Protein AF-A0A8T0GHH6-F1 (afdb_monomer_lite)

InterPro domains:
  IPR000907 Lipoxygenase [PTHR11771] (97-692)
  IPR001024 PLAT/LH2 domain [SM00308] (94-234)
  IPR001246 Lipoxygenase, plant [PR00468] (204-222)
  IPR001246 Lipoxygenase, plant [PR00468] (229-250)
  IPR001246 Lipoxygenase, plant [PR00468] (268-284)
  IPR001246 Lipoxygenase, plant [PR00468] (301-320)
  IPR001246 Lipoxygenase, plant [PR00468] (425-441)
  IPR001246 Lipoxygenase, plant [PR00468] (464-483)
  IPR001246 Lipoxygenase, plant [PR00468] (531-555)
  IPR013819 Lipoxygenase, C-terminal [PF00305] (245-692)
  IPR013819 Lipoxygenase, C-terminal [PR00087] (579-596)
  IPR013819 Lipoxygenase, C-terminal [PR00087] (597-614)
  IPR013819 Lipoxygenase, C-terminal [PR00087] (617-637)
  IPR013819 Lipoxygenase, C-terminal [PS51393] (236-692)
  IPR027433 Lipoxygenase, domain 3 [G3DSA:4.10.372.10] (340-438)
  IPR036226 Lipoxigenase, C-terminal domain superfamily [SSF48484] (238-692)
  IPR036392 PLAT/LH2 domain superfamily [SSF49723] (96-237)

pLDDT: mean 77.07, std 26.42, range [19.34, 98.88]

Organism: Ceratodon purpureus (NCBI:txid3225)

Sequence (692 aa):
MLLSKAGVALTSAASGLQAGEGRNGLVGRDGVRESGVKRVKVVQVRANAGDGAGRSSSSSSSGSAATSIFNRVGSFLNRDRVEQQGAEVGGDKVVYKGTFTIMKKLAMLDLMDRGADLQDDATELMGKRVTVQLVSTEVDRDTGKALVSRETAVEGWVAVNDKLAAQDISFPMDFVVPKGFGVPGAIIVKNQHPNEFLLVSFSLAIPDADEAHYLTNSWVYNTANTEGRIFFQNKAYLPGDTPDGMKELREKELQDHRGDGTGERKASDRIYDYDVYNDLGKPDEDPALERPNLGGNAEYPYPRRCRTGRPPSKFNPAYESRKGIATFYIPRDECFERAKMSDFKADGMRSKGHALTSKVKSLLTKKKDFESIAAIKELYAPKGKDLGGMNNVLPEMSDIPKSEQQPLIFLEELINPDGERNTPLKYPLPMILHVDENAWQTNEQFAREFLAGLNPVMISLVKEFPLKSALDPKEFGDPTSAITAHHIEGALEGFSVEEALSKKKLFVADYHDAYLPFVERINAQKDAKTYATRALFFLSSDETLKVLALELVLPPTSPGGEKISKVFTPPKDYSAAKMYLWQCARAHVANNDIVAHQVFSHFSKCHAVTEALIIATNRQLSKLHPIHHLMAPHFKSTLEINRGARARLIPAGGVIEASFTPRAYSMRMAAANYRDTWTFDSQALPNDLIAR

Structure (mmCIF, N/CA/C/O backbone):
data_AF-A0A8T0GHH6-F1
#
_entry.id   AF-A0A8T0GHH6-F1
#
loop_
_atom_site.group_PDB
_atom_site.id
_atom_site.type_symbol
_atom_site.label_atom_id
_atom_site.label_alt_id
_atom_site.label_comp_id
_atom_site.label_asym_id
_atom_site.label_entity_id
_atom_site.label_seq_id
_atom_site.pdbx_PDB_ins_code
_atom_site.Cartn_x
_atom_site.Cartn_y
_atom_site.Cartn_z
_atom_site.occupancy
_atom_site.B_iso_or_equiv
_atom_site.auth_seq_id
_atom_site.auth_comp_id
_atom_site.auth_asym_id
_atom_site.auth_atom_id
_atom_site.pdbx_PDB_model_num
ATOM 1 N N . MET A 1 1 ? -2.235 -30.712 9.047 1.00 23.36 1 MET A N 1
ATOM 2 C CA . MET A 1 1 ? -1.361 -31.035 7.902 1.00 23.36 1 MET A CA 1
ATOM 3 C C . MET A 1 1 ? -0.428 -29.853 7.694 1.00 23.36 1 MET A C 1
ATOM 5 O O . MET A 1 1 ? -0.905 -28.769 7.411 1.00 23.36 1 MET A O 1
ATOM 9 N N . LEU A 1 2 ? 0.843 -30.096 8.026 1.00 22.98 2 LEU A N 1
ATOM 10 C CA . LEU A 1 2 ? 2.091 -29.356 7.781 1.00 22.98 2 LEU A CA 1
ATOM 11 C C . LEU A 1 2 ? 2.025 -27.884 7.336 1.00 22.98 2 LEU A C 1
ATOM 13 O O . LEU A 1 2 ? 1.787 -27.614 6.170 1.00 22.98 2 LEU A O 1
ATOM 17 N N . LEU A 1 3 ? 2.401 -26.983 8.251 1.00 21.34 3 LEU A N 1
ATOM 18 C CA . LEU A 1 3 ? 3.412 -25.935 8.039 1.00 21.34 3 LEU A CA 1
ATOM 19 C C . LEU A 1 3 ? 3.808 -25.373 9.417 1.00 21.34 3 LEU A C 1
ATOM 21 O O . LEU A 1 3 ? 3.224 -24.428 9.935 1.00 21.34 3 LEU A O 1
ATOM 25 N N . SER A 1 4 ? 4.793 -26.014 10.045 1.00 20.77 4 SER A N 1
ATOM 26 C CA . SER A 1 4 ? 5.604 -25.410 11.100 1.00 20.77 4 SER A CA 1
ATOM 27 C C . SER A 1 4 ? 7.069 -25.732 10.809 1.00 20.77 4 SER A C 1
ATOM 29 O O . SER A 1 4 ? 7.385 -26.841 10.383 1.00 20.77 4 SER A O 1
ATOM 31 N N . LYS A 1 5 ? 7.939 -24.748 11.066 1.00 22.59 5 LYS A N 1
ATOM 32 C CA . LYS A 1 5 ? 9.412 -24.792 11.013 1.00 22.59 5 LYS A CA 1
ATOM 33 C C . LYS A 1 5 ? 10.069 -24.723 9.627 1.00 22.59 5 LYS A C 1
ATOM 35 O O . LYS A 1 5 ? 10.328 -25.733 8.988 1.00 22.59 5 LYS A O 1
ATOM 40 N N . ALA A 1 6 ? 10.517 -23.519 9.284 1.00 21.20 6 ALA A N 1
ATOM 41 C CA . ALA A 1 6 ? 11.758 -23.307 8.544 1.00 21.20 6 ALA A CA 1
ATOM 42 C C . ALA A 1 6 ? 12.414 -22.011 9.047 1.00 21.20 6 ALA A C 1
ATOM 44 O O . ALA A 1 6 ? 12.323 -20.961 8.424 1.00 21.20 6 ALA A O 1
ATOM 45 N N . GLY A 1 7 ? 13.031 -22.087 10.229 1.00 19.34 7 GLY A N 1
ATOM 46 C CA . GLY A 1 7 ? 14.089 -21.162 10.621 1.00 19.34 7 GLY A CA 1
ATOM 47 C C . GLY A 1 7 ? 15.405 -21.728 10.099 1.00 19.34 7 GLY A C 1
ATOM 48 O O . GLY A 1 7 ? 15.810 -22.808 10.526 1.00 19.34 7 GLY A O 1
ATOM 49 N N . VAL A 1 8 ? 16.039 -21.041 9.151 1.00 21.89 8 VAL A N 1
ATOM 50 C CA . VAL A 1 8 ? 17.385 -21.375 8.676 1.00 21.89 8 VAL A CA 1
ATOM 51 C C . VAL A 1 8 ? 18.351 -20.384 9.308 1.00 21.89 8 VAL A C 1
ATOM 53 O O . VAL A 1 8 ? 18.394 -19.213 8.945 1.00 21.89 8 VAL A O 1
ATOM 56 N N . ALA A 1 9 ? 19.111 -20.880 10.282 1.00 21.09 9 ALA A N 1
ATOM 57 C CA . ALA A 1 9 ? 20.307 -20.234 10.787 1.00 21.09 9 ALA A CA 1
ATOM 58 C C . ALA A 1 9 ? 21.424 -20.385 9.741 1.00 21.09 9 ALA A C 1
ATOM 60 O O . ALA A 1 9 ? 21.832 -21.503 9.428 1.00 21.09 9 ALA A O 1
ATOM 61 N N . LEU A 1 10 ? 21.923 -19.271 9.207 1.00 20.83 10 LEU A N 1
ATOM 62 C CA . LEU A 1 10 ? 23.182 -19.229 8.465 1.00 20.83 10 LEU A CA 1
ATOM 63 C C . LEU A 1 10 ? 24.291 -18.837 9.444 1.00 20.83 10 LEU A C 1
ATOM 65 O O . LEU A 1 10 ? 24.479 -17.669 9.771 1.00 20.83 10 LEU A O 1
ATOM 69 N N . THR A 1 11 ? 25.004 -19.843 9.943 1.00 24.48 11 THR A N 1
ATOM 70 C CA . THR A 1 11 ? 26.259 -19.676 10.676 1.00 24.48 11 THR A CA 1
ATOM 71 C C . THR A 1 11 ? 27.348 -19.166 9.738 1.00 24.48 11 THR A C 1
ATOM 73 O O . THR A 1 11 ? 27.640 -19.786 8.715 1.00 24.48 11 THR A O 1
ATOM 76 N N . SER A 1 12 ? 27.970 -18.052 10.115 1.00 22.16 12 SER A N 1
ATOM 77 C CA . SER A 1 12 ? 29.181 -17.514 9.510 1.00 22.16 12 SER A CA 1
ATOM 78 C C . SER A 1 12 ? 30.372 -18.443 9.775 1.00 22.16 12 SER A C 1
ATOM 80 O O . SER A 1 12 ? 30.746 -18.697 10.918 1.00 22.16 12 SER A O 1
ATOM 82 N N . ALA A 1 13 ? 30.999 -18.947 8.713 1.00 22.94 13 ALA A N 1
ATOM 83 C CA . ALA A 1 13 ? 32.316 -19.566 8.788 1.00 22.94 13 ALA A CA 1
ATOM 84 C C . ALA A 1 13 ? 33.359 -18.525 8.363 1.00 22.94 13 ALA A C 1
ATOM 86 O O . ALA A 1 13 ? 33.516 -18.225 7.181 1.00 22.94 13 ALA A O 1
ATOM 87 N N . ALA A 1 14 ? 34.047 -17.947 9.347 1.00 23.50 14 ALA A N 1
ATOM 88 C CA . ALA A 1 14 ? 35.249 -17.158 9.130 1.00 23.50 14 ALA A CA 1
ATOM 89 C C . ALA A 1 14 ? 36.426 -18.109 8.860 1.00 23.50 14 ALA A C 1
ATOM 91 O O . ALA A 1 14 ? 36.786 -18.929 9.703 1.00 23.50 14 ALA A O 1
ATOM 92 N N . SER A 1 15 ? 37.024 -18.000 7.676 1.00 25.03 15 SER A N 1
ATOM 93 C CA . SER A 1 15 ? 38.261 -18.684 7.310 1.00 25.03 15 SER A CA 1
ATOM 94 C C . SER A 1 15 ? 39.457 -18.012 7.991 1.00 25.03 15 SER A C 1
ATOM 96 O O . SER A 1 15 ? 39.878 -16.925 7.591 1.00 25.03 15 SER A O 1
ATOM 98 N N . GLY A 1 16 ? 40.005 -18.668 9.013 1.00 24.66 16 GLY A N 1
ATOM 99 C CA . GLY A 1 16 ? 41.333 -18.388 9.548 1.00 24.66 16 GLY A CA 1
ATOM 100 C C . GLY A 1 16 ? 42.404 -19.048 8.680 1.00 24.66 16 GLY A C 1
ATOM 101 O O . GLY A 1 16 ? 42.424 -20.265 8.520 1.00 24.66 16 GLY A O 1
ATOM 102 N N . LEU A 1 17 ? 43.288 -18.227 8.119 1.00 23.31 17 LEU A N 1
ATOM 103 C CA . LEU A 1 17 ? 44.558 -18.638 7.529 1.00 23.31 17 LEU A CA 1
ATOM 104 C C . LEU A 1 17 ? 45.505 -19.127 8.633 1.00 23.31 17 LEU A C 1
ATOM 106 O O . LEU A 1 17 ? 45.851 -18.357 9.527 1.00 23.31 17 LEU A O 1
ATOM 110 N N . GLN A 1 18 ? 45.998 -20.358 8.518 1.00 24.61 18 GLN A N 1
ATOM 111 C CA . GLN A 1 18 ? 47.295 -20.740 9.072 1.00 24.61 18 GLN A CA 1
ATOM 112 C C . GLN A 1 18 ? 47.965 -21.770 8.160 1.00 24.61 18 GLN A C 1
ATOM 114 O O . GLN A 1 18 ? 47.366 -22.765 7.762 1.00 24.61 18 GLN A O 1
ATOM 119 N N . ALA A 1 19 ? 49.206 -21.463 7.794 1.00 24.91 19 ALA A N 1
ATOM 120 C CA . ALA A 1 19 ? 50.089 -22.297 6.999 1.00 24.91 19 ALA A CA 1
ATOM 121 C C . ALA A 1 19 ? 50.614 -23.490 7.816 1.00 24.91 19 ALA A C 1
ATOM 123 O O . ALA A 1 19 ? 50.886 -23.353 9.008 1.00 24.91 19 ALA A O 1
ATOM 124 N N . GLY A 1 20 ? 50.818 -24.628 7.152 1.00 24.17 20 GLY A N 1
ATOM 125 C CA . GLY A 1 20 ? 51.505 -25.795 7.703 1.00 24.17 20 GLY A CA 1
ATOM 126 C C . GLY A 1 20 ? 51.542 -26.948 6.699 1.00 24.17 20 GLY A C 1
ATOM 127 O O . GLY A 1 20 ? 50.505 -27.450 6.286 1.00 24.17 20 GLY A O 1
ATOM 128 N N . GLU A 1 21 ? 52.748 -27.307 6.274 1.00 25.38 21 GLU A N 1
ATOM 129 C CA . GLU A 1 21 ? 53.105 -28.325 5.281 1.00 25.38 21 GLU A CA 1
ATOM 130 C C . GLU A 1 21 ? 52.674 -29.761 5.655 1.00 25.38 21 GLU A C 1
ATOM 132 O O . GLU A 1 21 ? 52.609 -30.099 6.834 1.00 25.38 21 GLU A O 1
ATOM 137 N N . GLY A 1 22 ? 52.520 -30.653 4.658 1.00 24.98 22 GLY A N 1
ATOM 138 C CA . GLY A 1 22 ? 52.658 -32.103 4.892 1.00 24.98 22 GLY A CA 1
ATOM 139 C C . GLY A 1 22 ? 51.828 -33.067 4.028 1.00 24.98 22 GLY A C 1
ATOM 140 O O . GLY A 1 22 ? 50.743 -33.468 4.412 1.00 24.98 22 GLY A O 1
ATOM 141 N N . ARG A 1 23 ? 52.408 -33.465 2.887 1.00 25.92 23 ARG A N 1
ATOM 142 C CA . ARG A 1 23 ? 52.325 -34.735 2.116 1.00 25.92 23 ARG A CA 1
ATOM 143 C C . ARG A 1 23 ? 51.266 -35.839 2.410 1.00 25.92 23 ARG A C 1
ATOM 145 O O . ARG A 1 23 ? 51.124 -36.311 3.528 1.00 25.92 23 ARG A O 1
ATOM 152 N N . ASN A 1 24 ? 50.839 -36.434 1.278 1.00 27.23 24 ASN A N 1
ATOM 153 C CA . ASN A 1 24 ? 50.434 -37.833 0.986 1.00 27.23 24 ASN A CA 1
ATOM 154 C C . ASN A 1 24 ? 48.950 -38.261 1.108 1.00 27.23 24 ASN A C 1
ATOM 156 O O . ASN A 1 24 ? 48.467 -38.579 2.181 1.00 27.23 24 ASN A O 1
ATOM 160 N N . GLY A 1 25 ? 48.300 -38.437 -0.055 1.00 24.42 25 GLY A N 1
ATOM 161 C CA . GLY A 1 25 ? 48.088 -39.768 -0.657 1.00 24.42 25 GLY A CA 1
ATOM 162 C C . GLY A 1 25 ? 46.891 -40.645 -0.230 1.00 24.42 25 GLY A C 1
ATOM 163 O O . GLY A 1 25 ? 46.926 -41.258 0.825 1.00 24.42 25 GLY A O 1
ATOM 164 N N . LEU A 1 26 ? 45.999 -40.867 -1.212 1.00 26.17 26 LEU A N 1
ATOM 165 C CA . LEU A 1 26 ? 45.248 -42.103 -1.544 1.00 26.17 26 LEU A CA 1
ATOM 166 C C . LEU A 1 26 ? 43.882 -42.425 -0.875 1.00 26.17 26 LEU A C 1
ATOM 168 O O . LEU A 1 26 ? 43.794 -42.730 0.302 1.00 26.17 26 LEU A O 1
ATOM 172 N N . VAL A 1 27 ? 42.863 -42.479 -1.756 1.00 26.25 27 VAL A N 1
ATOM 173 C CA . VAL A 1 27 ? 41.879 -43.566 -2.025 1.00 26.25 27 VAL A CA 1
ATOM 174 C C . VAL A 1 27 ? 41.046 -44.150 -0.869 1.00 26.25 27 VAL A C 1
ATOM 176 O O . VAL A 1 27 ? 41.584 -44.751 0.050 1.00 26.25 27 VAL A O 1
ATOM 179 N N . GLY A 1 28 ? 39.715 -44.201 -1.049 1.00 26.52 28 GLY A N 1
ATOM 180 C CA . GLY A 1 28 ? 38.895 -45.246 -0.415 1.00 26.52 28 GLY A CA 1
ATOM 181 C C . GLY A 1 28 ? 37.387 -44.997 -0.367 1.00 26.52 28 GLY A C 1
ATOM 182 O O . GLY A 1 28 ? 36.935 -44.046 0.250 1.00 26.52 28 GLY A O 1
ATOM 183 N N . ARG A 1 29 ? 36.637 -45.886 -1.019 1.00 26.09 29 ARG A N 1
ATOM 184 C CA . ARG A 1 29 ? 35.174 -45.980 -1.164 1.00 26.09 29 ARG A CA 1
ATOM 185 C C . ARG A 1 29 ? 34.441 -46.534 0.076 1.00 26.09 29 ARG A C 1
ATOM 187 O O . ARG A 1 29 ? 35.025 -47.294 0.836 1.00 26.09 29 ARG A O 1
ATOM 194 N N . ASP A 1 30 ? 33.132 -46.253 0.090 1.00 26.44 30 ASP A N 1
ATOM 195 C CA . ASP A 1 30 ? 31.978 -47.030 0.592 1.00 26.44 30 ASP A CA 1
ATOM 196 C C . ASP A 1 30 ? 31.823 -47.362 2.090 1.00 26.44 30 ASP A C 1
ATOM 198 O O . ASP A 1 30 ? 32.708 -47.907 2.742 1.00 26.44 30 ASP A O 1
ATOM 202 N N . GLY A 1 31 ? 30.599 -47.159 2.607 1.00 25.97 31 GLY A N 1
ATOM 203 C CA . GLY A 1 31 ? 30.154 -47.800 3.850 1.00 25.97 31 GLY A CA 1
ATOM 204 C C . GLY A 1 31 ? 28.943 -47.169 4.541 1.00 25.97 31 GLY A C 1
ATOM 205 O O . GLY A 1 31 ? 29.091 -46.378 5.465 1.00 25.97 31 GLY A O 1
ATOM 206 N N . VAL A 1 32 ? 27.740 -47.583 4.142 1.00 26.42 32 VAL A N 1
ATOM 207 C CA . VAL A 1 32 ? 26.480 -47.401 4.887 1.00 26.42 32 VAL A CA 1
ATOM 208 C C . VAL A 1 32 ? 26.513 -48.206 6.194 1.00 26.42 32 VAL A C 1
ATOM 210 O O . VAL A 1 32 ? 26.842 -49.391 6.149 1.00 26.42 32 VAL A O 1
ATOM 213 N N . ARG A 1 33 ? 26.080 -47.620 7.325 1.00 24.58 33 ARG A N 1
ATOM 214 C CA . ARG A 1 33 ? 25.342 -48.323 8.400 1.00 24.58 33 ARG A CA 1
ATOM 215 C C . ARG A 1 33 ? 24.723 -47.371 9.428 1.00 24.58 33 ARG A C 1
ATOM 217 O O . ARG A 1 33 ? 25.363 -46.448 9.918 1.00 24.58 33 ARG A O 1
ATOM 224 N N . GLU A 1 34 ? 23.467 -47.661 9.751 1.00 26.67 34 GLU A N 1
ATOM 225 C CA . GLU A 1 34 ? 22.656 -47.072 10.815 1.00 26.67 34 GLU A CA 1
ATOM 226 C C . GLU A 1 34 ? 23.205 -47.366 12.222 1.00 26.67 34 GLU A C 1
ATOM 228 O O . GLU A 1 34 ? 23.776 -48.431 12.465 1.00 26.67 34 GLU A O 1
ATOM 233 N N . SER A 1 35 ? 22.929 -46.459 13.168 1.00 25.12 35 SER A N 1
ATOM 234 C CA . SER A 1 35 ? 22.290 -46.717 14.479 1.00 25.12 35 SER A CA 1
ATOM 235 C C . SER A 1 35 ? 22.759 -45.736 15.564 1.00 25.12 35 SER A C 1
ATOM 237 O O . SER A 1 35 ? 23.922 -45.349 15.625 1.00 25.12 35 SER A O 1
ATOM 239 N N . GLY A 1 36 ? 21.851 -45.401 16.489 1.00 26.06 36 GLY A N 1
ATOM 240 C CA . GLY A 1 36 ? 22.232 -45.110 17.874 1.00 26.06 36 GLY A CA 1
ATOM 241 C C . GLY A 1 36 ? 22.013 -43.683 18.371 1.00 26.06 36 GLY A C 1
ATOM 242 O O . GLY A 1 36 ? 22.915 -42.854 18.377 1.00 26.06 36 GLY A O 1
ATOM 243 N N . VAL A 1 37 ? 20.828 -43.453 18.936 1.00 26.02 37 VAL A N 1
ATOM 244 C CA . VAL A 1 37 ? 20.528 -42.365 19.876 1.00 26.02 37 VAL A CA 1
ATOM 245 C C . VAL A 1 37 ? 21.486 -42.423 21.079 1.00 26.02 37 VAL A C 1
ATOM 247 O O . VAL A 1 37 ? 21.567 -43.451 21.753 1.00 26.02 37 VAL A O 1
ATOM 250 N N . LYS A 1 38 ? 22.146 -41.306 21.421 1.00 25.67 38 LYS A N 1
ATOM 251 C CA . LYS A 1 38 ? 22.793 -41.109 22.732 1.00 25.67 38 LYS A CA 1
ATOM 252 C C . LYS A 1 38 ? 22.474 -39.734 23.323 1.00 25.67 38 LYS A C 1
ATOM 254 O O . LYS A 1 38 ? 22.734 -38.697 22.725 1.00 25.67 38 LYS A O 1
ATOM 259 N N . ARG A 1 39 ? 21.925 -39.776 24.542 1.00 24.73 39 ARG A N 1
ATOM 260 C CA . ARG A 1 39 ? 21.742 -38.659 25.481 1.00 24.73 39 ARG A CA 1
ATOM 261 C C . ARG A 1 39 ? 23.093 -38.023 25.825 1.00 24.73 39 ARG A C 1
ATOM 263 O O . ARG A 1 39 ? 24.028 -38.749 26.160 1.00 24.73 39 ARG A O 1
ATOM 270 N N . VAL A 1 40 ? 23.161 -36.693 25.853 1.00 25.16 40 VAL A N 1
ATOM 271 C CA . VAL A 1 40 ? 24.309 -35.947 26.391 1.00 25.16 40 VAL A CA 1
ATOM 272 C C . VAL A 1 40 ? 23.960 -35.405 27.779 1.00 25.16 40 VAL A C 1
ATOM 274 O O . VAL A 1 40 ? 22.939 -34.750 27.972 1.00 25.16 40 VAL A O 1
ATOM 277 N N . LYS A 1 41 ? 24.816 -35.746 28.749 1.00 23.38 41 LYS A N 1
ATOM 278 C CA . LYS A 1 41 ? 24.828 -35.262 30.134 1.00 23.38 41 LYS A CA 1
ATOM 279 C C . LYS A 1 41 ? 25.389 -33.839 30.186 1.00 23.38 41 LYS A C 1
ATOM 281 O O . LYS A 1 41 ? 26.436 -33.573 29.605 1.00 23.38 41 LYS A O 1
ATOM 286 N N . VAL A 1 42 ? 24.734 -32.978 30.959 1.00 23.66 42 VAL A N 1
ATOM 287 C CA . VAL A 1 42 ? 25.240 -31.663 31.375 1.00 23.66 42 VAL A CA 1
ATOM 288 C C . VAL A 1 42 ? 26.306 -31.867 32.456 1.00 23.66 42 VAL A C 1
ATOM 290 O O . VAL A 1 42 ? 26.046 -32.532 33.459 1.00 23.66 42 VAL A O 1
ATOM 293 N N . VAL A 1 43 ? 27.505 -31.318 32.246 1.00 24.28 43 VAL A N 1
ATOM 294 C CA . VAL A 1 43 ? 28.590 -31.278 33.238 1.00 24.28 43 VAL A CA 1
ATOM 295 C C . VAL A 1 43 ? 28.647 -29.875 33.833 1.00 24.28 43 VAL A C 1
ATOM 297 O O . VAL A 1 43 ? 28.818 -28.889 33.124 1.00 24.28 43 VAL A O 1
ATOM 300 N N . GLN A 1 44 ? 28.488 -29.813 35.150 1.00 22.64 44 GLN A N 1
ATOM 301 C CA . GLN A 1 44 ? 28.556 -28.620 35.982 1.00 22.64 44 GLN A CA 1
ATOM 302 C C . GLN A 1 44 ? 29.983 -28.512 36.539 1.00 22.64 44 GLN A C 1
ATOM 304 O O . GLN A 1 44 ? 30.438 -29.424 37.230 1.00 22.64 44 GLN A O 1
ATOM 309 N N . VAL A 1 45 ? 30.702 -27.428 36.239 1.00 25.36 45 VAL A N 1
ATOM 310 C CA . VAL A 1 45 ? 32.047 -27.181 36.786 1.00 25.36 45 VAL A CA 1
ATOM 311 C C . VAL A 1 45 ? 31.953 -26.143 37.905 1.00 25.36 45 VAL A C 1
ATOM 313 O O . VAL A 1 45 ? 31.543 -25.006 37.688 1.00 25.36 45 VAL A O 1
ATOM 316 N N . ARG A 1 46 ? 32.315 -26.578 39.118 1.00 22.62 46 ARG A N 1
ATOM 317 C CA . ARG A 1 46 ? 32.566 -25.757 40.312 1.00 22.62 46 ARG A CA 1
ATOM 318 C C . ARG A 1 46 ? 33.916 -25.048 40.181 1.00 22.62 46 ARG A C 1
ATOM 320 O O . ARG A 1 46 ? 34.891 -25.691 39.803 1.00 22.62 46 ARG A O 1
ATOM 327 N N . ALA A 1 47 ? 33.993 -23.795 40.619 1.00 24.55 47 ALA A N 1
ATOM 328 C CA . ALA A 1 47 ? 35.249 -23.134 40.965 1.00 24.55 47 ALA A CA 1
ATOM 329 C C . ALA A 1 47 ? 35.263 -22.856 42.476 1.00 24.55 47 ALA A C 1
ATOM 331 O O . ALA A 1 47 ? 34.290 -22.333 43.016 1.00 24.55 47 ALA A O 1
ATOM 332 N N . ASN A 1 48 ? 36.350 -23.253 43.140 1.00 24.62 48 ASN A N 1
ATOM 333 C CA . ASN A 1 48 ? 36.631 -22.989 44.549 1.00 24.62 48 ASN A CA 1
ATOM 334 C C . ASN A 1 48 ? 37.872 -22.091 44.668 1.00 24.62 48 ASN A C 1
ATOM 336 O O . ASN A 1 48 ? 38.729 -22.085 43.786 1.00 24.62 48 ASN A O 1
ATOM 340 N N . ALA A 1 49 ? 37.897 -21.349 45.771 1.00 26.50 49 ALA A N 1
ATOM 341 C CA . ALA A 1 49 ? 38.738 -20.206 46.112 1.00 26.50 49 ALA A CA 1
ATOM 342 C C . ALA A 1 49 ? 40.243 -20.478 46.324 1.00 26.50 49 ALA A C 1
ATOM 344 O O . ALA A 1 49 ? 40.657 -21.608 46.580 1.00 26.50 49 ALA A O 1
ATOM 345 N N . GLY A 1 50 ? 41.025 -19.390 46.322 1.00 24.16 50 GLY A N 1
ATOM 346 C CA . GLY A 1 50 ? 42.395 -19.313 46.839 1.00 24.16 50 GLY A CA 1
ATOM 347 C C . GLY A 1 50 ? 42.875 -17.859 46.966 1.00 24.16 50 GLY A C 1
ATOM 348 O O . GLY A 1 50 ? 42.843 -17.118 45.990 1.00 24.16 50 GLY A O 1
ATOM 349 N N . ASP A 1 51 ? 43.264 -17.484 48.186 1.00 24.91 51 ASP A N 1
ATOM 350 C CA . ASP A 1 51 ? 43.563 -16.150 48.731 1.00 24.91 51 ASP A CA 1
ATOM 351 C C . ASP A 1 51 ? 44.797 -15.408 48.174 1.00 24.91 51 ASP A C 1
ATOM 353 O O . ASP A 1 51 ? 45.744 -16.010 47.674 1.00 24.91 51 ASP A O 1
ATOM 357 N N . GLY A 1 52 ? 44.840 -14.085 48.406 1.00 24.95 52 GLY A N 1
ATOM 358 C CA . GLY A 1 52 ? 46.046 -13.258 48.258 1.00 24.95 52 GLY A CA 1
ATOM 359 C C . GLY A 1 52 ? 45.852 -11.788 48.655 1.00 24.95 52 GLY A C 1
ATOM 360 O O . GLY A 1 52 ? 45.334 -10.994 47.882 1.00 24.95 52 GLY A O 1
ATOM 361 N N . ALA A 1 53 ? 46.263 -11.443 49.876 1.00 24.81 53 ALA A N 1
ATOM 362 C CA . ALA A 1 53 ? 46.060 -10.183 50.599 1.00 24.81 53 ALA A CA 1
ATOM 363 C C . ALA A 1 53 ? 46.774 -8.920 50.052 1.00 24.81 53 ALA A C 1
ATOM 365 O O . ALA A 1 53 ? 47.864 -9.011 49.497 1.00 24.81 53 ALA A O 1
ATOM 366 N N . GLY A 1 54 ? 46.252 -7.731 50.416 1.00 23.89 54 GLY A N 1
ATOM 367 C CA . GLY A 1 54 ? 47.104 -6.573 50.754 1.00 23.89 54 GLY A CA 1
ATOM 368 C C . GLY A 1 54 ? 46.604 -5.154 50.424 1.00 23.89 54 GLY A C 1
ATOM 369 O O . GLY A 1 54 ? 46.927 -4.664 49.357 1.00 23.89 54 GLY A O 1
ATOM 370 N N . ARG A 1 55 ? 45.952 -4.498 51.413 1.00 24.80 55 ARG A N 1
ATOM 371 C CA . ARG A 1 55 ? 46.051 -3.070 51.860 1.00 24.80 55 ARG A CA 1
ATOM 372 C C . ARG A 1 55 ? 45.970 -1.925 50.821 1.00 24.80 55 ARG A C 1
ATOM 374 O O . ARG A 1 55 ? 46.629 -1.955 49.804 1.00 24.80 55 ARG A O 1
ATOM 381 N N . SER A 1 56 ? 45.396 -0.743 51.052 1.00 22.47 56 SER A N 1
ATOM 382 C CA . SER A 1 56 ? 44.491 -0.112 52.027 1.00 22.47 56 SER A CA 1
ATOM 383 C C . SER A 1 56 ? 44.444 1.375 51.625 1.00 22.47 56 SER A C 1
ATOM 385 O O . SER A 1 56 ? 45.512 1.961 51.462 1.00 22.47 56 SER A O 1
ATOM 387 N N . SER A 1 57 ? 43.281 2.017 51.515 1.00 24.72 57 SER A N 1
ATOM 388 C CA . SER A 1 57 ? 43.050 3.381 52.036 1.00 24.72 57 SER A CA 1
ATOM 389 C C . SER A 1 57 ? 41.608 3.832 51.787 1.00 24.72 57 SER A C 1
ATOM 391 O O . SER A 1 57 ? 40.941 3.447 50.836 1.00 24.72 57 SER A O 1
ATOM 393 N N . SER A 1 58 ? 41.130 4.575 52.770 1.00 22.36 58 SER A N 1
ATOM 394 C CA . SER A 1 58 ? 39.763 4.888 53.167 1.00 22.36 58 SER A CA 1
ATOM 395 C C . SER A 1 58 ? 39.176 6.138 52.507 1.00 22.36 58 SER A C 1
ATOM 397 O O . SER A 1 58 ? 39.891 7.125 52.366 1.00 22.36 58 SER A O 1
ATOM 399 N N . SER A 1 59 ? 37.852 6.190 52.320 1.00 24.19 59 SER A N 1
ATOM 400 C CA . SER A 1 59 ? 37.012 7.195 53.011 1.00 24.19 59 SER A CA 1
ATOM 401 C C . SER A 1 59 ? 35.496 7.010 52.793 1.00 24.19 59 SER A C 1
ATOM 403 O O . SER A 1 59 ? 34.994 6.924 51.680 1.00 24.19 59 SER A O 1
ATOM 405 N N . SER A 1 60 ? 34.812 6.967 53.942 1.00 25.02 60 SER A N 1
ATOM 406 C CA . SER A 1 60 ? 33.448 7.415 54.276 1.00 25.02 60 SER A CA 1
ATOM 407 C C . SER A 1 60 ? 32.221 6.912 53.502 1.00 25.02 60 SER A C 1
ATOM 409 O O . SER A 1 60 ? 31.772 7.464 52.504 1.00 25.02 60 SER A O 1
ATOM 411 N N . SER A 1 61 ? 31.593 5.946 54.166 1.00 23.69 61 SER A N 1
ATOM 412 C CA . SER A 1 61 ? 30.190 5.545 54.179 1.00 23.69 61 SER A CA 1
ATOM 413 C C . SER A 1 61 ? 29.182 6.659 54.506 1.00 23.69 61 SER A C 1
ATOM 415 O O . SER A 1 61 ? 29.310 7.322 55.534 1.00 23.69 61 SER A O 1
ATOM 417 N N . SER A 1 62 ? 28.080 6.723 53.757 1.00 26.33 62 SER A N 1
ATOM 418 C CA . SER A 1 62 ? 26.722 6.815 54.323 1.00 26.33 62 SER A CA 1
ATOM 419 C C . SER A 1 62 ? 25.696 6.451 53.243 1.00 26.33 62 SER A C 1
ATOM 421 O O . SER A 1 62 ? 25.616 7.107 52.213 1.00 26.33 62 SER A O 1
ATOM 423 N N . GLY A 1 63 ? 24.945 5.363 53.448 1.00 29.41 63 GLY A N 1
ATOM 424 C CA . GLY A 1 63 ? 23.865 4.976 52.531 1.00 29.41 63 GLY A CA 1
ATOM 425 C C . GLY A 1 63 ? 23.694 3.478 52.281 1.00 29.41 63 GLY A C 1
ATOM 426 O O . GLY A 1 63 ? 23.613 3.070 51.131 1.00 29.41 63 GLY A O 1
ATOM 427 N N . SER A 1 64 ? 23.626 2.630 53.315 1.00 30.05 64 SER A N 1
ATOM 428 C CA . SER A 1 64 ? 23.159 1.241 53.117 1.00 30.05 64 SER A CA 1
ATOM 429 C C . SER A 1 64 ? 22.233 0.693 54.211 1.00 30.05 64 SER A C 1
ATOM 431 O O . SER A 1 64 ? 21.941 -0.499 54.227 1.00 30.05 64 SER A O 1
ATOM 433 N N . ALA A 1 65 ? 21.683 1.547 55.081 1.00 27.22 65 ALA A N 1
ATOM 434 C CA . ALA A 1 65 ? 20.735 1.113 56.114 1.00 27.22 65 ALA A CA 1
ATOM 435 C C . ALA A 1 65 ? 19.245 1.292 55.739 1.00 27.22 65 ALA A C 1
ATOM 437 O O . ALA A 1 65 ? 18.382 0.795 56.454 1.00 27.22 65 ALA A O 1
ATOM 438 N N . ALA A 1 66 ? 18.912 1.952 54.620 1.00 29.23 66 ALA A N 1
ATOM 439 C CA . ALA A 1 66 ? 17.514 2.218 54.238 1.00 29.23 66 ALA A CA 1
ATOM 440 C C . ALA A 1 66 ? 16.918 1.210 53.230 1.00 29.23 66 ALA A C 1
ATOM 442 O O . ALA A 1 66 ? 15.706 1.179 53.032 1.00 29.23 66 ALA A O 1
ATOM 443 N N . THR A 1 67 ? 17.737 0.348 52.617 1.00 29.66 67 THR A N 1
ATOM 444 C CA . THR A 1 67 ? 17.303 -0.505 51.490 1.00 29.66 67 THR A CA 1
ATOM 445 C C . THR A 1 67 ? 16.880 -1.921 51.909 1.00 29.66 67 THR A C 1
ATOM 447 O O . THR A 1 67 ? 16.274 -2.636 51.117 1.00 29.66 67 THR A O 1
ATOM 450 N N . SER A 1 68 ? 17.122 -2.345 53.157 1.00 27.78 68 SER A N 1
ATOM 451 C CA . SER A 1 68 ? 16.726 -3.689 53.627 1.00 27.78 68 SER A CA 1
ATOM 452 C C . SER A 1 68 ? 15.420 -3.728 54.434 1.00 27.78 68 SER A C 1
ATOM 454 O O . SER A 1 68 ? 14.883 -4.811 54.661 1.00 27.78 68 SER A O 1
ATOM 456 N N . ILE A 1 69 ? 14.860 -2.571 54.810 1.00 29.06 69 ILE A N 1
ATOM 457 C CA . ILE A 1 69 ? 13.603 -2.494 55.577 1.00 29.06 69 ILE A CA 1
ATOM 458 C C . ILE A 1 69 ? 12.373 -2.334 54.658 1.00 29.06 69 ILE A C 1
ATOM 460 O O . ILE A 1 69 ? 11.305 -2.843 54.984 1.00 29.06 69 ILE A O 1
ATOM 464 N N . PHE A 1 70 ? 12.506 -1.761 53.456 1.00 31.59 70 PHE A N 1
ATOM 465 C CA . PHE A 1 70 ? 11.353 -1.520 52.568 1.00 31.59 70 PHE A CA 1
ATOM 466 C C . PHE A 1 70 ? 10.995 -2.674 51.616 1.00 31.59 70 PHE A C 1
ATOM 468 O O . PHE A 1 70 ? 9.826 -2.827 51.266 1.00 31.59 70 PHE A O 1
ATOM 475 N N . ASN A 1 71 ? 11.927 -3.586 51.317 1.00 29.91 71 ASN A N 1
ATOM 476 C CA . ASN A 1 71 ? 11.603 -4.838 50.611 1.00 29.91 71 ASN A CA 1
ATOM 477 C C . ASN A 1 71 ? 10.877 -5.868 51.498 1.00 29.91 71 ASN A C 1
ATOM 479 O O . ASN A 1 71 ? 10.395 -6.884 50.995 1.00 29.91 71 ASN A O 1
ATOM 483 N N . ARG A 1 72 ? 10.756 -5.605 52.806 1.00 28.33 72 ARG A N 1
ATOM 484 C CA . ARG A 1 72 ? 10.022 -6.443 53.767 1.00 28.33 72 ARG A CA 1
ATOM 485 C C . ARG A 1 72 ? 8.631 -5.925 54.133 1.00 28.33 72 ARG A C 1
ATOM 487 O O . ARG A 1 72 ? 7.909 -6.642 54.808 1.00 28.33 72 ARG A O 1
ATOM 494 N N . VAL A 1 73 ? 8.222 -4.746 53.661 1.00 28.53 73 VAL A N 1
ATOM 495 C CA . VAL A 1 73 ? 6.865 -4.217 53.914 1.00 28.53 73 VAL A CA 1
ATOM 496 C C . VAL A 1 73 ? 5.989 -4.264 52.652 1.00 28.53 73 VAL A C 1
ATOM 498 O O . VAL A 1 73 ? 4.790 -4.488 52.758 1.00 28.53 73 VAL A O 1
ATOM 501 N N . GLY A 1 74 ? 6.577 -4.203 51.449 1.00 28.25 74 GLY A N 1
ATOM 502 C CA . GLY A 1 74 ? 5.850 -4.413 50.182 1.00 28.25 74 GLY A CA 1
ATOM 503 C C . GLY A 1 74 ? 5.652 -5.881 49.770 1.00 28.25 74 GLY A C 1
ATOM 504 O O . GLY A 1 74 ? 4.824 -6.172 48.914 1.00 28.25 74 GLY A O 1
ATOM 505 N N . SER A 1 75 ? 6.382 -6.822 50.380 1.00 27.66 75 SER A N 1
ATOM 506 C CA . SER A 1 75 ? 6.291 -8.262 50.077 1.00 27.66 75 SER A CA 1
ATOM 507 C C . SER A 1 75 ? 5.470 -9.069 51.092 1.00 27.66 75 SER A C 1
ATOM 509 O O . SER A 1 75 ? 5.185 -10.237 50.845 1.00 27.66 75 SER A O 1
ATOM 511 N N . PHE A 1 76 ? 5.038 -8.447 52.196 1.00 25.62 76 PHE A N 1
ATOM 512 C CA . PHE A 1 76 ? 4.215 -9.084 53.237 1.00 25.62 76 PHE A CA 1
ATOM 513 C C . PHE A 1 76 ? 2.708 -8.810 53.111 1.00 25.62 76 PHE A C 1
ATOM 515 O O . PHE A 1 76 ? 1.926 -9.417 53.831 1.00 25.62 76 PHE A O 1
ATOM 522 N N . LEU A 1 77 ? 2.282 -7.961 52.168 1.00 29.94 77 LEU A N 1
ATOM 523 C CA . LEU A 1 77 ? 0.863 -7.791 51.816 1.00 29.94 77 LEU A CA 1
ATOM 524 C C . LEU A 1 77 ? 0.463 -8.538 50.534 1.00 29.94 77 LEU A C 1
ATOM 526 O O . LEU A 1 77 ? -0.689 -8.466 50.125 1.00 29.94 77 LEU A O 1
ATOM 530 N N . ASN A 1 78 ? 1.394 -9.268 49.908 1.00 33.25 78 ASN A N 1
ATOM 531 C CA . ASN A 1 78 ? 1.216 -9.798 48.554 1.00 33.25 78 ASN A CA 1
ATOM 532 C C . ASN A 1 78 ? 1.403 -11.321 48.442 1.00 33.25 78 ASN A C 1
ATOM 534 O O . ASN A 1 78 ? 1.762 -11.825 47.378 1.00 33.25 78 ASN A O 1
ATOM 538 N N . ARG A 1 79 ? 1.207 -12.072 49.538 1.00 29.48 79 ARG A N 1
ATOM 539 C CA . ARG A 1 79 ? 1.386 -13.533 49.495 1.00 29.48 79 ARG A CA 1
ATOM 540 C C . ARG A 1 79 ? 0.436 -14.412 50.304 1.00 29.48 79 ARG A C 1
ATOM 542 O O . ARG A 1 79 ? 0.627 -15.615 50.262 1.00 29.48 79 ARG A O 1
ATOM 549 N N . ASP A 1 80 ? -0.621 -13.858 50.896 1.00 27.92 80 ASP A N 1
ATOM 550 C CA . ASP A 1 80 ? -1.686 -14.646 51.532 1.00 27.92 80 ASP A CA 1
ATOM 551 C C . ASP A 1 80 ? -3.067 -14.063 51.191 1.00 27.92 80 ASP A C 1
ATOM 553 O O . ASP A 1 80 ? -3.701 -13.408 52.014 1.00 27.92 80 ASP A O 1
ATOM 557 N N . ARG A 1 81 ? -3.506 -14.238 49.934 1.00 33.06 81 ARG A N 1
ATOM 558 C CA . ARG A 1 81 ? -4.929 -14.254 49.518 1.00 33.06 81 ARG A CA 1
ATOM 559 C C . ARG A 1 81 ? -5.084 -14.629 48.039 1.00 33.06 81 ARG A C 1
ATOM 561 O O . ARG A 1 81 ? -5.707 -13.929 47.251 1.00 33.06 81 ARG A O 1
ATOM 568 N N . VAL A 1 82 ? -4.539 -15.782 47.666 1.00 32.78 82 VAL A N 1
ATOM 569 C CA . VAL A 1 82 ? -5.072 -16.557 46.536 1.00 32.78 82 VAL A CA 1
ATOM 570 C C . VAL A 1 82 ? -5.674 -17.821 47.137 1.00 32.78 82 VAL A C 1
ATOM 572 O O . VAL A 1 82 ? -5.147 -18.917 46.999 1.00 32.78 82 VAL A O 1
ATOM 575 N N . GLU A 1 83 ? -6.754 -17.638 47.897 1.00 29.77 83 GLU A N 1
ATOM 576 C CA . GLU A 1 83 ? -7.697 -18.726 48.129 1.00 29.77 83 GLU A CA 1
ATOM 577 C C . GLU A 1 83 ? -8.691 -18.724 46.971 1.00 29.77 83 GLU A C 1
ATOM 579 O O . GLU A 1 83 ? -9.324 -17.711 46.652 1.00 29.77 83 GLU A O 1
ATOM 584 N N . GLN A 1 84 ? -8.725 -19.879 46.313 1.00 38.38 84 GLN A N 1
ATOM 585 C CA . GLN A 1 84 ? -9.681 -20.281 45.299 1.00 38.38 84 GLN A CA 1
ATOM 586 C C . GLN A 1 84 ? -11.127 -20.108 45.783 1.00 38.38 84 GLN A C 1
ATOM 588 O O . GLN A 1 84 ? -11.400 -20.123 46.979 1.00 38.38 84 GLN A O 1
ATOM 593 N N . GLN A 1 85 ? -12.027 -20.094 44.796 1.00 34.66 85 GLN A N 1
ATOM 594 C CA . GLN A 1 85 ? -13.492 -20.100 44.858 1.00 34.66 85 GLN A CA 1
ATOM 595 C C . GLN A 1 85 ? -14.135 -18.718 44.705 1.00 34.66 85 GLN A C 1
ATOM 597 O O . GLN A 1 85 ? -13.872 -17.774 45.452 1.00 34.66 85 GLN A O 1
ATOM 602 N N . GLY A 1 86 ? -15.051 -18.627 43.735 1.00 36.59 86 GLY A N 1
ATOM 603 C CA . GLY A 1 86 ? -16.171 -17.703 43.838 1.00 36.59 86 GLY A CA 1
ATOM 604 C C . GLY A 1 86 ? -16.878 -18.015 45.151 1.00 36.59 86 GLY A C 1
ATOM 605 O O . GLY A 1 86 ? -17.526 -19.048 45.280 1.00 36.59 86 GLY A O 1
ATOM 606 N N . ALA A 1 87 ? -16.660 -17.180 46.160 1.00 40.59 87 ALA A N 1
ATOM 607 C CA . ALA A 1 87 ? -17.273 -17.380 47.457 1.00 40.59 87 ALA A CA 1
ATOM 608 C C . ALA A 1 87 ? -18.763 -17.043 47.332 1.00 40.59 87 ALA A C 1
ATOM 610 O O . ALA A 1 87 ? -19.115 -15.916 46.971 1.00 40.59 87 ALA A O 1
ATOM 611 N N . GLU A 1 88 ? -19.639 -18.010 47.624 1.00 44.16 88 GLU A N 1
ATOM 612 C CA . GLU A 1 88 ? -21.049 -17.730 47.888 1.00 44.16 88 GLU A CA 1
ATOM 613 C C . GLU A 1 88 ? -21.119 -16.810 49.113 1.00 44.16 88 GLU A C 1
ATOM 615 O O . GLU A 1 88 ? -20.991 -17.237 50.261 1.00 44.16 88 GLU A O 1
ATOM 620 N N . VAL A 1 89 ? -21.302 -15.514 48.879 1.00 46.66 89 VAL A N 1
ATOM 621 C CA . VAL A 1 89 ? -21.573 -14.556 49.950 1.00 46.66 89 VAL A CA 1
ATOM 622 C C . VAL A 1 89 ? -23.065 -14.648 50.247 1.00 46.66 89 VAL A C 1
ATOM 624 O O . VAL A 1 89 ? -23.835 -13.882 49.687 1.00 46.66 89 VAL A O 1
ATOM 627 N N . GLY A 1 90 ? -23.462 -15.638 51.055 1.00 43.12 90 GLY A N 1
ATOM 628 C CA . GLY A 1 90 ? -24.790 -15.795 51.670 1.00 43.12 90 GLY A CA 1
ATOM 629 C C . GLY A 1 90 ? -26.014 -15.451 50.802 1.00 43.12 90 GLY A C 1
ATOM 630 O O . GLY A 1 90 ? -26.363 -14.285 50.669 1.00 43.12 90 GLY A O 1
ATOM 631 N N . GLY A 1 91 ? -26.722 -16.481 50.320 1.00 55.22 91 GLY A N 1
ATOM 632 C CA . GLY A 1 91 ? -28.090 -16.408 49.780 1.00 55.22 91 GLY A CA 1
ATOM 633 C C . GLY A 1 91 ? -28.282 -15.466 48.581 1.00 55.22 91 GLY A C 1
ATOM 634 O O . GLY A 1 91 ? -28.661 -14.315 48.762 1.00 55.22 91 GLY A O 1
ATOM 635 N N . ASP A 1 92 ? -28.076 -15.986 47.365 1.00 77.62 92 ASP A N 1
ATOM 636 C CA . ASP A 1 92 ? -28.415 -15.399 46.046 1.00 77.62 92 ASP A CA 1
ATOM 637 C C . ASP A 1 92 ? -27.374 -14.523 45.321 1.00 77.62 92 ASP A C 1
ATOM 639 O O . ASP A 1 92 ? -27.686 -13.977 44.258 1.00 77.62 92 ASP A O 1
ATOM 643 N N . LYS A 1 93 ? -26.122 -14.417 45.793 1.00 85.56 93 LYS A N 1
ATOM 644 C CA . LYS A 1 93 ? -25.076 -13.606 45.126 1.00 85.56 93 LYS A CA 1
ATOM 645 C C . LYS A 1 93 ? -23.788 -14.375 44.820 1.00 85.56 93 LYS A C 1
ATOM 647 O O . LYS A 1 93 ? -23.378 -15.253 45.573 1.00 85.56 93 LYS A O 1
ATOM 652 N N . VAL A 1 94 ? -23.138 -13.984 43.726 1.00 87.88 94 VAL A N 1
ATOM 653 C CA . VAL A 1 94 ? -21.846 -14.480 43.231 1.00 87.88 94 VAL A CA 1
ATOM 654 C C . VAL A 1 94 ? -20.889 -13.298 43.092 1.00 87.88 94 VAL A C 1
ATOM 656 O O . VAL A 1 94 ? -21.297 -12.210 42.677 1.00 87.88 94 VAL A O 1
ATOM 659 N N . VAL A 1 95 ? -19.618 -13.503 43.445 1.00 90.19 95 VAL A N 1
ATOM 660 C CA . VAL A 1 95 ? -18.559 -12.496 43.298 1.00 90.19 95 VAL A CA 1
ATOM 661 C C . VAL A 1 95 ? -17.575 -12.933 42.219 1.00 90.19 95 VAL A C 1
ATOM 663 O O . VAL A 1 95 ? -16.930 -13.970 42.357 1.00 90.19 95 VAL A O 1
ATOM 666 N N . TYR A 1 96 ? -17.437 -12.122 41.173 1.00 92.06 96 TYR A N 1
ATOM 667 C CA . TYR A 1 96 ? -16.389 -12.264 40.167 1.00 92.06 96 TYR A CA 1
ATOM 668 C C . TYR A 1 96 ? -15.218 -11.345 40.510 1.00 92.06 96 TYR A C 1
ATOM 670 O O . TYR A 1 96 ? -15.415 -10.147 40.711 1.00 92.06 96 TYR A O 1
ATOM 678 N N . LYS A 1 97 ? -14.004 -11.897 40.554 1.00 93.06 97 LYS A N 1
ATOM 679 C CA . LYS A 1 97 ? -12.771 -11.132 40.779 1.00 93.06 97 LYS A CA 1
ATOM 680 C C . LYS A 1 97 ? -12.103 -10.854 39.443 1.00 93.06 97 LYS A C 1
ATOM 682 O O . LYS A 1 97 ? -11.890 -11.788 38.673 1.00 93.06 97 LYS A O 1
ATOM 687 N N . GLY A 1 98 ? -11.788 -9.599 39.162 1.00 94.25 98 GLY A N 1
ATOM 688 C CA . GLY A 1 98 ? -11.153 -9.182 37.918 1.00 94.25 98 GLY A CA 1
ATOM 689 C C . GLY A 1 98 ? -9.894 -8.360 38.131 1.00 94.25 98 GLY A C 1
ATOM 690 O O . GLY A 1 98 ? -9.694 -7.768 39.191 1.00 94.25 98 GLY A O 1
ATOM 691 N N . THR A 1 99 ? -9.068 -8.308 37.091 1.00 94.69 99 THR A N 1
ATOM 692 C CA . THR A 1 99 ? -7.889 -7.442 37.016 1.00 94.69 99 THR A CA 1
ATOM 693 C C . THR A 1 99 ? -8.051 -6.504 35.830 1.00 94.69 99 THR A C 1
ATOM 695 O O . THR A 1 99 ? -8.210 -6.948 34.694 1.00 94.69 99 THR A O 1
ATOM 698 N N . PHE A 1 100 ? -8.036 -5.199 36.094 1.00 94.44 100 PHE A N 1
ATOM 699 C CA . PHE A 1 100 ? -8.157 -4.140 35.096 1.00 94.44 100 PHE A CA 1
ATOM 700 C C . PHE A 1 100 ? -6.804 -3.456 34.915 1.00 94.44 100 PHE A C 1
ATOM 702 O O . PHE A 1 100 ? -6.338 -2.764 35.818 1.00 94.44 100 PHE A O 1
ATOM 709 N N . THR A 1 101 ? -6.160 -3.657 33.765 1.00 90.38 101 THR A N 1
ATOM 710 C CA . THR A 1 101 ? -4.797 -3.179 33.511 1.00 90.38 101 THR A CA 1
ATOM 711 C C . THR A 1 101 ? -4.776 -2.105 32.437 1.00 90.38 101 THR A C 1
ATOM 713 O O . THR A 1 101 ? -5.200 -2.332 31.302 1.00 90.38 101 THR A O 1
ATOM 716 N N . ILE A 1 102 ? -4.221 -0.942 32.765 1.00 87.38 102 ILE A N 1
ATOM 717 C CA . ILE A 1 102 ? -4.166 0.217 31.874 1.00 87.38 102 ILE A CA 1
ATOM 718 C C . ILE A 1 102 ? -2.752 0.739 31.679 1.00 87.38 102 ILE A C 1
ATOM 720 O O . ILE A 1 102 ? -1.840 0.465 32.457 1.00 87.38 102 ILE A O 1
ATOM 724 N N . MET A 1 103 ? -2.628 1.618 30.692 1.00 78.94 103 MET A N 1
ATOM 725 C CA . MET A 1 103 ? -1.516 2.539 30.565 1.00 78.94 103 MET A CA 1
ATOM 726 C C . MET A 1 103 ? -2.043 3.971 30.413 1.00 78.94 103 MET A C 1
ATOM 728 O O . MET A 1 103 ? -2.817 4.269 29.499 1.00 78.94 103 MET A O 1
ATOM 732 N N . LYS A 1 104 ? -1.621 4.872 31.309 1.00 74.88 104 LYS A N 1
ATOM 733 C CA . LYS A 1 104 ? -1.972 6.300 31.251 1.00 74.88 104 LYS A CA 1
ATOM 734 C C . LYS A 1 104 ? -1.289 6.986 30.058 1.00 74.88 104 LYS A C 1
ATOM 736 O O . LYS A 1 104 ? -0.170 6.636 29.676 1.00 74.88 104 LYS A O 1
ATOM 741 N N . LYS A 1 105 ? -1.929 8.011 29.485 1.00 63.03 105 LYS A N 1
ATOM 742 C CA . LYS A 1 105 ? -1.436 8.742 28.299 1.00 63.03 105 LYS A CA 1
ATOM 743 C C . LYS A 1 105 ? -0.034 9.346 28.468 1.00 63.03 105 LYS A C 1
ATOM 745 O O . LYS A 1 105 ? 0.736 9.324 27.503 1.00 63.03 105 LYS A O 1
ATOM 750 N N . LEU A 1 106 ? 0.328 9.797 29.676 1.00 53.56 106 LEU A N 1
ATOM 751 C CA . LEU A 1 106 ? 1.675 10.300 29.997 1.00 53.56 106 LEU A CA 1
ATOM 752 C C . LEU A 1 106 ? 2.783 9.306 29.634 1.00 53.56 106 LEU A C 1
ATOM 754 O O . LEU A 1 106 ? 3.869 9.698 29.215 1.00 53.56 106 LEU A O 1
ATOM 758 N N . ALA A 1 107 ? 2.511 8.007 29.751 1.00 48.59 107 ALA A N 1
ATOM 759 C CA . ALA A 1 107 ? 3.476 6.964 29.439 1.00 48.59 107 ALA A CA 1
ATOM 760 C C . ALA A 1 107 ? 3.653 6.718 27.928 1.00 48.59 107 ALA A C 1
ATOM 762 O O . ALA A 1 107 ? 4.582 6.013 27.534 1.00 48.59 107 ALA A O 1
ATOM 763 N N . MET A 1 108 ? 2.790 7.264 27.069 1.00 42.97 108 MET A N 1
ATOM 764 C CA . MET A 1 108 ? 2.729 6.907 25.647 1.00 42.97 108 MET A CA 1
ATOM 765 C C . MET A 1 108 ? 3.234 8.001 24.699 1.00 42.97 108 MET A C 1
ATOM 767 O O . MET A 1 108 ? 3.793 7.654 23.658 1.00 42.97 108 MET A O 1
ATOM 771 N N . LEU A 1 109 ? 3.051 9.293 25.013 1.00 43.03 109 LEU A N 1
ATOM 772 C CA . LEU A 1 109 ? 3.130 10.342 23.981 1.00 43.03 109 LEU A CA 1
ATOM 773 C C . LEU A 1 109 ? 3.966 11.596 24.293 1.00 43.03 109 LEU A C 1
ATOM 775 O O . LEU A 1 109 ? 4.368 12.234 23.320 1.00 43.03 109 LEU A O 1
ATOM 779 N N . ASP A 1 110 ? 4.287 11.941 25.549 1.00 40.03 110 ASP A N 1
ATOM 780 C CA . ASP A 1 110 ? 5.095 13.143 25.822 1.00 40.03 110 ASP A CA 1
ATOM 781 C C . ASP A 1 110 ? 5.720 13.174 27.233 1.00 40.03 110 ASP A C 1
ATOM 783 O O . ASP A 1 110 ? 5.037 12.937 28.226 1.00 40.03 110 ASP A O 1
ATOM 787 N N . LEU A 1 111 ? 7.006 13.535 27.344 1.00 38.50 111 LEU A N 1
ATOM 788 C CA . LEU A 1 111 ? 7.674 13.817 28.633 1.00 38.50 111 LEU A CA 1
ATOM 789 C C . LEU A 1 111 ? 7.172 15.132 29.268 1.00 38.50 111 LEU A C 1
ATOM 791 O O . LEU A 1 111 ? 7.479 15.415 30.426 1.00 38.50 111 LEU A O 1
ATOM 795 N N . MET A 1 112 ? 6.401 15.932 28.521 1.00 35.66 112 MET A N 1
ATOM 796 C CA . MET A 1 112 ? 5.886 17.236 28.948 1.00 35.66 112 MET A CA 1
ATOM 797 C C . MET A 1 112 ? 4.492 17.204 29.605 1.00 35.66 112 MET A C 1
ATOM 799 O O . MET A 1 112 ? 4.067 18.227 30.134 1.00 35.66 112 MET A O 1
ATOM 803 N N . ASP A 1 113 ? 3.786 16.068 29.648 1.00 47.75 113 ASP A N 1
ATOM 804 C CA . ASP A 1 113 ? 2.355 16.036 30.017 1.00 47.75 113 ASP A CA 1
ATOM 805 C C . ASP A 1 113 ? 2.066 15.737 31.507 1.00 47.75 113 ASP A C 1
ATOM 807 O O . ASP A 1 113 ? 1.041 15.156 31.853 1.00 47.75 113 ASP A O 1
ATOM 811 N N . ARG A 1 114 ? 2.945 16.157 32.437 1.00 52.44 114 ARG A N 1
ATOM 812 C CA . ARG A 1 114 ? 2.720 15.999 33.900 1.00 52.44 114 ARG A CA 1
ATOM 813 C C . ARG A 1 114 ? 1.434 16.676 34.404 1.00 52.44 114 ARG A C 1
ATOM 815 O O . ARG A 1 114 ? 0.963 16.347 35.487 1.00 52.44 114 ARG A O 1
ATOM 822 N N . GLY A 1 115 ? 0.878 17.618 33.638 1.00 53.44 115 GLY A N 1
ATOM 823 C CA . GLY A 1 115 ? -0.366 18.316 33.970 1.00 53.44 115 GLY A CA 1
ATOM 824 C C . GLY A 1 115 ? -1.630 17.471 33.786 1.00 53.44 115 GLY A C 1
ATOM 825 O O . GLY A 1 115 ? -2.569 17.647 34.557 1.00 53.44 115 GLY A O 1
ATOM 826 N N . ALA A 1 116 ? -1.654 16.545 32.819 1.00 58.03 116 ALA A N 1
ATOM 827 C CA . ALA A 1 116 ? -2.820 15.702 32.549 1.00 58.03 116 ALA A CA 1
ATOM 828 C C . ALA A 1 116 ? -3.107 14.703 33.686 1.00 58.03 116 ALA A C 1
ATOM 830 O O . ALA A 1 116 ? -4.262 14.525 34.058 1.00 58.03 116 ALA A O 1
ATOM 831 N N . ASP A 1 117 ? -2.066 14.125 34.293 1.00 61.09 117 ASP A N 1
ATOM 832 C CA . ASP A 1 117 ? -2.201 13.157 35.395 1.00 61.09 117 ASP A CA 1
ATOM 833 C C . ASP A 1 117 ? -2.748 13.818 36.662 1.00 61.09 117 ASP A C 1
ATOM 835 O O . ASP A 1 117 ? -3.717 13.367 37.261 1.00 61.09 117 ASP A O 1
ATOM 839 N N . LEU A 1 118 ? -2.178 14.980 37.004 1.00 60.78 118 LEU A N 1
ATOM 840 C CA . LEU A 1 118 ? -2.637 15.801 38.123 1.00 60.78 118 LEU A CA 1
ATOM 841 C C . LEU A 1 118 ? -4.091 16.249 37.934 1.00 60.78 118 LEU A C 1
ATOM 843 O O . LEU A 1 118 ? -4.818 16.420 38.912 1.00 60.78 118 LEU A O 1
ATOM 847 N N . GLN A 1 119 ? -4.516 16.457 36.685 1.00 61.78 119 GLN A N 1
ATOM 848 C CA . GLN A 1 119 ? -5.896 16.792 36.363 1.00 61.78 119 GLN A CA 1
ATOM 849 C C . GLN A 1 119 ? -6.831 15.588 36.540 1.00 61.78 119 GLN A C 1
ATOM 851 O O . GLN A 1 119 ? -7.914 15.762 37.100 1.00 61.78 119 GLN A O 1
ATOM 856 N N . ASP A 1 120 ? -6.425 14.392 36.106 1.00 65.50 120 ASP A N 1
ATOM 857 C CA . ASP A 1 120 ? -7.198 13.161 36.301 1.00 65.50 120 ASP A CA 1
ATOM 858 C C . ASP A 1 120 ? -7.339 12.834 37.795 1.00 65.50 120 ASP A C 1
ATOM 860 O O . ASP A 1 120 ? -8.464 12.670 38.275 1.00 65.50 120 ASP A O 1
ATOM 864 N N . ASP A 1 121 ? -6.240 12.869 38.556 1.00 68.81 121 ASP A N 1
ATOM 865 C CA . ASP A 1 121 ? -6.227 12.651 40.010 1.00 68.81 121 ASP A CA 1
ATOM 866 C C . ASP A 1 121 ? -7.117 13.660 40.747 1.00 68.81 121 ASP A C 1
ATOM 868 O O . ASP A 1 121 ? -7.897 13.298 41.632 1.00 68.81 121 ASP A O 1
ATOM 872 N N . ALA A 1 122 ? -7.065 14.936 40.349 1.00 58.94 122 ALA A N 1
ATOM 873 C CA . ALA A 1 122 ? -7.957 15.955 40.890 1.00 58.94 122 ALA A CA 1
ATOM 874 C C . ALA A 1 122 ? -9.429 15.654 40.566 1.00 58.94 122 ALA A C 1
ATOM 876 O O . ALA A 1 122 ? -10.298 15.869 41.412 1.00 58.94 122 ALA A O 1
ATOM 877 N N . THR A 1 123 ? -9.742 15.148 39.367 1.00 65.44 123 THR A N 1
ATOM 878 C CA . THR A 1 123 ? -11.122 14.782 39.005 1.00 65.44 123 THR A CA 1
ATOM 879 C C . THR A 1 123 ? -11.635 13.528 39.705 1.00 65.44 123 THR A C 1
ATOM 881 O O . THR A 1 123 ? -12.814 13.501 40.065 1.00 65.44 123 THR A O 1
ATOM 884 N N . GLU A 1 124 ? -10.767 12.554 39.978 1.00 72.62 124 GLU A N 1
ATOM 885 C CA . GLU A 1 124 ? -11.077 11.373 40.794 1.00 72.62 124 GLU A CA 1
ATOM 886 C C . GLU A 1 124 ? -11.471 11.788 42.221 1.00 72.62 124 GLU A C 1
ATOM 888 O O . GLU A 1 124 ? -12.502 11.356 42.744 1.00 72.62 124 GLU A O 1
ATOM 893 N N . LEU A 1 125 ? -10.726 12.728 42.820 1.00 59.59 125 LEU A N 1
ATOM 894 C CA . LEU A 1 125 ? -11.048 13.321 44.127 1.00 59.59 125 LEU A CA 1
ATOM 895 C C . LEU A 1 125 ? -12.357 14.132 44.122 1.00 59.59 125 LEU A C 1
ATOM 897 O O . LEU A 1 125 ? -12.987 14.290 45.167 1.00 59.59 125 LEU A O 1
ATOM 901 N N . MET A 1 126 ? -12.798 14.610 42.954 1.00 55.59 126 MET A N 1
ATOM 902 C CA . MET A 1 126 ? -14.096 15.271 42.748 1.00 55.59 126 MET A CA 1
ATOM 903 C C . MET A 1 126 ? -15.238 14.288 42.421 1.00 55.59 126 MET A C 1
ATOM 905 O O . MET A 1 126 ? -16.346 14.720 42.101 1.00 55.59 126 MET A O 1
ATOM 909 N N . GLY A 1 127 ? -14.995 12.976 42.504 1.00 68.00 127 GLY A N 1
ATOM 910 C CA . GLY A 1 127 ? -16.015 11.934 42.360 1.00 68.00 127 GLY A CA 1
ATOM 911 C C . GLY A 1 127 ? -16.257 11.438 40.931 1.00 68.00 127 GLY A C 1
ATOM 912 O O . GLY A 1 127 ? -17.143 10.606 40.742 1.00 68.00 127 GLY A O 1
ATOM 913 N N . LYS A 1 128 ? -15.487 11.900 39.936 1.00 75.44 128 LYS A N 1
ATOM 914 C CA . LYS A 1 128 ? -15.529 11.361 38.565 1.00 75.44 128 LYS A CA 1
ATOM 915 C C . LYS A 1 128 ? -14.633 10.137 38.476 1.00 75.44 128 LYS A C 1
ATOM 917 O O . LYS A 1 128 ? -13.438 10.274 38.691 1.00 75.44 128 LYS A O 1
ATOM 922 N N . ARG A 1 129 ? -15.190 8.974 38.136 1.00 86.81 129 ARG A N 1
ATOM 923 C CA . ARG A 1 129 ? -14.456 7.698 38.187 1.00 86.81 129 ARG A CA 1
ATOM 924 C C . ARG A 1 129 ? -14.429 6.961 36.859 1.00 86.81 129 ARG A C 1
ATOM 926 O O . ARG A 1 129 ? -15.284 7.173 35.996 1.00 86.81 129 ARG A O 1
ATOM 933 N N . VAL A 1 130 ? -13.480 6.038 36.736 1.00 92.19 130 VAL A N 1
ATOM 934 C CA . VAL A 1 130 ? -13.574 4.947 35.763 1.00 92.19 130 VAL A CA 1
ATOM 935 C C . VAL A 1 130 ? -14.455 3.852 36.354 1.00 92.19 130 VAL A C 1
ATOM 937 O O . VAL A 1 130 ? -14.209 3.394 37.470 1.00 92.19 130 VAL A O 1
ATOM 940 N N . THR A 1 131 ? -15.493 3.439 35.627 1.00 95.19 131 THR A N 1
ATOM 941 C CA . THR A 1 131 ? -16.401 2.367 36.054 1.00 95.19 131 THR A CA 1
ATOM 942 C C . THR A 1 131 ? -16.453 1.242 35.033 1.00 95.19 131 THR A C 1
ATOM 944 O O . THR A 1 131 ? -16.287 1.456 33.830 1.00 95.19 131 THR A O 1
ATOM 947 N N . VAL A 1 132 ? -16.667 0.024 35.526 1.00 97.25 132 VAL A N 1
ATOM 948 C CA . VAL A 1 132 ? -16.799 -1.191 34.723 1.00 97.25 132 VAL A CA 1
ATOM 949 C C . VAL A 1 132 ? -18.110 -1.884 35.085 1.00 97.25 132 VAL A C 1
ATOM 951 O O . VAL A 1 132 ? -18.445 -2.018 36.264 1.00 97.25 132 VAL A O 1
ATOM 954 N N . GLN A 1 133 ? -18.850 -2.335 34.076 1.00 97.12 133 GLN A N 1
ATOM 955 C CA . GLN A 1 133 ? -20.007 -3.220 34.223 1.00 97.12 133 GLN A CA 1
ATOM 956 C C . GLN A 1 133 ? -19.737 -4.531 33.499 1.00 97.12 133 GLN A C 1
ATOM 958 O O . GLN A 1 133 ? -19.220 -4.517 32.383 1.00 97.12 133 GLN A O 1
ATOM 963 N N . LEU A 1 134 ? -20.123 -5.648 34.106 1.00 97.31 134 LEU A N 1
ATOM 964 C CA . LEU A 1 134 ? -20.178 -6.941 33.436 1.00 97.31 134 LEU A CA 1
ATOM 965 C C . LEU A 1 134 ? -21.493 -7.052 32.666 1.00 97.31 134 LEU A C 1
ATOM 967 O O . LEU A 1 134 ? -22.539 -6.628 33.162 1.00 97.31 134 LEU A O 1
ATOM 971 N N . VAL A 1 135 ? -21.446 -7.670 31.490 1.00 96.88 135 VAL A N 1
ATOM 972 C CA . VAL A 1 135 ? -22.627 -8.028 30.701 1.00 96.88 135 VAL A CA 1
ATOM 973 C C . VAL A 1 135 ? -22.641 -9.532 30.495 1.00 96.88 135 VAL A C 1
ATOM 975 O O . VAL A 1 135 ? -21.647 -10.116 30.053 1.00 96.88 135 VAL A O 1
ATOM 978 N N . SER A 1 136 ? -23.755 -10.160 30.851 1.00 95.75 136 SER A N 1
ATOM 979 C CA . SER A 1 136 ? -23.932 -11.599 30.722 1.00 95.75 136 SER A CA 1
ATOM 980 C C . SER A 1 136 ? -24.154 -12.034 29.277 1.00 95.75 136 SER A C 1
ATOM 982 O O . SER A 1 136 ? -24.685 -11.302 28.445 1.00 95.75 136 SER A O 1
ATOM 984 N N . THR A 1 137 ? -23.788 -13.281 29.004 1.00 94.75 137 THR A N 1
ATOM 985 C CA . THR A 1 137 ? -24.213 -14.016 27.808 1.00 94.75 137 THR A CA 1
ATOM 986 C C . THR A 1 137 ? -25.708 -14.360 27.812 1.00 94.75 137 THR A C 1
ATOM 988 O O . THR A 1 137 ? -26.270 -14.638 26.751 1.00 94.75 137 THR A O 1
ATOM 991 N N . GLU A 1 138 ? -26.356 -14.299 28.976 1.00 93.69 138 GLU A N 1
ATOM 992 C CA . GLU A 1 138 ? -27.774 -14.586 29.180 1.00 93.69 138 GLU A CA 1
ATOM 993 C C . GLU A 1 138 ? -28.637 -13.313 29.168 1.00 93.69 138 GLU A C 1
ATOM 995 O O . GLU A 1 138 ? -28.166 -12.194 29.404 1.00 93.69 138 GLU A O 1
ATOM 1000 N N . VAL A 1 139 ? -29.932 -13.504 28.914 1.00 93.94 139 VAL A N 1
ATOM 1001 C CA . VAL A 1 139 ? -30.958 -12.460 29.004 1.00 93.94 139 VAL A CA 1
ATOM 1002 C C . VAL A 1 139 ? -31.894 -12.728 30.172 1.00 93.94 139 VAL A C 1
ATOM 1004 O O . VAL A 1 139 ? -32.130 -13.870 30.568 1.00 93.94 139 VAL A O 1
ATOM 1007 N N . ASP A 1 140 ? -32.463 -11.656 30.702 1.00 90.50 140 ASP A N 1
ATOM 1008 C CA . ASP A 1 140 ? -33.583 -11.718 31.623 1.00 90.50 140 ASP A CA 1
ATOM 1009 C C . ASP A 1 140 ? -34.792 -12.369 30.929 1.00 90.50 140 ASP A C 1
ATOM 1011 O O . ASP A 1 140 ? -35.183 -11.968 29.831 1.00 90.50 140 ASP A O 1
ATOM 1015 N N . ARG A 1 141 ? -35.375 -13.400 31.552 1.00 85.50 141 ARG A N 1
ATOM 1016 C CA . ARG A 1 141 ? -36.431 -14.220 30.930 1.00 85.50 141 ARG A CA 1
ATOM 1017 C C . ARG A 1 141 ? -37.741 -13.466 30.717 1.00 85.50 141 ARG A C 1
ATOM 1019 O O . ARG A 1 141 ? -38.487 -13.827 29.811 1.00 85.50 141 ARG A O 1
ATOM 1026 N N . ASP A 1 142 ? -38.008 -12.450 31.531 1.00 87.06 142 ASP A N 1
ATOM 1027 C CA . ASP A 1 142 ? -39.273 -11.717 31.507 1.00 87.06 142 ASP A CA 1
ATOM 1028 C C . ASP A 1 142 ? -39.211 -10.543 30.526 1.00 87.06 142 ASP A C 1
ATOM 1030 O O . ASP A 1 142 ? -40.174 -10.252 29.816 1.00 87.06 142 ASP A O 1
ATOM 1034 N N . THR A 1 143 ? -38.065 -9.864 30.466 1.00 88.12 143 THR A N 1
ATOM 1035 C CA . THR A 1 143 ? -37.870 -8.660 29.648 1.00 88.12 143 THR A CA 1
ATOM 1036 C C . THR A 1 143 ? -37.141 -8.918 28.332 1.00 88.12 143 THR A C 1
ATOM 1038 O O . THR A 1 143 ? -37.189 -8.068 27.443 1.00 88.12 143 THR A O 1
ATOM 1041 N N . GLY A 1 144 ? -36.439 -10.048 28.204 1.00 86.62 144 GLY A N 1
ATOM 1042 C CA . GLY A 1 144 ? -35.576 -10.370 27.064 1.00 86.62 144 GLY A CA 1
ATOM 1043 C C . GLY A 1 144 ? -34.307 -9.515 26.968 1.00 86.62 144 GLY A C 1
ATOM 1044 O O . GLY A 1 144 ? -33.590 -9.611 25.975 1.00 86.62 144 GLY A O 1
ATOM 1045 N N . LYS A 1 145 ? -34.022 -8.666 27.966 1.00 89.00 145 LYS A N 1
ATOM 1046 C CA . LYS A 1 145 ? -32.867 -7.756 27.962 1.00 89.00 145 LYS A CA 1
ATOM 1047 C C . LYS A 1 145 ? -31.620 -8.422 28.529 1.00 89.00 145 LYS A C 1
ATOM 1049 O O . LYS A 1 145 ? -31.709 -9.276 29.407 1.00 89.00 145 LYS A O 1
ATOM 1054 N N . ALA A 1 146 ? -30.448 -7.986 28.072 1.00 90.62 146 ALA A N 1
ATOM 1055 C CA . ALA A 1 146 ? -29.171 -8.446 28.610 1.00 90.62 146 ALA A CA 1
ATOM 1056 C C . ALA A 1 146 ? -29.064 -8.183 30.123 1.00 90.62 146 ALA A C 1
ATOM 1058 O O . ALA A 1 146 ? -29.403 -7.097 30.603 1.00 90.62 146 ALA A O 1
ATOM 1059 N N . LEU A 1 147 ? -28.554 -9.164 30.872 1.00 94.88 147 LEU A N 1
ATOM 1060 C CA . LEU A 1 147 ? -28.260 -8.991 32.295 1.00 94.88 147 LEU A CA 1
ATOM 1061 C C . LEU A 1 147 ? -26.962 -8.187 32.451 1.00 94.88 147 LEU A C 1
ATOM 1063 O O . LEU A 1 147 ? -25.896 -8.613 32.003 1.00 94.88 147 LEU A O 1
ATOM 1067 N N . VAL A 1 148 ? -27.042 -7.026 33.105 1.00 95.44 148 VAL A N 1
ATOM 1068 C CA . VAL A 1 148 ? -25.911 -6.103 33.302 1.00 95.44 148 VAL A CA 1
ATOM 1069 C C . VAL A 1 148 ? -25.677 -5.881 34.795 1.00 95.44 148 VAL A C 1
ATOM 1071 O O . VAL A 1 148 ? -26.623 -5.665 35.555 1.00 95.44 148 VAL A O 1
ATOM 1074 N N . SER A 1 149 ? -24.421 -5.942 35.243 1.00 95.75 149 SER A N 1
ATOM 1075 C CA . SER A 1 149 ? -24.082 -5.673 36.643 1.00 95.75 149 SER A CA 1
ATOM 1076 C C . SER A 1 149 ? -24.251 -4.192 36.989 1.00 95.75 149 SER A C 1
ATOM 1078 O O . SER A 1 149 ? -24.264 -3.315 36.122 1.00 95.75 149 SER A O 1
ATOM 1080 N N . ARG A 1 150 ? -24.276 -3.879 38.289 1.00 94.56 150 ARG A N 1
ATOM 1081 C CA . ARG A 1 150 ? -24.049 -2.499 38.744 1.00 94.56 150 ARG A CA 1
ATOM 1082 C C . ARG A 1 150 ? -22.691 -1.982 38.251 1.00 94.56 150 ARG A C 1
ATOM 1084 O O . ARG A 1 150 ? -21.781 -2.780 38.016 1.00 94.56 150 ARG A O 1
ATOM 1091 N N . GLU A 1 151 ? -22.564 -0.664 38.132 1.00 94.44 151 GLU A N 1
ATOM 1092 C CA . GLU A 1 151 ? -21.272 -0.020 37.898 1.00 94.44 151 GLU A CA 1
ATOM 1093 C C . GLU A 1 151 ? -20.345 -0.254 39.096 1.00 94.44 151 GLU A C 1
ATOM 1095 O O . GLU A 1 151 ? -20.686 0.080 40.234 1.00 94.44 151 GLU A O 1
ATOM 1100 N N . THR A 1 152 ? -19.173 -0.828 38.833 1.00 94.94 152 THR A N 1
ATOM 1101 C CA . THR A 1 152 ? -18.097 -0.992 39.812 1.00 94.94 152 THR A CA 1
ATOM 1102 C C . THR A 1 152 ? -17.000 0.009 39.480 1.00 94.94 152 THR A C 1
ATOM 1104 O O . THR A 1 152 ? -16.469 -0.001 38.371 1.00 94.94 152 THR A O 1
ATOM 1107 N N . ALA A 1 153 ? -16.671 0.895 40.419 1.00 93.38 153 ALA A N 1
ATOM 1108 C CA . ALA A 1 153 ? -15.594 1.861 40.239 1.00 93.38 153 ALA A CA 1
ATOM 1109 C C . ALA A 1 153 ? -14.219 1.193 40.363 1.00 93.38 153 ALA A C 1
ATOM 1111 O O . ALA A 1 153 ? -14.035 0.303 41.191 1.00 93.38 153 ALA A O 1
ATOM 1112 N N . VAL A 1 154 ? -13.256 1.651 39.567 1.00 90.75 154 VAL A N 1
ATOM 1113 C CA . VAL A 1 154 ? -11.844 1.297 39.735 1.00 90.75 154 VAL A CA 1
ATOM 1114 C C . VAL A 1 154 ? -11.321 2.010 40.982 1.00 90.75 154 VAL A C 1
ATOM 1116 O O . VAL A 1 154 ? -11.338 3.236 41.051 1.00 90.75 154 VAL A O 1
ATOM 1119 N N . GLU A 1 155 ? -10.888 1.255 41.989 1.00 87.06 155 GLU A N 1
ATOM 1120 C CA . GLU A 1 155 ? -10.346 1.815 43.230 1.00 87.06 155 GLU A CA 1
ATOM 1121 C C . GLU A 1 155 ? -8.822 1.976 43.155 1.00 87.06 155 GLU A C 1
ATOM 1123 O O . GLU A 1 155 ? -8.133 1.217 42.481 1.00 87.06 155 GLU A O 1
ATOM 1128 N N . GLY A 1 156 ? -8.276 2.962 43.875 1.00 79.12 156 GLY A N 1
ATOM 1129 C CA . GLY A 1 156 ? -6.824 3.142 43.998 1.00 79.12 156 GLY A CA 1
ATOM 1130 C C . GLY A 1 156 ? -6.146 3.898 42.850 1.00 79.12 156 GLY A C 1
ATOM 1131 O O . GLY A 1 156 ? -4.920 3.900 42.794 1.00 79.12 156 GLY A O 1
ATOM 1132 N N . TRP A 1 157 ? -6.903 4.580 41.981 1.00 78.00 157 TRP A N 1
ATOM 1133 C CA . TRP A 1 157 ? -6.366 5.334 40.834 1.00 78.00 157 TRP A CA 1
ATOM 1134 C C . TRP A 1 157 ? -5.258 6.341 41.206 1.00 78.00 157 TRP A C 1
ATOM 1136 O O . TRP A 1 157 ? -4.232 6.395 40.534 1.00 78.00 157 TRP A O 1
ATOM 1146 N N . VAL A 1 158 ? -5.435 7.072 42.317 1.00 68.50 158 VAL A N 1
ATOM 1147 C CA . VAL A 1 158 ? -4.521 8.133 42.809 1.00 68.50 158 VAL A CA 1
ATOM 1148 C C . VAL A 1 158 ? -3.322 7.577 43.604 1.00 68.50 158 VAL A C 1
ATOM 1150 O O . VAL A 1 158 ? -2.348 8.278 43.861 1.00 68.50 158 VAL A O 1
ATOM 1153 N N . ALA A 1 159 ? -3.364 6.313 44.043 1.00 56.66 159 ALA A N 1
ATOM 1154 C CA . ALA A 1 159 ? -2.359 5.745 44.953 1.00 56.66 159 ALA A CA 1
ATOM 1155 C C . ALA A 1 159 ? -1.105 5.191 44.241 1.00 56.66 159 ALA A C 1
ATOM 1157 O O . ALA A 1 159 ? -0.203 4.656 44.895 1.00 56.66 159 ALA A O 1
ATOM 1158 N N . VAL A 1 160 ? -1.033 5.297 42.912 1.00 59.25 160 VAL A N 1
ATOM 1159 C CA . VAL A 1 160 ? 0.049 4.735 42.095 1.00 59.25 160 VAL A CA 1
ATOM 1160 C C . VAL A 1 160 ? 1.163 5.777 41.939 1.00 59.25 160 VAL A C 1
ATOM 1162 O O . VAL A 1 160 ? 0.956 6.852 41.401 1.00 59.25 160 VAL A O 1
ATOM 1165 N N . ASN A 1 161 ? 2.356 5.490 42.471 1.00 50.75 161 ASN A N 1
ATOM 1166 C CA . ASN A 1 161 ? 3.478 6.437 42.507 1.00 50.75 161 ASN A CA 1
ATOM 1167 C C . ASN A 1 161 ? 4.217 6.477 41.150 1.00 50.75 161 ASN A C 1
ATOM 1169 O O . ASN A 1 161 ? 5.035 5.599 40.865 1.00 50.75 161 ASN A O 1
ATOM 1173 N N . ASP A 1 162 ? 3.969 7.515 40.344 1.00 51.50 162 ASP A N 1
ATOM 1174 C CA . ASP A 1 162 ? 4.428 7.709 38.949 1.00 51.50 162 ASP A CA 1
ATOM 1175 C C . ASP A 1 162 ? 5.931 8.016 38.763 1.00 51.50 162 ASP A C 1
ATOM 1177 O O . ASP A 1 162 ? 6.336 8.834 37.931 1.00 51.50 162 ASP A O 1
ATOM 1181 N N . LYS A 1 163 ? 6.822 7.397 39.545 1.00 44.06 163 LYS A N 1
ATOM 1182 C CA . LYS A 1 163 ? 8.266 7.698 39.468 1.00 44.06 163 LYS A CA 1
ATOM 1183 C C . LYS A 1 163 ? 9.015 7.029 38.313 1.00 44.06 163 LYS A C 1
ATOM 1185 O O . LYS A 1 163 ? 10.183 7.356 38.115 1.00 44.06 163 LYS A O 1
ATOM 1190 N N . LEU A 1 164 ? 8.392 6.146 37.533 1.00 39.38 164 LEU A N 1
ATOM 1191 C CA . LEU A 1 164 ? 9.044 5.456 36.414 1.00 39.38 164 LEU A CA 1
ATOM 1192 C C . LEU A 1 164 ? 8.122 5.415 35.193 1.00 39.38 164 LEU A C 1
ATOM 1194 O O . LEU A 1 164 ? 7.049 4.824 35.221 1.00 39.38 164 LEU A O 1
ATOM 1198 N N . ALA A 1 165 ? 8.567 6.052 34.111 1.00 43.16 165 ALA A N 1
ATOM 1199 C CA . ALA A 1 165 ? 7.887 6.059 32.825 1.00 43.16 165 ALA A CA 1
ATOM 1200 C C . ALA A 1 165 ? 7.591 4.628 32.321 1.00 43.16 165 ALA A C 1
ATOM 1202 O O . ALA A 1 165 ? 8.478 3.776 32.335 1.00 43.16 165 ALA A O 1
ATOM 1203 N N . ALA A 1 166 ? 6.379 4.417 31.790 1.00 51.12 166 ALA A N 1
ATOM 1204 C CA . ALA A 1 166 ? 5.958 3.236 31.020 1.00 51.12 166 ALA A CA 1
ATOM 1205 C C . ALA A 1 166 ? 5.828 1.903 31.776 1.00 51.12 166 ALA A C 1
ATOM 1207 O O . ALA A 1 166 ? 6.471 0.920 31.409 1.00 51.12 166 ALA A O 1
ATOM 1208 N N . GLN A 1 167 ? 4.957 1.841 32.784 1.00 64.38 167 GLN A N 1
ATOM 1209 C CA . GLN A 1 167 ? 4.530 0.566 33.366 1.00 64.38 167 GLN A CA 1
ATOM 1210 C C . GLN A 1 167 ? 3.014 0.397 33.270 1.00 64.38 167 GLN A C 1
ATOM 1212 O O . GLN A 1 167 ? 2.265 1.362 33.420 1.00 64.38 167 GLN A O 1
ATOM 1217 N N . ASP A 1 168 ? 2.594 -0.838 33.003 1.00 77.44 168 ASP A N 1
ATOM 1218 C CA . ASP A 1 168 ? 1.200 -1.260 33.059 1.00 77.44 168 ASP A CA 1
ATOM 1219 C C . ASP A 1 168 ? 0.714 -1.191 34.512 1.00 77.44 168 ASP A C 1
ATOM 1221 O O . ASP A 1 168 ? 1.333 -1.754 35.418 1.00 77.44 168 ASP A O 1
ATOM 1225 N N . ILE A 1 169 ? -0.398 -0.496 34.742 1.00 84.19 169 ILE A N 1
ATOM 1226 C CA . ILE A 1 169 ? -0.989 -0.306 36.069 1.00 84.19 169 ILE A CA 1
ATOM 1227 C C . ILE A 1 169 ? -2.191 -1.231 36.181 1.00 84.19 169 ILE A C 1
ATOM 1229 O O . ILE A 1 169 ? -3.109 -1.130 35.372 1.00 84.19 169 ILE A O 1
ATOM 1233 N N . SER A 1 170 ? -2.193 -2.120 37.173 1.00 88.94 170 SER A N 1
ATOM 1234 C CA . SER A 1 170 ? -3.257 -3.110 37.367 1.00 88.94 170 SER A CA 1
ATOM 1235 C C . SER A 1 170 ? -4.079 -2.816 38.615 1.00 88.94 170 SER A C 1
ATOM 1237 O O . SER A 1 170 ? -3.523 -2.606 39.692 1.00 88.94 170 SER A O 1
ATOM 1239 N N . PHE A 1 171 ? -5.398 -2.858 38.466 1.00 90.88 171 PHE A N 1
ATOM 1240 C CA . PHE A 1 171 ? -6.368 -2.618 39.526 1.00 90.88 171 PHE A CA 1
ATOM 1241 C C . PHE A 1 171 ? -7.209 -3.880 39.761 1.00 90.88 171 PHE A C 1
ATOM 1243 O O . PHE A 1 171 ? -7.864 -4.346 38.822 1.00 90.88 171 PHE A O 1
ATOM 1250 N N . PRO A 1 172 ? -7.212 -4.454 40.977 1.00 92.31 172 PRO A N 1
ATOM 1251 C CA . PRO A 1 172 ? -8.136 -5.528 41.319 1.00 92.31 172 PRO A CA 1
ATOM 1252 C C . PRO A 1 172 ? -9.563 -4.979 41.442 1.00 92.31 172 PRO A C 1
ATOM 1254 O O . PRO A 1 172 ? -9.771 -3.872 41.938 1.00 92.31 172 PRO A O 1
ATOM 1257 N N . MET A 1 173 ? -10.551 -5.752 40.999 1.00 94.00 173 MET A N 1
ATOM 1258 C CA . MET A 1 173 ? -11.964 -5.371 41.037 1.00 94.00 173 MET A CA 1
ATOM 1259 C C . MET A 1 173 ? -12.845 -6.545 41.464 1.00 94.00 173 MET A C 1
ATOM 1261 O O . MET A 1 173 ? -12.713 -7.642 40.927 1.00 94.00 173 MET A O 1
ATOM 1265 N N . ASP A 1 174 ? -13.801 -6.284 42.356 1.00 93.94 174 ASP A N 1
ATOM 1266 C CA . ASP A 1 174 ? -14.792 -7.268 42.800 1.00 93.94 174 ASP A CA 1
ATOM 1267 C C . ASP A 1 174 ? -16.188 -6.905 42.270 1.00 93.94 174 ASP A C 1
ATOM 1269 O O . ASP A 1 174 ? -16.758 -5.854 42.582 1.00 93.94 174 ASP A O 1
ATOM 1273 N N . PHE A 1 175 ? -16.780 -7.799 41.481 1.00 94.69 175 PHE A N 1
ATOM 1274 C CA . PHE A 1 175 ? -18.109 -7.632 40.897 1.00 94.69 175 PHE A CA 1
ATOM 1275 C C . PHE A 1 175 ? -19.107 -8.551 41.589 1.00 94.69 175 PHE A C 1
ATOM 1277 O O . PHE A 1 175 ? -19.024 -9.770 41.478 1.00 94.69 175 PHE A O 1
ATOM 1284 N N . VAL A 1 176 ? -20.084 -7.964 42.277 1.00 92.06 176 VAL A N 1
ATOM 1285 C CA . VAL A 1 176 ? -21.146 -8.711 42.963 1.00 92.06 176 VAL A CA 1
ATOM 1286 C C . VAL A 1 176 ? -22.387 -8.753 42.077 1.00 92.06 176 VAL A C 1
ATOM 1288 O O . VAL A 1 176 ? -22.966 -7.703 41.787 1.00 92.06 176 VAL A O 1
ATOM 1291 N N . VAL A 1 177 ? -22.806 -9.951 41.677 1.00 92.25 177 VAL A N 1
ATOM 1292 C CA . VAL A 1 177 ? -23.962 -10.188 40.796 1.00 92.25 177 VAL A CA 1
ATOM 1293 C C . VAL A 1 177 ? -24.896 -11.264 41.371 1.00 92.25 177 VAL A C 1
ATOM 1295 O O . VAL A 1 177 ? -24.478 -12.023 42.245 1.00 92.25 177 VAL A O 1
ATOM 1298 N N . PRO A 1 178 ? -26.167 -11.350 40.936 1.00 90.94 178 PRO A N 1
ATOM 1299 C CA . PRO A 1 178 ? -27.074 -12.418 41.364 1.00 90.94 178 PRO A CA 1
ATOM 1300 C C . PRO A 1 178 ? -26.609 -13.814 40.914 1.00 90.94 178 PRO A C 1
ATOM 1302 O O . PRO A 1 178 ? -25.937 -13.948 39.895 1.00 90.94 178 PRO A O 1
ATOM 1305 N N . LYS A 1 179 ? -27.024 -14.879 41.611 1.00 86.06 179 LYS A N 1
ATOM 1306 C CA . LYS A 1 179 ? -26.680 -16.275 41.255 1.00 86.06 179 LYS A CA 1
ATOM 1307 C C . LYS A 1 179 ? -27.147 -16.691 39.851 1.00 86.06 179 LYS A C 1
ATOM 1309 O O . LYS A 1 179 ? -26.488 -17.497 39.208 1.00 86.06 179 LYS A O 1
ATOM 1314 N N . GLY A 1 180 ? -28.237 -16.101 39.359 1.00 86.88 180 GLY A N 1
ATOM 1315 C CA . GLY A 1 180 ? -28.739 -16.285 37.992 1.00 86.88 180 GLY A CA 1
ATOM 1316 C C . GLY A 1 180 ? -28.107 -15.367 36.940 1.00 86.88 180 GLY A C 1
ATOM 1317 O O . GLY A 1 180 ? -28.658 -15.251 35.857 1.00 86.88 180 GLY A O 1
ATOM 1318 N N . PHE A 1 181 ? -27.006 -14.667 37.246 1.00 90.31 181 PHE A N 1
ATOM 1319 C CA . PHE A 1 181 ? -26.379 -13.741 36.296 1.00 90.31 181 PHE A CA 1
ATOM 1320 C C . PHE A 1 181 ? -25.753 -14.450 35.091 1.00 90.31 181 PHE A C 1
ATOM 1322 O O . PHE A 1 181 ? -25.600 -13.820 34.055 1.00 90.31 181 PHE A O 1
ATOM 1329 N N . GLY A 1 182 ? -25.382 -15.727 35.206 1.00 88.81 182 GLY A N 1
ATOM 1330 C CA . GLY A 1 182 ? -24.715 -16.466 34.133 1.00 88.81 182 GLY A CA 1
ATOM 1331 C C . GLY A 1 182 ? -23.251 -16.057 33.933 1.00 88.81 182 GLY A C 1
ATOM 1332 O O . GLY A 1 182 ? -22.610 -15.502 34.834 1.00 88.81 182 GLY A O 1
ATOM 1333 N N . VAL A 1 183 ? -22.712 -16.357 32.746 1.00 90.69 183 VAL A N 1
ATOM 1334 C CA . VAL A 1 183 ? -21.306 -16.103 32.384 1.00 90.69 183 VAL A CA 1
ATOM 1335 C C . VAL A 1 183 ? -21.143 -14.696 31.794 1.00 90.69 183 VAL A C 1
ATOM 1337 O O . VAL A 1 183 ? -21.788 -14.399 30.782 1.00 90.69 183 VAL A O 1
ATOM 1340 N N . PRO A 1 184 ? -20.253 -13.848 32.348 1.00 94.81 184 PRO A N 1
ATOM 1341 C CA . PRO A 1 184 ? -19.906 -12.551 31.769 1.00 94.81 184 PRO A CA 1
ATOM 1342 C C . PRO A 1 184 ? -19.243 -12.708 30.391 1.00 94.81 184 PRO A C 1
ATOM 1344 O O . PRO A 1 184 ? -18.165 -13.291 30.274 1.00 94.81 184 PRO A O 1
ATOM 1347 N N . GLY A 1 185 ? -19.903 -12.208 29.345 1.00 95.25 185 GLY A N 1
ATOM 1348 C CA . GLY A 1 185 ? -19.442 -12.277 27.954 1.00 95.25 185 GLY A CA 1
ATOM 1349 C C . GLY A 1 185 ? -18.856 -10.968 27.425 1.00 95.25 185 GLY A C 1
ATOM 1350 O O . GLY A 1 185 ? -18.105 -10.989 26.450 1.00 95.25 185 GLY A O 1
ATOM 1351 N N . ALA A 1 186 ? -19.173 -9.831 28.048 1.00 97.31 186 ALA A N 1
ATOM 1352 C CA . ALA A 1 186 ? -18.603 -8.518 27.743 1.00 97.31 186 ALA A CA 1
ATOM 1353 C C . ALA A 1 186 ? -18.439 -7.675 29.007 1.00 97.31 186 ALA A C 1
ATOM 1355 O O . ALA A 1 186 ? -19.007 -7.967 30.061 1.00 97.31 186 ALA A O 1
ATOM 1356 N N . ILE A 1 187 ? -17.688 -6.588 28.859 1.00 97.62 187 ILE A N 1
ATOM 1357 C CA . ILE A 1 187 ? -17.665 -5.479 29.799 1.00 97.62 187 ILE A CA 1
ATOM 1358 C C . ILE A 1 187 ? -18.008 -4.163 29.104 1.00 97.62 187 ILE A C 1
ATOM 1360 O O . ILE A 1 187 ? -17.721 -3.971 27.919 1.00 97.62 187 ILE A O 1
ATOM 1364 N N . ILE A 1 188 ? -18.589 -3.244 29.869 1.00 97.31 188 ILE A N 1
ATOM 1365 C CA . ILE A 1 188 ? -18.776 -1.844 29.489 1.00 97.31 188 ILE A CA 1
ATOM 1366 C C . ILE A 1 188 ? -17.895 -1.002 30.404 1.00 97.31 188 ILE A C 1
ATOM 1368 O O . ILE A 1 188 ? -18.028 -1.071 31.623 1.00 97.31 188 ILE A O 1
ATOM 1372 N N . VAL A 1 189 ? -16.998 -0.212 29.818 1.00 96.94 189 VAL A N 1
ATOM 1373 C CA . VAL A 1 189 ? -16.071 0.665 30.542 1.00 96.94 189 VAL A CA 1
ATOM 1374 C C . VAL A 1 189 ? -16.468 2.115 30.313 1.00 96.94 189 VAL A C 1
ATOM 1376 O O . VAL A 1 189 ? -16.521 2.571 29.168 1.00 96.94 189 VAL A O 1
ATOM 1379 N N . LYS A 1 190 ? -16.712 2.864 31.388 1.00 95.62 190 LYS A N 1
ATOM 1380 C CA . LYS A 1 190 ? -16.930 4.311 31.330 1.00 95.62 190 LYS A CA 1
ATOM 1381 C C . LYS A 1 190 ? -15.740 5.038 31.927 1.00 95.62 190 LYS A C 1
ATOM 1383 O O . LYS A 1 190 ? -15.341 4.755 33.048 1.00 95.62 190 LYS A O 1
ATOM 1388 N N . ASN A 1 191 ? -15.208 6.001 31.190 1.00 93.31 191 ASN A N 1
ATOM 1389 C CA . ASN A 1 191 ? -14.179 6.915 31.657 1.00 93.31 191 ASN A CA 1
ATOM 1390 C C . ASN A 1 191 ? -14.791 8.308 31.862 1.00 93.31 191 ASN A C 1
ATOM 1392 O O . ASN A 1 191 ? -15.241 8.939 30.904 1.00 93.31 191 ASN A O 1
ATOM 1396 N N . GLN A 1 192 ? -14.815 8.792 33.103 1.00 90.69 192 GLN A N 1
ATOM 1397 C CA . GLN A 1 192 ? -15.270 10.148 33.424 1.00 90.69 192 GLN A CA 1
ATOM 1398 C C . GLN A 1 192 ? -14.114 11.149 33.596 1.00 90.69 192 GLN A C 1
ATOM 1400 O O . GLN A 1 192 ? -14.372 12.342 33.785 1.00 90.69 192 GLN A O 1
ATOM 1405 N N . HIS A 1 193 ? -12.861 10.701 33.495 1.00 86.00 193 HIS A N 1
ATOM 1406 C CA . HIS A 1 193 ? -11.668 11.550 33.516 1.00 86.00 193 HIS A CA 1
ATOM 1407 C C . HIS A 1 193 ? -11.524 12.340 32.217 1.00 86.00 193 HIS A C 1
ATOM 1409 O O . HIS A 1 193 ? -11.977 11.888 31.162 1.00 86.00 193 HIS A O 1
ATOM 1415 N N . PRO A 1 194 ? -10.937 13.546 32.254 1.00 81.62 194 PRO A N 1
ATOM 1416 C CA . PRO A 1 194 ? -10.749 14.360 31.059 1.00 81.62 194 PRO A CA 1
ATOM 1417 C C . PRO A 1 194 ? -9.821 13.702 30.030 1.00 81.62 194 PRO A C 1
ATOM 1419 O O . PRO A 1 194 ? -10.017 13.919 28.832 1.00 81.62 194 PRO A O 1
ATOM 1422 N N . ASN A 1 195 ? -8.851 12.892 30.464 1.00 82.38 195 ASN A N 1
ATOM 1423 C CA . ASN A 1 195 ? -7.893 12.258 29.565 1.00 82.38 195 ASN A CA 1
ATOM 1424 C C . ASN A 1 195 ? -8.259 10.813 29.210 1.00 82.38 195 ASN A C 1
ATOM 1426 O O . ASN A 1 195 ? -8.928 10.092 29.947 1.00 82.38 195 ASN A O 1
ATOM 1430 N N . GLU A 1 196 ? -7.805 10.389 28.029 1.00 86.44 196 GLU A N 1
ATOM 1431 C CA . GLU A 1 196 ? -7.891 8.997 27.592 1.00 86.44 196 GLU A CA 1
ATOM 1432 C C . GLU A 1 196 ? -6.781 8.141 28.220 1.00 86.44 196 GLU A C 1
ATOM 1434 O O . GLU A 1 196 ? -5.672 8.620 28.457 1.00 86.44 196 GLU A O 1
ATOM 1439 N N . PHE A 1 197 ? -7.043 6.850 28.402 1.00 86.94 197 PHE A N 1
ATOM 1440 C CA . PHE A 1 197 ? -6.033 5.849 28.760 1.00 86.94 197 PHE A CA 1
ATOM 1441 C C . PHE A 1 197 ? -6.124 4.648 27.818 1.00 86.94 197 PHE A C 1
ATOM 1443 O O . PHE A 1 197 ? -7.160 4.412 27.199 1.00 86.94 197 PHE A O 1
ATOM 1450 N N . LEU A 1 198 ? -5.050 3.874 27.697 1.00 87.38 198 LEU A N 1
ATOM 1451 C CA . LEU A 1 198 ? -5.071 2.606 26.971 1.00 87.38 198 LEU A CA 1
ATOM 1452 C C . LEU A 1 198 ? -5.509 1.497 27.929 1.00 87.38 198 LEU A C 1
ATOM 1454 O O . LEU A 1 198 ? -4.828 1.252 28.922 1.00 87.38 198 LEU A O 1
ATOM 1458 N N . LEU A 1 199 ? -6.616 0.812 27.640 1.00 92.12 199 LEU A N 1
ATOM 1459 C CA . LEU A 1 199 ? -6.969 -0.423 28.340 1.00 92.12 199 LEU A CA 1
ATOM 1460 C C . LEU A 1 199 ? -6.127 -1.556 27.753 1.00 92.12 199 LEU A C 1
ATOM 1462 O O . LEU A 1 199 ? -6.430 -2.040 26.662 1.00 92.12 199 LEU A O 1
ATOM 1466 N N . VAL A 1 200 ? -5.060 -1.950 28.451 1.00 88.69 200 VAL A N 1
ATOM 1467 C CA . VAL A 1 200 ? -4.109 -2.969 27.984 1.00 88.69 200 VAL A CA 1
ATOM 1468 C C . VAL A 1 200 ? -4.752 -4.344 28.064 1.00 88.69 200 VAL A C 1
ATOM 1470 O O . VAL A 1 200 ? -4.894 -5.021 27.046 1.00 88.69 200 VAL A O 1
ATOM 1473 N N . SER A 1 201 ? -5.209 -4.732 29.253 1.00 92.44 201 SER A N 1
ATOM 1474 C CA . SER A 1 201 ? -5.857 -6.021 29.479 1.00 92.44 201 SER A CA 1
ATOM 1475 C C . SER A 1 201 ? -6.968 -5.932 30.516 1.00 92.44 201 SER A C 1
ATOM 1477 O O . SER A 1 201 ? -6.973 -5.063 31.388 1.00 92.44 201 SER A O 1
ATOM 1479 N N . PHE A 1 202 ? -7.937 -6.831 30.383 1.00 96.31 202 PHE A N 1
ATOM 1480 C CA . PHE A 1 202 ? -8.909 -7.116 31.423 1.00 96.31 202 PHE A CA 1
ATOM 1481 C C . PHE A 1 202 ? -9.089 -8.626 31.518 1.00 96.31 202 PHE A C 1
ATOM 1483 O O . PHE A 1 202 ? -9.281 -9.302 30.496 1.00 96.31 202 PHE A O 1
ATOM 1490 N N . SER A 1 203 ? -9.020 -9.141 32.739 1.00 95.38 203 SER A N 1
ATOM 1491 C CA . SER A 1 203 ? -9.257 -10.545 33.037 1.00 95.38 203 SER A CA 1
ATOM 1492 C C . SER A 1 203 ? -10.246 -10.717 34.180 1.00 95.38 203 SER A C 1
ATOM 1494 O O . SER A 1 203 ? -10.407 -9.834 35.023 1.00 95.38 203 SER A O 1
ATOM 1496 N N . LEU A 1 204 ? -10.941 -11.852 34.185 1.00 94.88 204 LEU A N 1
ATOM 1497 C CA . LEU A 1 204 ? -11.951 -12.196 35.177 1.00 94.88 204 LEU A CA 1
ATOM 1498 C C . LEU A 1 204 ? -11.802 -13.667 35.574 1.00 94.88 204 LEU A C 1
ATOM 1500 O O . LEU A 1 204 ? -11.801 -14.537 34.705 1.00 94.88 204 LEU A O 1
ATOM 1504 N N . ALA A 1 205 ? -11.725 -13.958 36.868 1.00 90.75 205 ALA A N 1
ATOM 1505 C CA . ALA A 1 205 ? -11.815 -15.320 37.380 1.00 90.75 205 ALA A CA 1
ATOM 1506 C C . ALA A 1 205 ? -13.272 -15.797 37.280 1.00 90.75 205 ALA A C 1
ATOM 1508 O O . ALA A 1 205 ? -14.156 -15.205 37.904 1.00 90.75 205 ALA A O 1
ATOM 1509 N N . ILE A 1 206 ? -13.532 -16.841 36.489 1.00 80.94 206 ILE A N 1
ATOM 1510 C CA . ILE A 1 206 ? -14.874 -17.402 36.263 1.00 80.94 206 ILE A CA 1
ATOM 1511 C C . ILE A 1 206 ? -14.931 -18.803 36.900 1.00 80.94 206 ILE A C 1
ATOM 1513 O O . ILE A 1 206 ? -13.935 -19.520 36.871 1.00 80.94 206 ILE A O 1
ATOM 1517 N N . PRO A 1 207 ? -16.066 -19.235 37.480 1.00 67.38 207 PRO A N 1
ATOM 1518 C CA . PRO A 1 207 ? -16.239 -20.634 37.872 1.00 67.38 207 PRO A CA 1
ATOM 1519 C C . PRO A 1 207 ? -15.950 -21.584 36.692 1.00 67.38 207 PRO A C 1
ATOM 1521 O O . PRO A 1 207 ? -16.365 -21.313 35.569 1.00 67.38 207 PRO A O 1
ATOM 1524 N N . ASP A 1 208 ? -15.217 -22.673 36.935 1.00 63.81 208 ASP A N 1
ATOM 1525 C CA . ASP A 1 208 ? -14.853 -23.715 35.952 1.00 63.81 208 ASP A CA 1
ATOM 1526 C C . ASP A 1 208 ? -13.884 -23.312 34.814 1.00 63.81 208 ASP A C 1
ATOM 1528 O O . ASP A 1 208 ? -13.525 -24.153 33.986 1.00 63.81 208 ASP A O 1
ATOM 1532 N N . ALA A 1 209 ? -13.400 -22.065 34.780 1.00 58.53 209 ALA A N 1
ATOM 1533 C CA . ALA A 1 209 ? -12.342 -21.609 33.876 1.00 58.53 209 ALA A CA 1
ATOM 1534 C C . ALA A 1 209 ? -11.303 -20.792 34.660 1.00 58.53 209 ALA A C 1
ATOM 1536 O O . ALA A 1 209 ? -11.659 -19.767 35.231 1.00 58.53 209 ALA A O 1
ATOM 1537 N N . ASP A 1 210 ? -10.033 -21.224 34.665 1.00 71.25 210 ASP A N 1
ATOM 1538 C CA . ASP A 1 210 ? -8.967 -20.617 35.486 1.00 71.25 210 ASP A CA 1
ATOM 1539 C C . ASP A 1 210 ? -8.943 -19.076 35.397 1.00 71.25 210 ASP A C 1
ATOM 1541 O O . ASP A 1 210 ? -8.889 -18.397 36.421 1.00 71.25 210 ASP A O 1
ATOM 1545 N N . GLU A 1 211 ? -9.056 -18.517 34.184 1.00 87.88 211 GLU A N 1
ATOM 1546 C CA . GLU A 1 211 ? -9.157 -17.074 33.948 1.00 87.88 211 GLU A CA 1
ATOM 1547 C C . GLU A 1 211 ? -9.755 -16.773 32.557 1.00 87.88 211 GLU A C 1
ATOM 1549 O O . GLU A 1 211 ? -9.420 -17.416 31.560 1.00 87.88 211 GLU A O 1
ATOM 1554 N N . ALA A 1 212 ? -10.649 -15.786 32.460 1.00 91.38 212 ALA A N 1
ATOM 1555 C CA . ALA A 1 212 ? -11.221 -15.313 31.201 1.00 91.38 212 ALA A CA 1
ATOM 1556 C C . ALA A 1 212 ? -10.635 -13.962 30.789 1.00 91.38 212 ALA A C 1
ATOM 1558 O O . ALA A 1 212 ? -10.719 -12.995 31.541 1.00 91.38 212 ALA A O 1
ATOM 1559 N N . HIS A 1 213 ? -10.134 -13.871 29.556 1.00 94.38 213 HIS A N 1
ATOM 1560 C CA . HIS A 1 213 ? -9.579 -12.639 28.987 1.00 94.38 213 HIS A CA 1
ATOM 1561 C C . HIS A 1 213 ? -10.537 -11.969 28.002 1.00 94.38 213 HIS A C 1
ATOM 1563 O O . HIS A 1 213 ? -11.344 -12.634 27.347 1.00 94.38 213 HIS A O 1
ATOM 1569 N N . TYR A 1 214 ? -10.407 -10.652 27.864 1.00 95.94 214 TYR A N 1
ATOM 1570 C CA . TYR A 1 214 ? -11.245 -9.818 27.005 1.00 95.94 214 TYR A CA 1
ATOM 1571 C C . TYR A 1 214 ? -10.418 -9.145 25.900 1.00 95.94 214 TYR A C 1
ATOM 1573 O O . TYR A 1 214 ? -9.222 -8.906 26.054 1.00 95.94 214 TYR A O 1
ATOM 1581 N N . LEU A 1 215 ? -11.058 -8.855 24.766 1.00 92.81 215 LEU A N 1
ATOM 1582 C CA . LEU A 1 215 ? -10.477 -8.229 23.576 1.00 92.81 215 LEU A CA 1
ATOM 1583 C C . LEU A 1 215 ? -10.267 -6.723 23.797 1.00 92.81 215 LEU A C 1
ATOM 1585 O O . LEU A 1 215 ? -11.049 -5.895 23.326 1.00 92.81 215 LEU A O 1
ATOM 1589 N N . THR A 1 216 ? -9.217 -6.386 24.540 1.00 91.50 216 THR A N 1
ATOM 1590 C CA . THR A 1 216 ? -8.819 -5.027 24.934 1.00 91.50 216 THR A CA 1
ATOM 1591 C C . THR A 1 216 ? -7.759 -4.448 23.984 1.00 91.50 216 THR A C 1
ATOM 1593 O O . THR A 1 216 ? -7.938 -4.503 22.768 1.00 91.50 216 THR A O 1
ATOM 1596 N N . ASN A 1 217 ? -6.691 -3.843 24.514 1.00 88.69 217 ASN A N 1
ATOM 1597 C CA . ASN A 1 217 ? -5.666 -3.089 23.797 1.00 88.69 217 ASN A CA 1
ATOM 1598 C C . ASN A 1 217 ? -6.256 -1.954 22.945 1.00 88.69 217 ASN A C 1
ATOM 1600 O O . ASN A 1 217 ? -6.022 -1.856 21.742 1.00 88.69 217 ASN A O 1
ATOM 1604 N N . SER A 1 218 ? -7.082 -1.119 23.576 1.00 90.50 218 SER A N 1
ATOM 1605 C CA . SER A 1 218 ? -7.765 -0.005 22.913 1.00 90.50 218 SER A CA 1
ATOM 1606 C C . SER A 1 218 ? -7.907 1.198 23.838 1.00 90.50 218 SER A C 1
ATOM 1608 O O . SER A 1 218 ? -8.022 1.065 25.060 1.00 90.50 218 SER A O 1
ATOM 1610 N N . TRP A 1 219 ? -7.870 2.386 23.242 1.00 90.38 219 TRP A N 1
ATOM 1611 C CA . TRP A 1 219 ? -7.938 3.658 23.956 1.00 90.38 219 TRP A CA 1
ATOM 1612 C C . TRP A 1 219 ? -9.346 3.934 24.461 1.00 90.38 219 TRP A C 1
ATOM 1614 O O . TRP A 1 219 ? -10.287 3.885 23.679 1.00 90.38 219 TRP A O 1
ATOM 1624 N N . VAL A 1 220 ? -9.503 4.285 25.734 1.00 91.50 220 VAL A N 1
ATOM 1625 C CA . VAL A 1 220 ? -10.772 4.674 26.358 1.00 91.50 220 VAL A CA 1
ATOM 1626 C C . VAL A 1 220 ? -10.754 6.181 26.617 1.00 91.50 220 VAL A C 1
ATOM 1628 O O . VAL A 1 220 ? -10.181 6.659 27.594 1.00 91.50 220 VAL A O 1
ATOM 1631 N N . TYR A 1 221 ? -11.378 6.938 25.717 1.00 90.25 221 TYR A N 1
ATOM 1632 C CA . TYR A 1 221 ? -11.597 8.382 25.851 1.00 90.25 221 TYR A CA 1
ATOM 1633 C C . TYR A 1 221 ? -12.688 8.704 26.876 1.00 90.25 221 TYR A C 1
ATOM 1635 O O . TYR A 1 221 ? -13.403 7.809 27.316 1.00 90.25 221 TYR A O 1
ATOM 1643 N N . ASN A 1 222 ? -12.841 9.982 27.238 1.00 90.44 222 ASN A N 1
ATOM 1644 C CA . ASN A 1 222 ? -13.927 10.416 28.113 1.00 90.44 222 ASN A CA 1
ATOM 1645 C C . ASN A 1 222 ? -15.291 10.031 27.512 1.00 90.44 222 ASN A C 1
ATOM 1647 O O . ASN A 1 222 ? -15.665 10.487 26.431 1.00 90.44 222 ASN A O 1
ATOM 1651 N N . THR A 1 223 ? -16.035 9.204 28.235 1.00 88.00 223 THR A N 1
ATOM 1652 C CA . THR A 1 223 ? -17.344 8.676 27.846 1.00 88.00 223 THR A CA 1
ATOM 1653 C C . THR A 1 223 ? -18.462 9.180 28.753 1.00 88.00 223 THR A C 1
ATOM 1655 O O . THR A 1 223 ? -19.525 8.565 28.770 1.00 88.00 223 THR A O 1
ATOM 1658 N N . ALA A 1 224 ? -18.255 10.260 29.518 1.00 82.50 224 ALA A N 1
ATOM 1659 C CA . ALA A 1 224 ? -19.208 10.726 30.533 1.00 82.50 224 ALA A CA 1
ATOM 1660 C C . ALA A 1 224 ? -20.621 10.991 29.974 1.00 82.50 224 ALA A C 1
ATOM 1662 O O . ALA A 1 224 ? -21.601 10.840 30.693 1.00 82.50 224 ALA A O 1
ATOM 1663 N N . ASN A 1 225 ? -20.719 11.324 28.682 1.00 81.06 225 ASN A N 1
ATOM 1664 C CA . ASN A 1 225 ? -21.978 11.596 27.979 1.00 81.06 225 ASN A CA 1
ATOM 1665 C C . ASN A 1 225 ? -22.364 10.494 26.973 1.00 81.06 225 ASN A C 1
ATOM 1667 O O . ASN A 1 225 ? -23.084 10.758 26.014 1.00 81.06 225 ASN A O 1
ATOM 1671 N N . THR A 1 226 ? -21.842 9.278 27.132 1.00 86.31 226 THR A N 1
ATOM 1672 C CA . THR A 1 226 ? -22.111 8.139 26.238 1.00 86.31 226 THR A CA 1
ATOM 1673 C C . THR A 1 226 ? -22.383 6.879 27.061 1.00 86.31 226 THR A C 1
ATOM 1675 O O . THR A 1 226 ? -22.179 6.857 28.273 1.00 86.31 226 THR A O 1
ATOM 1678 N N . GLU A 1 227 ? -22.789 5.795 26.408 1.00 85.56 227 GLU A N 1
ATOM 1679 C CA . GLU A 1 227 ? -23.059 4.519 27.083 1.00 85.56 227 GLU A CA 1
ATOM 1680 C C . GLU A 1 227 ? -21.793 3.746 27.505 1.00 85.56 227 GLU A C 1
ATOM 1682 O O . GLU A 1 227 ? -21.901 2.688 28.117 1.00 85.56 227 GLU A O 1
ATOM 1687 N N . GLY A 1 228 ? -20.597 4.284 27.246 1.00 91.69 228 GLY A N 1
ATOM 1688 C CA . GLY A 1 228 ? -19.323 3.635 27.559 1.00 91.69 228 GLY A CA 1
ATOM 1689 C C . GLY A 1 228 ? -18.790 2.777 26.413 1.00 91.69 228 GLY A C 1
ATOM 1690 O O . GLY A 1 228 ? -19.377 2.681 25.336 1.00 91.69 228 GLY A O 1
ATOM 1691 N N . ARG A 1 229 ? -17.621 2.179 26.635 1.00 94.94 229 ARG A N 1
ATOM 1692 C CA . ARG A 1 229 ? -16.889 1.368 25.661 1.00 94.94 229 ARG A CA 1
ATOM 1693 C C . ARG A 1 229 ? -17.112 -0.113 25.908 1.00 94.94 229 ARG A C 1
ATOM 1695 O O . ARG A 1 229 ? -16.867 -0.596 27.007 1.00 94.94 229 ARG A O 1
ATOM 1702 N N . ILE A 1 230 ? -17.540 -0.814 24.864 1.00 96.19 230 ILE A N 1
ATOM 1703 C CA . ILE A 1 230 ? -17.809 -2.251 24.893 1.00 96.19 230 ILE A CA 1
ATOM 1704 C C . ILE A 1 230 ? -16.511 -3.015 24.616 1.00 96.19 230 ILE A C 1
ATOM 1706 O O . ILE A 1 230 ? -15.768 -2.672 23.693 1.00 96.19 230 ILE A O 1
ATOM 1710 N N . PHE A 1 231 ? -16.259 -4.059 25.402 1.00 97.31 231 PHE A N 1
ATOM 1711 C CA . PHE A 1 231 ? -15.185 -5.021 25.177 1.00 97.31 231 PHE A CA 1
ATOM 1712 C C . PHE A 1 231 ? -15.720 -6.433 25.374 1.00 97.31 231 PHE A C 1
ATOM 1714 O O . PHE A 1 231 ? -16.333 -6.740 26.392 1.00 97.31 231 PHE A O 1
ATOM 1721 N N . PHE A 1 232 ? -15.475 -7.303 24.404 1.00 97.31 232 PHE A N 1
ATOM 1722 C CA . PHE A 1 232 ? -15.968 -8.675 24.416 1.00 97.31 232 PHE A CA 1
ATOM 1723 C C . PHE A 1 232 ? -14.961 -9.628 25.052 1.00 97.31 232 PHE A C 1
ATOM 1725 O O . PHE A 1 232 ? -13.756 -9.412 24.945 1.00 97.31 232 PHE A O 1
ATOM 1732 N N . GLN A 1 233 ? -15.433 -10.709 25.667 1.00 95.38 233 GLN A N 1
ATOM 1733 C CA . GLN A 1 233 ? -14.589 -11.845 26.026 1.00 95.38 233 GLN A CA 1
ATOM 1734 C C . GLN A 1 233 ? -13.907 -12.384 24.758 1.00 95.38 233 GLN A C 1
ATOM 1736 O O . GLN A 1 233 ? -14.503 -12.387 23.680 1.00 95.38 233 GLN A O 1
ATOM 1741 N N . ASN A 1 234 ? -12.667 -12.860 24.872 1.00 94.12 234 ASN A N 1
ATOM 1742 C CA . ASN A 1 234 ? -11.902 -13.440 23.768 1.00 94.12 234 ASN A CA 1
ATOM 1743 C C . ASN A 1 234 ? -12.424 -14.840 23.388 1.00 94.12 234 ASN A C 1
ATOM 1745 O O . ASN A 1 234 ? -11.769 -15.861 23.596 1.00 94.12 234 ASN A O 1
ATOM 1749 N N . LYS A 1 235 ? -13.646 -14.878 22.856 1.00 93.38 235 LYS A N 1
ATOM 1750 C CA . LYS A 1 235 ? -14.310 -16.043 22.272 1.00 93.38 235 LYS A CA 1
ATOM 1751 C C . LYS A 1 235 ? -14.925 -15.627 20.944 1.00 93.38 235 LYS A C 1
ATOM 1753 O O . LYS A 1 235 ? -15.579 -14.592 20.863 1.00 93.38 235 LYS A O 1
ATOM 1758 N N . ALA A 1 236 ? -14.706 -16.429 19.908 1.00 96.06 236 ALA A N 1
ATOM 1759 C CA . ALA A 1 236 ? -15.220 -16.133 18.579 1.00 96.06 236 ALA A CA 1
ATOM 1760 C C . ALA A 1 236 ? -16.625 -16.720 18.379 1.00 96.06 236 ALA A C 1
ATOM 1762 O O . ALA A 1 236 ? -16.867 -17.874 18.724 1.00 96.06 236 ALA A O 1
ATOM 1763 N N . TYR A 1 237 ? -17.516 -15.943 17.762 1.00 97.19 237 TYR A N 1
ATOM 1764 C CA . TYR A 1 237 ? -18.876 -16.339 17.404 1.00 97.19 237 TYR A CA 1
ATOM 1765 C C . TYR A 1 237 ? -19.232 -15.851 15.997 1.00 97.19 237 TYR A C 1
ATOM 1767 O O . TYR A 1 237 ? -19.010 -14.683 15.636 1.00 97.19 237 TYR A O 1
ATOM 1775 N N . LEU A 1 238 ? -19.878 -16.710 15.208 1.00 98.12 238 LEU A N 1
ATOM 1776 C CA . LEU A 1 238 ? -20.626 -16.248 14.039 1.00 98.12 238 LEU A CA 1
ATOM 1777 C C . LEU A 1 238 ? -21.842 -15.418 14.493 1.00 98.12 238 LEU A C 1
ATOM 1779 O O . LEU A 1 238 ? -22.257 -15.517 15.650 1.00 98.12 238 LEU A O 1
ATOM 1783 N N . PRO A 1 239 ? -22.433 -14.578 13.620 1.00 97.31 239 PRO A N 1
ATOM 1784 C CA . PRO A 1 239 ? -23.617 -13.798 13.984 1.00 97.31 239 PRO A CA 1
ATOM 1785 C C . PRO A 1 239 ? -24.756 -14.655 14.559 1.00 97.31 239 PRO A C 1
ATOM 1787 O O . PRO A 1 239 ? -25.328 -14.285 15.579 1.00 97.31 239 PRO A O 1
ATOM 1790 N N . GLY A 1 240 ? -25.025 -15.823 13.960 1.00 96.81 240 GLY A N 1
ATOM 1791 C CA . GLY A 1 240 ? -26.063 -16.752 14.424 1.00 96.81 240 GLY A CA 1
ATOM 1792 C C . GLY A 1 240 ? -25.763 -17.421 15.769 1.00 96.81 240 GLY A C 1
ATOM 1793 O O . GLY A 1 240 ? -26.693 -17.703 16.516 1.00 96.81 240 GLY A O 1
ATOM 1794 N N . ASP A 1 241 ? -24.481 -17.589 16.106 1.00 97.44 241 ASP A N 1
ATOM 1795 C CA . ASP A 1 241 ? -24.026 -18.253 17.338 1.00 97.44 241 ASP A CA 1
ATOM 1796 C C . ASP A 1 241 ? -23.759 -17.267 18.483 1.00 97.44 241 ASP A C 1
ATOM 1798 O O . ASP A 1 241 ? -23.275 -17.650 19.547 1.00 97.44 241 ASP A O 1
ATOM 1802 N N . THR A 1 242 ? -24.006 -15.972 18.265 1.00 97.50 242 THR A N 1
ATOM 1803 C CA . THR A 1 242 ? -23.776 -14.956 19.297 1.00 97.50 242 THR A CA 1
ATOM 1804 C C . THR A 1 242 ? -24.788 -15.161 20.429 1.00 97.50 242 THR A C 1
ATOM 1806 O O . THR A 1 242 ? -25.986 -15.161 20.135 1.00 97.50 242 THR A O 1
ATOM 1809 N N . PRO A 1 243 ? -24.356 -15.302 21.698 1.00 96.94 243 PRO A N 1
ATOM 1810 C CA . PRO A 1 243 ? -25.271 -15.460 22.828 1.00 96.94 243 PRO A CA 1
ATOM 1811 C C . PRO A 1 243 ? -26.291 -14.323 22.911 1.00 96.94 243 PRO A C 1
ATOM 1813 O O . PRO A 1 243 ? -25.959 -13.177 22.599 1.00 96.94 243 PRO A O 1
ATOM 1816 N N . ASP A 1 244 ? -27.517 -14.623 23.342 1.00 95.62 244 ASP A N 1
ATOM 1817 C CA . ASP A 1 244 ? -28.635 -13.673 23.299 1.00 95.62 244 ASP A CA 1
ATOM 1818 C C . ASP A 1 244 ? -28.334 -12.364 24.041 1.00 95.62 244 ASP A C 1
ATOM 1820 O O . ASP A 1 244 ? -28.582 -11.291 23.491 1.00 95.62 244 ASP A O 1
ATOM 1824 N N . GLY A 1 245 ? -27.682 -12.431 25.210 1.00 95.44 245 GLY A N 1
ATOM 1825 C CA . GLY A 1 245 ? -27.299 -11.247 25.996 1.00 95.44 245 GLY A CA 1
ATOM 1826 C C . GLY A 1 245 ? -26.264 -10.339 25.318 1.00 95.44 245 GLY A C 1
ATOM 1827 O O . GLY A 1 245 ? -26.045 -9.208 25.740 1.00 95.44 245 GLY A O 1
ATOM 1828 N N . MET A 1 246 ? -25.645 -10.804 24.230 1.00 96.31 246 MET A N 1
ATOM 1829 C CA . MET A 1 246 ? -24.549 -10.127 23.533 1.00 96.31 246 MET A CA 1
ATOM 1830 C C . MET A 1 246 ? -24.942 -9.590 22.153 1.00 96.31 246 MET A C 1
ATOM 1832 O O . MET A 1 246 ? -24.172 -8.835 21.553 1.00 96.31 246 MET A O 1
ATOM 1836 N N . LYS A 1 247 ? -26.109 -9.976 21.620 1.00 95.75 247 LYS A N 1
ATOM 1837 C CA . LYS A 1 247 ? -26.526 -9.644 20.245 1.00 95.75 247 LYS A CA 1
ATOM 1838 C C . LYS A 1 247 ? -26.655 -8.138 20.023 1.00 95.75 247 LYS A C 1
ATOM 1840 O O . LYS A 1 247 ? -26.129 -7.625 19.037 1.00 95.75 247 LYS A O 1
ATOM 1845 N N . GLU A 1 248 ? -27.289 -7.431 20.955 1.00 94.94 248 GLU A N 1
ATOM 1846 C CA . GLU A 1 248 ? -27.448 -5.973 20.872 1.00 94.94 248 GLU A CA 1
ATOM 1847 C C . GLU A 1 248 ? -26.096 -5.254 20.947 1.00 94.94 248 GLU A C 1
ATOM 1849 O O . GLU A 1 248 ? -25.825 -4.366 20.143 1.00 94.94 248 GLU A O 1
ATOM 1854 N N . LEU A 1 249 ? -25.203 -5.686 21.846 1.00 95.94 249 LEU A N 1
ATOM 1855 C CA . LEU A 1 249 ? -23.857 -5.116 21.960 1.00 95.94 249 LEU A CA 1
ATOM 1856 C C . LEU A 1 249 ? -23.023 -5.338 20.696 1.00 95.94 249 LEU A C 1
ATOM 1858 O O . LEU A 1 249 ? -22.295 -4.439 20.278 1.00 95.94 249 LEU A O 1
ATOM 1862 N N . ARG A 1 250 ? -23.123 -6.527 20.087 1.00 97.12 250 ARG A N 1
ATOM 1863 C CA . ARG A 1 250 ? -22.432 -6.865 18.836 1.00 97.12 250 ARG A CA 1
ATOM 1864 C C . ARG A 1 250 ? -22.834 -5.919 17.709 1.00 97.12 250 ARG A C 1
ATOM 1866 O O . ARG A 1 250 ? -21.962 -5.416 17.003 1.00 97.12 250 ARG A O 1
ATOM 1873 N N . GLU A 1 251 ? -24.134 -5.697 17.526 1.00 96.50 251 GLU A N 1
ATOM 1874 C CA . GLU A 1 251 ? -24.626 -4.795 16.481 1.00 96.50 251 GLU A CA 1
ATOM 1875 C C . GLU A 1 251 ? -24.295 -3.338 16.806 1.00 96.50 251 GLU A C 1
ATOM 1877 O O . GLU A 1 251 ? -23.865 -2.593 15.928 1.00 96.50 251 GLU A O 1
ATOM 1882 N N . LYS A 1 252 ? -24.404 -2.942 18.074 1.00 94.81 252 LYS A N 1
ATOM 1883 C CA . LYS A 1 252 ? -24.061 -1.591 18.503 1.00 94.81 252 LYS A CA 1
ATOM 1884 C C . LYS A 1 252 ? -22.588 -1.249 18.262 1.00 94.81 252 LYS A C 1
ATOM 1886 O O . LYS A 1 252 ? -22.307 -0.188 17.717 1.00 94.81 252 LYS A O 1
ATOM 1891 N N . GLU A 1 253 ? -21.648 -2.142 18.589 1.00 94.94 253 GLU A N 1
ATOM 1892 C CA . GLU A 1 253 ? -20.220 -1.918 18.293 1.00 94.94 253 GLU A CA 1
ATOM 1893 C C . GLU A 1 253 ? -19.992 -1.704 16.786 1.00 94.94 253 GLU A C 1
ATOM 1895 O O . GLU A 1 253 ? -19.241 -0.813 16.385 1.00 94.94 253 GLU A O 1
ATOM 1900 N N . LEU A 1 254 ? -20.670 -2.486 15.939 1.00 96.75 254 LEU A N 1
ATOM 1901 C CA . LEU A 1 254 ? -20.596 -2.325 14.487 1.00 96.75 254 LEU A CA 1
ATOM 1902 C C . LEU A 1 254 ? -21.180 -0.988 14.020 1.00 96.75 254 LEU A C 1
ATOM 1904 O O . LEU A 1 254 ? -20.613 -0.358 13.129 1.00 96.75 254 LEU A O 1
ATOM 1908 N N . GLN A 1 255 ? -22.287 -0.534 14.606 1.00 96.06 255 GLN A N 1
ATOM 1909 C CA . GLN A 1 255 ? -22.865 0.781 14.315 1.00 96.06 255 GLN A CA 1
ATOM 1910 C C . GLN A 1 255 ? -21.912 1.914 14.713 1.00 96.06 255 GLN A C 1
ATOM 1912 O O . GLN A 1 255 ? -21.653 2.797 13.893 1.00 96.06 255 GLN A O 1
ATOM 1917 N N . ASP A 1 256 ? -21.308 1.835 15.900 1.00 93.19 256 ASP A N 1
ATOM 1918 C CA . ASP A 1 256 ? -20.310 2.801 16.375 1.00 93.19 256 ASP A CA 1
ATOM 1919 C C . ASP A 1 256 ? -19.088 2.857 15.441 1.00 93.19 256 ASP A C 1
ATOM 1921 O O . ASP A 1 256 ? -18.571 3.936 15.144 1.00 93.19 256 ASP A O 1
ATOM 1925 N N . HIS A 1 257 ? -18.640 1.705 14.927 1.00 95.38 257 HIS A N 1
ATOM 1926 C CA . HIS A 1 257 ? -17.556 1.640 13.943 1.00 95.38 257 HIS A CA 1
ATOM 1927 C C . HIS A 1 257 ? -17.961 2.171 12.565 1.00 95.38 257 HIS A C 1
ATOM 1929 O O . HIS A 1 257 ? -17.116 2.717 11.858 1.00 95.38 257 HIS A O 1
ATOM 1935 N N . ARG A 1 258 ? -19.219 2.020 12.142 1.00 97.81 258 ARG A N 1
ATOM 1936 C CA . ARG A 1 258 ? -19.685 2.526 10.839 1.00 97.81 258 ARG A CA 1
ATOM 1937 C C . ARG A 1 258 ? -19.860 4.044 10.839 1.00 97.81 258 ARG A C 1
ATOM 1939 O O . ARG A 1 258 ? -19.596 4.669 9.809 1.00 97.81 258 ARG A O 1
ATOM 1946 N N . GLY A 1 259 ? -20.298 4.613 11.963 1.00 95.62 259 GLY A N 1
ATOM 1947 C CA . GLY A 1 259 ? -20.730 6.006 12.051 1.00 95.62 259 GLY A CA 1
ATOM 1948 C C . GLY A 1 259 ? -21.909 6.315 11.120 1.00 95.62 259 GLY A C 1
ATOM 1949 O O . GLY A 1 259 ? -22.603 5.416 10.646 1.00 95.62 259 GLY A O 1
ATOM 1950 N N . ASP A 1 260 ? -22.120 7.599 10.833 1.00 95.56 260 ASP A N 1
ATOM 1951 C CA . ASP A 1 260 ? -23.242 8.097 10.019 1.00 95.56 260 ASP A CA 1
ATOM 1952 C C . ASP A 1 260 ? -22.827 8.620 8.626 1.00 95.56 260 ASP A C 1
ATOM 1954 O O . ASP A 1 260 ? -23.663 9.094 7.859 1.00 95.56 260 ASP A O 1
ATOM 1958 N N . GLY A 1 261 ? -21.533 8.554 8.293 1.00 93.94 261 GLY A N 1
ATOM 1959 C CA . GLY A 1 261 ? -20.972 9.053 7.031 1.00 93.94 261 GLY A CA 1
ATOM 1960 C C . GLY A 1 261 ? -20.802 10.576 6.937 1.00 93.94 261 GLY A C 1
ATOM 1961 O O . GLY A 1 261 ? -20.352 11.091 5.909 1.00 93.94 261 GLY A O 1
ATOM 1962 N N . THR A 1 262 ? -21.106 11.329 7.996 1.00 95.00 262 THR A N 1
ATOM 1963 C CA . THR A 1 262 ? -21.070 12.801 8.004 1.00 95.00 262 THR A CA 1
ATOM 1964 C C . THR A 1 262 ? -20.018 13.342 8.968 1.00 95.00 262 THR A C 1
ATOM 1966 O O . THR A 1 262 ? -19.348 12.570 9.644 1.00 95.00 262 THR A O 1
ATOM 1969 N N . GLY A 1 263 ? -19.807 14.664 8.998 1.00 94.75 263 GLY A N 1
ATOM 1970 C CA . GLY A 1 263 ? -18.943 15.355 9.967 1.00 94.75 263 GLY A CA 1
ATOM 1971 C C . GLY A 1 263 ? -17.429 15.162 9.791 1.00 94.75 263 GLY A C 1
ATOM 1972 O O . GLY A 1 263 ? -16.972 14.254 9.092 1.00 94.75 263 GLY A O 1
ATOM 1973 N N . GLU A 1 264 ? -16.653 16.025 10.445 1.00 96.06 264 GLU A N 1
ATOM 1974 C CA . GLU A 1 264 ? -15.197 15.888 10.569 1.00 96.06 264 GLU A CA 1
ATOM 1975 C C . GLU A 1 264 ? -14.857 14.851 11.642 1.00 96.06 264 GLU A C 1
ATOM 1977 O O . GLU A 1 264 ? -15.510 14.785 12.689 1.00 96.06 264 GLU A O 1
ATOM 1982 N N . ARG A 1 265 ? -13.854 14.011 11.371 1.00 95.50 265 ARG A N 1
ATOM 1983 C CA . ARG A 1 265 ? -13.410 12.983 12.312 1.00 95.50 265 ARG A CA 1
ATOM 1984 C C . ARG A 1 265 ? -12.493 13.566 13.381 1.00 95.50 265 ARG A C 1
ATOM 1986 O O . ARG A 1 265 ? -11.549 14.297 13.083 1.00 95.50 265 ARG A O 1
ATOM 1993 N N . LYS A 1 266 ? -12.754 13.211 14.636 1.00 91.00 266 LYS A N 1
ATOM 1994 C CA . LYS A 1 266 ? -11.983 13.639 15.811 1.00 91.00 266 LYS A CA 1
ATOM 1995 C C . LYS A 1 266 ? -10.966 12.576 16.200 1.00 91.00 266 LYS A C 1
ATOM 1997 O O . LYS A 1 266 ? -11.169 11.398 15.948 1.00 91.00 266 LYS A O 1
ATOM 2002 N N . ALA A 1 267 ? -9.898 12.974 16.888 1.00 85.75 267 ALA A N 1
ATOM 2003 C CA . ALA A 1 267 ? -8.844 12.048 17.315 1.00 85.75 267 ALA A CA 1
ATOM 2004 C C . ALA A 1 267 ? -9.363 10.866 18.160 1.00 85.75 267 ALA A C 1
ATOM 2006 O O . ALA A 1 267 ? -8.818 9.775 18.057 1.00 85.75 267 ALA A O 1
ATOM 2007 N N . SER A 1 268 ? -10.416 11.072 18.957 1.00 86.31 268 SER A N 1
ATOM 2008 C CA . SER A 1 268 ? -11.057 10.035 19.775 1.00 86.31 268 SER A CA 1
ATOM 2009 C C . SER A 1 268 ? -12.011 9.120 18.999 1.00 86.31 268 SER A C 1
ATOM 2011 O O . SER A 1 268 ? -12.435 8.102 19.541 1.00 86.31 268 SER A O 1
ATOM 2013 N N . ASP A 1 269 ? -12.390 9.468 17.765 1.00 91.75 269 ASP A N 1
ATOM 2014 C CA . ASP A 1 269 ? -13.351 8.680 16.992 1.00 91.75 269 ASP A CA 1
ATOM 2015 C C . ASP A 1 269 ? -12.757 7.311 16.630 1.00 91.75 269 ASP A C 1
ATOM 2017 O O . ASP A 1 269 ? -11.565 7.169 16.329 1.00 91.75 269 ASP A O 1
ATOM 2021 N N . ARG A 1 270 ? -13.625 6.304 16.549 1.00 93.38 270 ARG A N 1
ATOM 2022 C CA . ARG A 1 270 ? -13.300 4.938 16.099 1.00 93.38 270 ARG A CA 1
ATOM 2023 C C . ARG A 1 270 ? -14.123 4.548 14.869 1.00 93.38 270 ARG A C 1
ATOM 2025 O O . ARG A 1 270 ? -14.534 3.404 14.724 1.00 93.38 270 ARG A O 1
ATOM 2032 N N . ILE A 1 271 ? -14.399 5.537 14.022 1.00 96.75 271 ILE A N 1
ATOM 2033 C CA . ILE A 1 271 ? -15.287 5.422 12.870 1.00 96.75 271 ILE A CA 1
ATOM 2034 C C . ILE A 1 271 ? -14.459 5.076 11.635 1.00 96.75 271 ILE A C 1
ATOM 2036 O O . ILE A 1 271 ? -13.603 5.847 11.202 1.00 96.75 271 ILE A O 1
ATOM 2040 N N . TYR A 1 272 ? -14.763 3.933 11.042 1.00 98.25 272 TYR A N 1
ATOM 2041 C CA . TYR A 1 272 ? -14.195 3.440 9.800 1.00 98.25 272 TYR A CA 1
ATOM 2042 C C . TYR A 1 272 ? -15.172 3.746 8.674 1.00 98.25 272 TYR A C 1
ATOM 2044 O O . TYR A 1 272 ? -16.284 3.224 8.653 1.00 98.25 272 TYR A O 1
ATOM 2052 N N . ASP A 1 273 ? -14.764 4.564 7.712 1.00 98.31 273 ASP A N 1
ATOM 2053 C CA . ASP A 1 273 ? -15.582 4.868 6.539 1.00 98.31 273 ASP A CA 1
ATOM 2054 C C . ASP A 1 273 ? -14.707 5.182 5.323 1.00 98.31 273 ASP A C 1
ATOM 2056 O O . ASP A 1 273 ? -13.494 5.370 5.452 1.00 98.31 273 ASP A O 1
ATOM 2060 N N . TYR A 1 274 ? -15.312 5.205 4.141 1.00 98.31 274 TYR A N 1
ATOM 2061 C CA . TYR A 1 274 ? -14.615 5.340 2.867 1.00 98.31 274 TYR A CA 1
ATOM 2062 C C . TYR A 1 274 ? -14.659 6.761 2.332 1.00 98.31 274 TYR A C 1
ATOM 2064 O O . TYR A 1 274 ? -15.669 7.452 2.430 1.00 98.31 274 TYR A O 1
ATOM 2072 N N . ASP A 1 275 ? -13.585 7.156 1.663 1.00 98.31 275 ASP A N 1
ATOM 2073 C CA . ASP A 1 275 ? -13.556 8.358 0.841 1.00 98.31 275 ASP A CA 1
ATOM 2074 C C . ASP A 1 275 ? -12.526 8.184 -0.295 1.00 98.31 275 ASP A C 1
ATOM 2076 O O . ASP A 1 275 ? -11.737 7.230 -0.314 1.00 98.31 275 ASP A O 1
ATOM 2080 N N . VAL A 1 276 ? -12.579 9.047 -1.304 1.00 98.25 276 VAL A N 1
ATOM 2081 C CA . VAL A 1 276 ? -11.676 9.046 -2.466 1.00 98.25 276 VAL A CA 1
ATOM 2082 C C . VAL A 1 276 ? -10.369 9.767 -2.137 1.00 98.25 276 VAL A C 1
ATOM 2084 O O . VAL A 1 276 ? -10.293 10.517 -1.166 1.00 98.25 276 VAL A O 1
ATOM 2087 N N . TYR A 1 277 ? -9.323 9.595 -2.942 1.00 98.44 277 TYR A N 1
ATOM 2088 C CA . TYR A 1 277 ? -8.082 10.372 -2.799 1.00 98.44 277 TYR A CA 1
ATOM 2089 C C . TYR A 1 277 ? -8.249 11.773 -3.415 1.00 98.44 277 TYR A C 1
ATOM 2091 O O . TYR A 1 277 ? -7.603 12.119 -4.403 1.00 98.44 277 TYR A O 1
ATOM 2099 N N . ASN A 1 278 ? -9.140 12.577 -2.838 1.00 97.75 278 ASN A N 1
ATOM 2100 C CA . ASN A 1 278 ? -9.306 14.011 -3.115 1.00 97.75 278 ASN A CA 1
ATOM 2101 C C . ASN A 1 278 ? -8.522 14.895 -2.132 1.00 97.75 278 ASN A C 1
ATOM 2103 O O . ASN A 1 278 ? -8.648 16.118 -2.139 1.00 97.75 278 ASN A O 1
ATOM 2107 N N . ASP A 1 279 ? -7.718 14.276 -1.269 1.00 96.88 279 ASP A N 1
ATOM 2108 C CA . ASP A 1 279 ? -6.909 14.943 -0.264 1.00 96.88 279 ASP A CA 1
ATOM 2109 C C . ASP A 1 279 ? -5.445 15.070 -0.689 1.00 96.88 279 ASP A C 1
ATOM 2111 O O . ASP A 1 279 ? -4.647 15.475 0.139 1.00 96.88 279 ASP A O 1
ATOM 2115 N N . LEU A 1 280 ? -5.052 14.739 -1.929 1.00 96.25 280 LEU A N 1
ATOM 2116 C CA . LEU A 1 280 ? -3.647 14.765 -2.381 1.00 96.25 280 LEU A CA 1
ATOM 2117 C C . LEU A 1 280 ? -3.190 16.120 -2.944 1.00 96.25 280 LEU A C 1
ATOM 2119 O O . LEU A 1 280 ? -2.009 16.456 -2.830 1.00 96.25 280 LEU A O 1
ATOM 2123 N N . GLY A 1 281 ? -4.102 16.885 -3.547 1.00 94.75 281 GLY A N 1
ATOM 2124 C CA . GLY A 1 281 ? -3.823 18.229 -4.060 1.00 94.75 281 GLY A CA 1
ATOM 2125 C C . GLY A 1 281 ? -3.678 19.269 -2.945 1.00 94.75 281 GLY A C 1
ATOM 2126 O O . GLY A 1 281 ? -4.138 19.057 -1.822 1.00 94.75 281 GLY A O 1
ATOM 2127 N N . LYS A 1 282 ? -3.046 20.407 -3.253 1.00 93.06 282 LYS A N 1
ATOM 2128 C CA . LYS A 1 282 ? -2.920 21.561 -2.335 1.00 93.06 282 LYS A CA 1
ATOM 2129 C C . LYS A 1 282 ? -3.375 22.890 -2.974 1.00 93.06 282 LYS A C 1
ATOM 2131 O O . LYS A 1 282 ? -2.632 23.867 -2.911 1.00 93.06 282 LYS A O 1
ATOM 2136 N N . PRO A 1 283 ? -4.584 22.953 -3.563 1.00 94.69 283 PRO A N 1
ATOM 2137 C CA . PRO A 1 283 ? -5.063 24.148 -4.269 1.00 94.69 283 PRO A CA 1
ATOM 2138 C C . PRO A 1 283 ? -5.180 25.403 -3.391 1.00 94.69 283 PRO A C 1
ATOM 2140 O O . PRO A 1 283 ? -5.043 26.514 -3.889 1.00 94.69 283 PRO A O 1
ATOM 2143 N N . ASP A 1 284 ? -5.405 25.237 -2.082 1.00 93.12 284 ASP A N 1
ATOM 2144 C CA . ASP A 1 284 ? -5.442 26.355 -1.128 1.00 93.12 284 ASP A CA 1
ATOM 2145 C C . ASP A 1 284 ? -4.055 26.988 -0.886 1.00 93.12 284 ASP A C 1
ATOM 2147 O O . ASP A 1 284 ? -3.985 28.129 -0.432 1.00 93.12 284 ASP A O 1
ATOM 2151 N N . GLU A 1 285 ? -2.963 26.252 -1.140 1.00 92.44 285 GLU A N 1
ATOM 2152 C CA . GLU A 1 285 ? -1.588 26.772 -1.067 1.00 92.44 285 GLU A CA 1
ATOM 2153 C C . GLU A 1 285 ? -1.173 27.386 -2.411 1.00 92.44 285 GLU A C 1
ATOM 2155 O O . GLU A 1 285 ? -0.652 28.499 -2.450 1.00 92.44 285 GLU A O 1
ATOM 2160 N N . ASP A 1 286 ? -1.414 26.660 -3.504 1.00 92.88 286 ASP A N 1
ATOM 2161 C CA . ASP A 1 286 ? -1.159 27.093 -4.877 1.00 92.88 286 ASP A CA 1
ATOM 2162 C C . ASP A 1 286 ? -2.100 26.320 -5.825 1.00 92.88 286 ASP A C 1
ATOM 2164 O O . ASP A 1 286 ? -2.070 25.083 -5.828 1.00 92.88 286 ASP A O 1
ATOM 2168 N N . PRO A 1 287 ? -2.912 27.000 -6.657 1.00 93.69 287 PRO A N 1
ATOM 2169 C CA . PRO A 1 287 ? -3.767 26.358 -7.658 1.00 93.69 287 PRO A CA 1
ATOM 2170 C C . PRO A 1 287 ? -3.036 25.375 -8.586 1.00 93.69 287 PRO A C 1
ATOM 2172 O O . PRO A 1 287 ? -3.611 24.372 -9.005 1.00 93.69 287 PRO A O 1
ATOM 2175 N N . ALA A 1 288 ? -1.747 25.589 -8.873 1.00 92.00 288 ALA A N 1
ATOM 2176 C CA . ALA A 1 288 ? -0.942 24.667 -9.682 1.00 92.00 288 ALA A CA 1
ATOM 2177 C C . ALA A 1 288 ? -0.679 23.309 -8.990 1.00 92.00 288 ALA A C 1
ATOM 2179 O O . ALA A 1 288 ? -0.220 22.341 -9.613 1.00 92.00 288 ALA A O 1
ATOM 2180 N N . LEU A 1 289 ? -0.972 23.205 -7.692 1.00 93.31 289 LEU A N 1
ATOM 2181 C CA . LEU A 1 289 ? -0.862 21.982 -6.900 1.00 93.31 289 LEU A CA 1
ATOM 2182 C C . LEU A 1 289 ? -2.159 21.160 -6.871 1.00 93.31 289 LEU A C 1
ATOM 2184 O O . LEU A 1 289 ? -2.259 20.211 -6.088 1.00 93.31 289 LEU A O 1
ATOM 2188 N N . GLU A 1 290 ? -3.135 21.457 -7.731 1.00 95.44 290 GLU A N 1
ATOM 2189 C CA . GLU A 1 290 ? -4.257 20.553 -7.991 1.00 95.44 290 GLU A CA 1
ATOM 2190 C C . GLU A 1 290 ? -3.778 19.207 -8.556 1.00 95.44 290 GLU A C 1
ATOM 2192 O O . GLU A 1 290 ? -2.848 19.110 -9.364 1.00 95.44 290 GLU A O 1
ATOM 2197 N N . ARG A 1 291 ? -4.420 18.127 -8.117 1.00 95.88 291 ARG A N 1
ATOM 2198 C CA . ARG A 1 291 ? -4.178 16.754 -8.589 1.00 95.88 291 ARG A CA 1
ATOM 2199 C C . ARG A 1 291 ? -5.525 16.095 -8.854 1.00 95.88 291 ARG A C 1
ATOM 2201 O O . ARG A 1 291 ? -6.459 16.398 -8.133 1.00 95.88 291 ARG A O 1
ATOM 2208 N N . PRO A 1 292 ? -5.691 15.228 -9.855 1.00 95.06 292 PRO A N 1
ATOM 2209 C CA . PRO A 1 292 ? -6.995 14.616 -10.085 1.00 95.06 292 PRO A CA 1
ATOM 2210 C C . PRO A 1 292 ? -7.423 13.785 -8.873 1.00 95.06 292 PRO A C 1
ATOM 2212 O O . PRO A 1 292 ? -6.592 13.141 -8.230 1.00 95.06 292 PRO A O 1
ATOM 2215 N N . ASN A 1 293 ? -8.724 13.792 -8.591 1.00 96.38 293 ASN A N 1
ATOM 2216 C CA . ASN A 1 293 ? -9.311 12.941 -7.565 1.00 96.38 293 ASN A CA 1
ATOM 2217 C C . ASN A 1 293 ? -9.257 11.481 -8.030 1.00 96.38 293 ASN A C 1
ATOM 2219 O O . ASN A 1 293 ? -9.778 11.148 -9.098 1.00 96.38 293 ASN A O 1
ATOM 2223 N N . LEU A 1 294 ? -8.642 10.610 -7.228 1.00 98.12 294 LEU A N 1
ATOM 2224 C CA . LEU A 1 294 ? -8.511 9.188 -7.561 1.00 98.12 294 LEU A CA 1
ATOM 2225 C C . LEU A 1 294 ? -9.584 8.381 -6.827 1.00 98.12 294 LEU A C 1
ATOM 2227 O O . LEU A 1 294 ? -9.697 8.438 -5.599 1.00 98.12 294 LEU A O 1
ATOM 2231 N N . GLY A 1 295 ? -10.355 7.611 -7.589 1.00 96.62 295 GLY A N 1
ATOM 2232 C CA . GLY A 1 295 ? -11.530 6.883 -7.129 1.00 96.62 295 GLY A CA 1
ATOM 2233 C C . GLY A 1 295 ? -12.838 7.642 -7.373 1.00 96.62 295 GLY A C 1
ATOM 2234 O O . GLY A 1 295 ? -12.884 8.867 -7.445 1.00 96.62 295 GLY A O 1
ATOM 2235 N N . GLY A 1 296 ? -13.932 6.890 -7.515 1.00 92.88 296 GLY A N 1
ATOM 2236 C CA . GLY A 1 296 ? -15.281 7.445 -7.705 1.00 92.88 296 GLY A CA 1
ATOM 2237 C C . GLY A 1 296 ? -15.594 7.936 -9.121 1.00 92.88 296 GLY A C 1
ATOM 2238 O O . GLY A 1 296 ? -16.684 8.448 -9.345 1.00 92.88 296 GLY A O 1
ATOM 2239 N N . ASN A 1 297 ? -14.675 7.764 -10.072 1.00 93.50 297 ASN A N 1
ATOM 2240 C CA . ASN A 1 297 ? -14.861 8.113 -11.478 1.00 93.50 297 ASN A CA 1
ATOM 2241 C C . ASN A 1 297 ? -14.187 7.074 -12.394 1.00 93.50 297 ASN A C 1
ATOM 2243 O O . ASN A 1 297 ? -13.326 6.317 -11.944 1.00 93.50 297 ASN A O 1
ATOM 2247 N N . ALA A 1 298 ? -14.610 7.025 -13.660 1.00 92.88 298 ALA A N 1
ATOM 2248 C CA . ALA A 1 298 ? -14.125 6.048 -14.638 1.00 92.88 298 ALA A CA 1
ATOM 2249 C C . ALA A 1 298 ? -12.745 6.396 -15.228 1.00 92.88 298 ALA A C 1
ATOM 2251 O O . ALA A 1 298 ? -12.047 5.505 -15.701 1.00 92.88 298 ALA A O 1
ATOM 2252 N N . GLU A 1 299 ? -12.345 7.671 -15.196 1.00 94.00 299 GLU A N 1
ATOM 2253 C CA . GLU A 1 299 ? -11.061 8.121 -15.748 1.00 94.00 299 GLU A CA 1
ATOM 2254 C C . GLU A 1 299 ?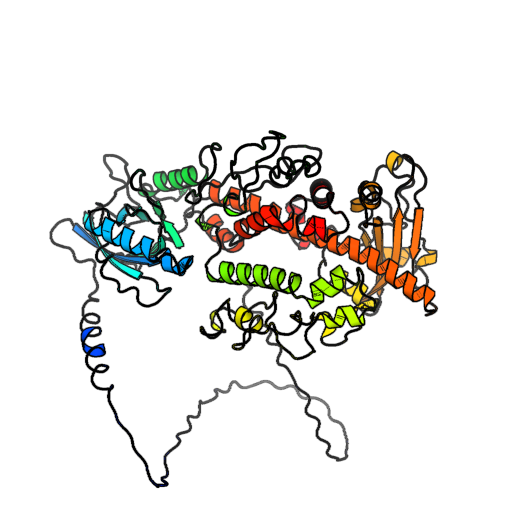 -9.886 7.692 -14.850 1.00 94.00 299 GLU A C 1
ATOM 2256 O O . GLU A 1 299 ? -8.893 7.146 -15.334 1.00 94.00 299 GLU A O 1
ATOM 2261 N N . TYR A 1 300 ? -10.041 7.863 -13.534 1.00 96.50 300 TYR A N 1
ATOM 2262 C CA . TYR A 1 300 ? -9.073 7.517 -12.493 1.00 96.50 300 TYR A CA 1
ATOM 2263 C C . TYR A 1 300 ? -9.703 6.587 -11.442 1.00 96.50 300 TYR A C 1
ATOM 2265 O O . TYR A 1 300 ? -9.873 6.990 -10.283 1.00 96.50 300 TYR A O 1
ATOM 2273 N N . PRO A 1 301 ? -10.079 5.344 -11.797 1.00 97.31 301 PRO A N 1
ATOM 2274 C CA . PRO A 1 301 ? -10.565 4.393 -10.809 1.00 97.31 301 PRO A CA 1
ATOM 2275 C C . PRO A 1 301 ? -9.428 4.053 -9.840 1.00 97.31 301 PRO A C 1
ATOM 2277 O O . PRO A 1 301 ? -8.268 3.928 -10.231 1.00 97.31 301 PRO A O 1
ATOM 2280 N N . TYR A 1 302 ? -9.752 3.935 -8.554 1.00 98.38 302 TYR A N 1
ATOM 2281 C CA . TYR A 1 302 ? -8.756 3.669 -7.519 1.00 98.38 302 TYR A CA 1
ATOM 2282 C C . TYR A 1 302 ? -9.411 3.117 -6.242 1.00 98.38 302 TYR A C 1
ATOM 2284 O O . TYR A 1 302 ? -10.597 3.417 -6.002 1.00 98.38 302 TYR A O 1
ATOM 2292 N N . PRO A 1 303 ? -8.676 2.346 -5.409 1.00 98.06 303 PRO A N 1
ATOM 2293 C CA . PRO A 1 303 ? -9.134 1.959 -4.079 1.00 98.06 303 PRO A CA 1
ATOM 2294 C C . PRO A 1 303 ? -9.562 3.167 -3.237 1.00 98.06 303 PRO A C 1
ATOM 2296 O O . PRO A 1 303 ? -9.104 4.294 -3.439 1.00 98.06 303 PRO A O 1
ATOM 2299 N N . ARG A 1 304 ? -10.475 2.937 -2.291 1.00 98.31 304 ARG A N 1
ATOM 2300 C CA . ARG A 1 304 ? -10.887 3.962 -1.322 1.00 98.31 304 ARG A CA 1
ATOM 2301 C C . ARG A 1 304 ? -9.910 4.015 -0.154 1.00 98.31 304 ARG A C 1
ATOM 2303 O O . ARG A 1 304 ? -9.305 3.008 0.197 1.00 98.31 304 ARG A O 1
ATOM 2310 N N . ARG A 1 305 ? -9.821 5.187 0.466 1.00 98.12 305 ARG A N 1
ATOM 2311 C CA . ARG A 1 305 ? -9.053 5.437 1.690 1.00 98.12 305 ARG A CA 1
ATOM 2312 C C . ARG A 1 305 ? -9.976 5.669 2.882 1.00 98.12 305 ARG A C 1
ATOM 2314 O O . ARG A 1 305 ? -11.183 5.839 2.706 1.00 98.12 305 ARG A O 1
ATOM 2321 N N . CYS A 1 306 ? -9.408 5.746 4.081 1.00 97.81 306 CYS A N 1
ATOM 2322 C CA . CYS A 1 306 ? -10.147 6.100 5.287 1.00 97.81 306 CYS A CA 1
ATOM 2323 C C . CYS A 1 306 ? -10.647 7.551 5.210 1.00 97.81 306 CYS A C 1
ATOM 2325 O O . CYS A 1 306 ? -9.864 8.495 5.026 1.00 97.81 306 CYS A O 1
ATOM 2327 N N . ARG A 1 307 ? -11.959 7.737 5.365 1.00 97.94 307 ARG A N 1
ATOM 2328 C CA . ARG A 1 307 ? -12.615 9.045 5.417 1.00 97.94 307 ARG A CA 1
ATOM 2329 C C . ARG A 1 307 ? -12.093 9.850 6.599 1.00 97.94 307 ARG A C 1
ATOM 2331 O O . ARG A 1 307 ? -11.976 9.344 7.712 1.00 97.94 307 ARG A O 1
ATOM 2338 N N . THR A 1 308 ? -11.831 11.127 6.360 1.00 96.94 308 THR A N 1
ATOM 2339 C CA . THR A 1 308 ? -11.388 12.074 7.393 1.00 96.94 308 THR A CA 1
ATOM 2340 C C . THR A 1 308 ? -12.387 13.203 7.615 1.00 96.94 308 THR A C 1
ATOM 2342 O O . THR A 1 308 ? -12.514 13.688 8.737 1.00 96.94 308 THR A O 1
ATOM 2345 N N . GLY A 1 309 ? -13.159 13.563 6.586 1.00 96.44 309 GLY A N 1
ATOM 2346 C CA . GLY A 1 309 ? -14.276 14.497 6.705 1.00 96.44 309 GLY A CA 1
ATOM 2347 C C . GLY A 1 309 ? -13.873 15.935 7.025 1.00 96.44 309 GLY A C 1
ATOM 2348 O O . GLY A 1 309 ? -14.709 16.685 7.524 1.00 96.44 309 GLY A O 1
ATOM 2349 N N . ARG A 1 310 ? -12.617 16.326 6.776 1.00 96.44 310 ARG A N 1
ATOM 2350 C CA . ARG A 1 310 ? -12.197 17.725 6.892 1.00 96.44 310 ARG A CA 1
ATOM 2351 C C . ARG A 1 310 ? -13.022 18.580 5.925 1.00 96.44 310 ARG A C 1
ATOM 2353 O O . ARG A 1 310 ? -13.509 18.073 4.910 1.00 96.44 310 ARG A O 1
ATOM 2360 N N . PRO A 1 311 ? -13.154 19.887 6.197 1.00 95.88 311 PRO A N 1
ATOM 2361 C CA . PRO A 1 311 ? -13.864 20.786 5.300 1.00 95.88 311 PRO A CA 1
ATOM 2362 C C . PRO A 1 311 ? -13.298 20.749 3.872 1.00 95.88 311 PRO A C 1
ATOM 2364 O O . PRO A 1 311 ? -12.095 20.508 3.709 1.00 95.88 311 PRO A O 1
ATOM 2367 N N . PRO A 1 312 ? -14.111 21.045 2.847 1.00 97.12 312 PRO A N 1
ATOM 2368 C CA . PRO A 1 312 ? -13.617 21.237 1.490 1.00 97.12 312 PRO A CA 1
ATOM 2369 C C . PRO A 1 312 ? -12.554 22.342 1.408 1.00 97.12 312 PRO A C 1
ATOM 2371 O O . PRO A 1 312 ? -12.509 23.248 2.248 1.00 97.12 312 PRO A O 1
ATOM 2374 N N . SER A 1 313 ? -11.699 22.275 0.390 1.00 96.00 313 SER A N 1
ATOM 2375 C CA . SER A 1 313 ? -10.777 23.356 0.031 1.00 96.00 313 SER A CA 1
ATOM 2376 C C . SER A 1 313 ? -11.549 24.646 -0.250 1.00 96.00 313 SER A C 1
ATOM 2378 O O . SER A 1 313 ? -12.657 24.635 -0.791 1.00 96.00 313 SER A O 1
ATOM 2380 N N . LYS A 1 314 ? -10.943 25.774 0.126 1.00 95.19 314 LYS A N 1
ATOM 2381 C CA . LYS A 1 314 ? -11.493 27.110 -0.137 1.00 95.19 314 LYS A CA 1
ATOM 2382 C C . LYS A 1 314 ? -11.400 27.489 -1.612 1.00 95.19 314 LYS A C 1
ATOM 2384 O O . LYS A 1 314 ? -12.257 28.221 -2.094 1.00 95.19 314 LYS A O 1
ATOM 2389 N N . PHE A 1 315 ? -10.355 27.030 -2.295 1.00 95.00 315 PHE A N 1
ATOM 2390 C CA . PHE A 1 315 ? -10.136 27.274 -3.714 1.00 95.00 315 PHE A CA 1
ATOM 2391 C C . PHE A 1 315 ? -11.021 26.383 -4.596 1.00 95.00 315 PHE A C 1
ATOM 2393 O O . PHE A 1 315 ? -11.657 26.885 -5.519 1.00 95.00 315 PHE A O 1
ATOM 2400 N N . ASN A 1 316 ? -11.103 25.080 -4.303 1.00 94.62 316 ASN A N 1
ATOM 2401 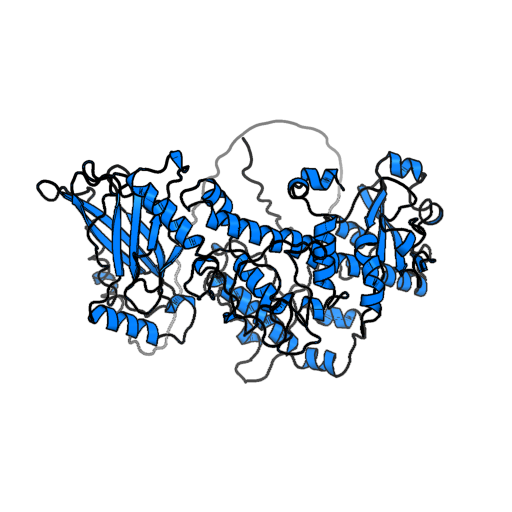C CA . ASN A 1 316 ? -11.879 24.131 -5.100 1.00 94.62 316 ASN A CA 1
ATOM 2402 C C . ASN A 1 316 ? -12.604 23.098 -4.209 1.00 94.62 316 ASN A C 1
ATOM 2404 O O . ASN A 1 316 ? -11.961 22.188 -3.678 1.00 94.62 316 ASN A O 1
ATOM 2408 N N . PRO A 1 317 ? -13.945 23.171 -4.081 1.00 95.38 317 PRO A N 1
ATOM 2409 C CA . PRO A 1 317 ? -14.723 22.285 -3.211 1.00 95.38 317 PRO A CA 1
ATOM 2410 C C . PRO A 1 317 ? -14.668 20.789 -3.555 1.00 95.38 317 PRO A C 1
ATOM 2412 O O . PRO A 1 317 ? -15.102 19.971 -2.747 1.00 95.38 317 PRO A O 1
ATOM 2415 N N . ALA A 1 318 ? -14.144 20.407 -4.726 1.00 94.06 318 ALA A N 1
ATOM 2416 C CA . ALA A 1 318 ? -13.915 19.003 -5.073 1.00 94.06 318 ALA A CA 1
ATOM 2417 C C . ALA A 1 318 ? -12.787 18.351 -4.246 1.00 94.06 318 ALA A C 1
ATOM 2419 O O . ALA A 1 318 ? -12.668 17.122 -4.240 1.00 94.06 318 ALA A O 1
ATOM 2420 N N . TYR A 1 319 ? -11.971 19.155 -3.558 1.00 96.50 319 TYR A N 1
ATOM 2421 C CA . TYR A 1 319 ? -10.833 18.719 -2.754 1.00 96.50 319 TYR A CA 1
ATOM 2422 C C . TYR A 1 319 ? -11.126 18.801 -1.266 1.00 96.50 319 TYR A C 1
ATOM 2424 O O . TYR A 1 319 ? -11.766 19.739 -0.793 1.00 96.50 319 TYR A O 1
ATOM 2432 N N . GLU A 1 320 ? -10.575 17.863 -0.504 1.00 97.19 320 GLU A N 1
ATOM 2433 C CA . GLU A 1 320 ? -10.557 17.965 0.950 1.00 97.19 320 GLU A CA 1
ATOM 2434 C C . GLU A 1 320 ? -9.418 18.899 1.388 1.00 97.19 320 GLU A C 1
ATOM 2436 O O . GLU A 1 320 ? -8.275 18.763 0.943 1.00 97.19 320 GLU A O 1
ATOM 2441 N N . SER A 1 321 ? -9.709 19.854 2.276 1.00 94.06 321 SER A N 1
ATOM 2442 C CA . SER A 1 321 ? -8.697 20.796 2.766 1.00 94.06 321 SER A CA 1
ATOM 2443 C C . SER A 1 321 ? -7.581 20.086 3.539 1.00 94.06 321 SER A C 1
ATOM 2445 O O . SER A 1 321 ? -7.764 19.012 4.123 1.00 94.06 321 SER A O 1
ATOM 2447 N N . ARG A 1 322 ? -6.392 20.696 3.569 1.00 88.69 322 ARG A N 1
ATOM 2448 C CA . ARG A 1 322 ? -5.204 20.146 4.238 1.00 88.69 322 ARG A CA 1
ATOM 2449 C C . ARG A 1 322 ? -4.693 21.120 5.298 1.00 88.69 322 ARG A C 1
ATOM 2451 O O . ARG A 1 322 ? -4.434 22.280 4.997 1.00 88.69 322 ARG A O 1
ATOM 2458 N N . LYS A 1 323 ? -4.518 20.651 6.542 1.00 79.31 323 LYS A N 1
ATOM 2459 C CA . LYS A 1 323 ? -3.967 21.447 7.659 1.00 79.31 323 LYS A CA 1
ATOM 2460 C C . LYS A 1 323 ? -3.069 20.607 8.568 1.00 79.31 323 LYS A C 1
ATOM 2462 O O . LYS A 1 323 ? -3.513 20.100 9.594 1.00 79.31 323 LYS A O 1
ATOM 2467 N N . GLY A 1 324 ? -1.798 20.449 8.202 1.00 72.12 324 GLY A N 1
ATOM 2468 C CA . GLY A 1 324 ? -0.839 19.643 8.971 1.00 72.12 324 GLY A CA 1
ATOM 2469 C C . GLY A 1 324 ? -1.225 18.157 9.088 1.00 72.12 324 GLY A C 1
ATOM 2470 O O . GLY A 1 324 ? -2.325 17.744 8.745 1.00 72.12 324 GLY A O 1
ATOM 2471 N N . ILE A 1 325 ? -0.313 17.310 9.573 1.00 73.75 325 ILE A N 1
ATOM 2472 C CA . ILE A 1 325 ? -0.570 15.856 9.656 1.00 73.75 325 ILE A CA 1
ATOM 2473 C C . ILE A 1 325 ? -1.593 15.480 10.742 1.00 73.75 325 ILE A C 1
ATOM 2475 O O . ILE A 1 325 ? -2.264 14.455 10.640 1.00 73.75 325 ILE A O 1
ATOM 2479 N N . ALA A 1 326 ? -1.732 16.312 11.779 1.00 72.38 326 ALA A N 1
ATOM 2480 C CA . ALA A 1 326 ? -2.625 16.044 12.905 1.00 72.38 326 ALA A CA 1
ATOM 2481 C C . ALA A 1 326 ? -4.103 15.968 12.482 1.00 72.38 326 ALA A C 1
ATOM 2483 O O . ALA A 1 326 ? -4.869 15.255 13.116 1.00 72.38 326 ALA A O 1
ATOM 2484 N N . THR A 1 327 ? -4.477 16.633 11.382 1.00 81.12 327 THR A N 1
ATOM 2485 C CA . THR A 1 327 ? -5.848 16.633 10.840 1.00 81.12 327 THR A CA 1
ATOM 2486 C C . THR A 1 327 ? -6.128 15.476 9.872 1.00 81.12 327 THR A C 1
ATOM 2488 O O . THR A 1 327 ? -7.270 15.251 9.470 1.00 81.12 327 THR A O 1
ATOM 2491 N N . PHE A 1 328 ? -5.108 14.696 9.498 1.00 87.50 328 PHE A N 1
ATOM 2492 C CA . PHE A 1 328 ? -5.312 13.437 8.783 1.00 87.50 328 PHE A CA 1
ATOM 2493 C C . PHE A 1 328 ? -5.760 12.394 9.794 1.00 87.50 328 PHE A C 1
ATOM 2495 O O . PHE A 1 328 ? -4.934 11.810 10.478 1.00 87.50 328 PHE A O 1
ATOM 2502 N N . TYR A 1 329 ? -7.064 12.216 9.939 1.00 93.25 329 TYR A N 1
ATOM 2503 C CA . TYR A 1 329 ? -7.623 11.246 10.867 1.00 93.25 329 TYR A CA 1
ATOM 2504 C C . TYR A 1 329 ? -7.376 9.795 10.422 1.00 93.25 329 TYR A C 1
ATOM 2506 O O . TYR A 1 329 ? -7.366 9.488 9.228 1.00 93.25 329 TYR A O 1
ATOM 2514 N N . ILE A 1 330 ? -7.233 8.923 11.417 1.00 94.06 330 ILE A N 1
ATOM 2515 C CA . ILE A 1 330 ? -7.510 7.486 11.356 1.00 94.06 330 ILE A CA 1
ATOM 2516 C C . ILE A 1 330 ? -8.184 7.079 12.678 1.00 94.06 330 ILE A C 1
ATOM 2518 O O . ILE A 1 330 ? -7.998 7.787 13.674 1.00 94.06 330 ILE A O 1
ATOM 2522 N N . PRO A 1 331 ? -8.917 5.953 12.728 1.00 94.81 331 PRO A N 1
ATOM 2523 C CA . PRO A 1 331 ? -9.472 5.423 13.970 1.00 94.81 331 PRO A CA 1
ATOM 2524 C C . PRO A 1 331 ? -8.419 5.297 15.069 1.00 94.81 331 PRO A C 1
ATOM 2526 O O . PRO A 1 331 ? -7.299 4.858 14.820 1.00 94.81 331 PRO A O 1
ATOM 2529 N N . ARG A 1 332 ? -8.767 5.703 16.296 1.00 89.00 332 ARG A N 1
ATOM 2530 C CA . ARG A 1 332 ? -7.794 5.911 17.386 1.00 89.00 332 ARG A CA 1
ATOM 2531 C C . ARG A 1 332 ? -6.890 4.709 17.685 1.00 89.00 332 ARG A C 1
ATOM 2533 O O . ARG A 1 332 ? -5.730 4.909 18.056 1.00 89.00 332 ARG A O 1
ATOM 2540 N N . ASP A 1 333 ? -7.428 3.500 17.538 1.00 88.81 333 ASP A N 1
ATOM 2541 C CA . ASP A 1 333 ? -6.734 2.231 17.796 1.00 88.81 333 ASP A CA 1
ATOM 2542 C C . ASP A 1 333 ? -5.765 1.827 16.665 1.00 88.81 333 ASP A C 1
ATOM 2544 O O . ASP A 1 333 ? -4.951 0.929 16.841 1.00 88.81 333 ASP A O 1
ATOM 2548 N N . GLU A 1 334 ? -5.818 2.504 15.515 1.00 90.06 334 GLU A N 1
ATOM 2549 C CA . GLU A 1 334 ? -4.975 2.234 14.340 1.00 90.06 334 GLU A CA 1
ATOM 2550 C C . GLU A 1 334 ? -3.671 3.046 14.347 1.00 90.06 334 GLU A C 1
ATOM 2552 O O . GLU A 1 334 ? -2.752 2.782 13.565 1.00 90.06 334 GLU A O 1
ATOM 2557 N N . CYS A 1 335 ? -3.577 4.040 15.236 1.00 80.75 335 CYS A N 1
ATOM 2558 C CA . CYS A 1 335 ? -2.352 4.788 15.501 1.00 80.75 335 CYS A CA 1
ATOM 2559 C C . CYS A 1 335 ? -1.232 3.838 15.955 1.00 80.75 335 CYS A C 1
ATOM 2561 O O . CYS A 1 335 ? -1.477 2.894 16.704 1.00 80.75 335 CYS A O 1
ATOM 2563 N N . PHE A 1 336 ? 0.017 4.099 15.548 1.00 66.19 336 PHE A N 1
ATOM 2564 C CA . PHE A 1 336 ? 1.146 3.252 15.945 1.00 66.19 336 PHE A CA 1
ATOM 2565 C C . PHE A 1 336 ? 1.267 3.107 17.469 1.00 66.19 336 PHE A C 1
ATOM 2567 O O . PHE A 1 336 ? 1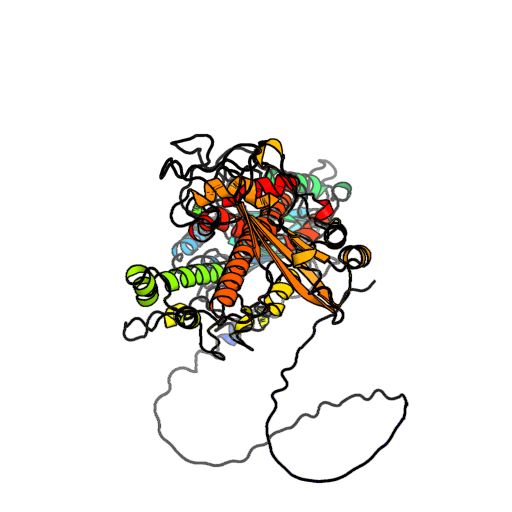.149 4.075 18.222 1.00 66.19 336 PHE A O 1
ATOM 2574 N N . GLU A 1 337 ? 1.632 1.899 17.895 1.00 61.50 337 GLU A N 1
ATOM 2575 C CA . GLU A 1 337 ? 2.188 1.643 19.223 1.00 61.50 337 GLU A CA 1
ATOM 2576 C C . GLU A 1 337 ? 3.484 2.458 19.421 1.00 61.50 337 GLU A C 1
ATOM 2578 O O . GLU A 1 337 ? 4.209 2.736 18.459 1.00 61.50 337 GLU A O 1
ATOM 2583 N N . ARG A 1 338 ? 3.800 2.835 20.670 1.00 53.38 338 ARG A N 1
ATOM 2584 C CA . ARG A 1 338 ? 4.904 3.755 21.012 1.00 53.38 338 ARG A CA 1
ATOM 2585 C C . ARG A 1 338 ? 6.238 3.409 20.346 1.00 53.38 338 ARG A C 1
ATOM 2587 O O . ARG A 1 338 ? 6.856 4.321 19.810 1.00 53.38 338 ARG A O 1
ATOM 2594 N N . ALA A 1 339 ? 6.649 2.138 20.354 1.00 43.06 339 ALA A N 1
ATOM 2595 C CA . ALA A 1 339 ? 7.922 1.698 19.772 1.00 43.06 339 ALA A CA 1
ATOM 2596 C C . ALA A 1 339 ? 7.990 1.991 18.262 1.00 43.06 339 ALA A C 1
ATOM 2598 O O . ALA A 1 339 ? 8.891 2.676 17.791 1.00 43.06 339 ALA A O 1
ATOM 2599 N N . LYS A 1 340 ? 6.947 1.617 17.511 1.00 48.69 340 LYS A N 1
ATOM 2600 C CA . LYS A 1 340 ? 6.868 1.917 16.074 1.00 48.69 340 LYS A CA 1
ATOM 2601 C C . LYS A 1 340 ? 6.764 3.416 15.791 1.00 48.69 340 LYS A C 1
ATOM 2603 O O . LYS A 1 340 ? 7.343 3.899 14.824 1.00 48.69 340 LYS A O 1
ATOM 2608 N N . MET A 1 341 ? 6.037 4.170 16.621 1.00 48.72 341 MET A N 1
ATOM 2609 C CA . MET A 1 341 ? 5.939 5.627 16.481 1.00 48.72 341 MET A CA 1
ATOM 2610 C C . MET A 1 341 ? 7.279 6.312 16.751 1.00 48.72 341 MET A C 1
ATOM 2612 O O . MET A 1 341 ? 7.612 7.287 16.076 1.00 48.72 341 MET A O 1
ATOM 2616 N N . SER A 1 342 ? 8.040 5.835 17.736 1.00 40.72 342 SER A N 1
ATOM 2617 C CA . SER A 1 342 ? 9.358 6.374 18.035 1.00 40.72 342 SER A CA 1
ATOM 2618 C C . SER A 1 342 ? 10.373 6.034 16.960 1.00 40.72 342 SER A C 1
ATOM 2620 O O . SER A 1 342 ? 11.091 6.943 16.559 1.00 40.72 342 SER A O 1
ATOM 2622 N N . ASP A 1 343 ? 10.366 4.808 16.437 1.00 45.72 343 ASP A N 1
ATOM 2623 C CA . ASP A 1 343 ? 11.244 4.394 15.337 1.00 45.72 343 ASP A CA 1
ATOM 2624 C C . ASP A 1 343 ? 10.921 5.196 14.074 1.00 45.72 343 ASP A C 1
ATOM 2626 O O . ASP A 1 343 ? 11.788 5.853 13.510 1.00 45.72 343 ASP A O 1
ATOM 2630 N N . PHE A 1 344 ? 9.639 5.309 13.714 1.00 45.16 344 PHE A N 1
ATOM 2631 C CA . PHE A 1 344 ? 9.207 6.096 12.557 1.00 45.16 344 PHE A CA 1
ATOM 2632 C C . PHE A 1 344 ? 9.518 7.598 12.693 1.00 45.16 344 PHE A C 1
ATOM 2634 O O . PHE A 1 344 ? 9.916 8.258 11.727 1.00 45.16 344 PHE A O 1
ATOM 2641 N N . LYS A 1 345 ? 9.339 8.182 13.888 1.00 45.62 345 LYS A N 1
ATOM 2642 C CA . LYS A 1 345 ? 9.731 9.577 14.157 1.00 45.62 345 LYS A CA 1
ATOM 2643 C C . LYS A 1 345 ? 11.249 9.735 14.133 1.00 45.62 345 LYS A C 1
ATOM 2645 O O . LYS A 1 345 ? 11.716 10.736 13.589 1.00 45.62 345 LYS A O 1
ATOM 2650 N N . ALA A 1 346 ? 11.998 8.784 14.686 1.00 44.31 346 ALA A N 1
ATOM 2651 C CA . ALA A 1 346 ? 13.454 8.769 14.659 1.00 44.31 346 ALA A CA 1
ATOM 2652 C C . ALA A 1 346 ? 13.967 8.680 13.218 1.00 44.31 346 ALA A C 1
ATOM 2654 O O . ALA A 1 346 ? 14.800 9.495 12.838 1.00 44.31 346 ALA A O 1
ATOM 2655 N N . ASP A 1 347 ? 13.395 7.820 12.379 1.00 48.28 347 ASP A N 1
ATOM 2656 C CA . ASP A 1 347 ? 13.714 7.697 10.953 1.00 48.28 347 ASP A CA 1
ATOM 2657 C C . ASP A 1 347 ? 13.365 8.964 10.169 1.00 48.28 347 ASP A C 1
ATOM 2659 O O . ASP A 1 347 ? 14.161 9.464 9.369 1.00 48.28 347 ASP A O 1
ATOM 2663 N N . GLY A 1 348 ? 12.203 9.562 10.443 1.00 46.97 348 GLY A N 1
ATOM 2664 C CA . GLY A 1 348 ? 11.818 10.849 9.867 1.00 46.97 348 GLY A CA 1
ATOM 2665 C C . GLY A 1 348 ? 12.747 11.996 10.286 1.00 46.97 348 GLY A C 1
ATOM 2666 O O . GLY A 1 348 ? 13.044 12.881 9.479 1.00 46.97 348 GLY A O 1
ATOM 2667 N N . MET A 1 349 ? 13.228 11.994 11.532 1.00 40.56 349 MET A N 1
ATOM 2668 C CA . MET A 1 349 ? 14.221 12.951 12.028 1.00 40.56 349 MET A CA 1
ATOM 2669 C C . MET A 1 349 ? 15.617 12.676 11.463 1.00 40.56 349 MET A C 1
ATOM 2671 O O . MET A 1 349 ? 16.279 13.636 11.079 1.00 40.56 349 MET A O 1
ATOM 2675 N N . ARG A 1 350 ? 16.033 11.410 11.318 1.00 49.34 350 ARG A N 1
ATOM 2676 C CA . ARG A 1 350 ? 17.271 10.990 10.636 1.00 49.34 350 ARG A CA 1
ATOM 2677 C C . ARG A 1 350 ? 17.270 11.487 9.196 1.00 49.34 350 ARG A C 1
ATOM 2679 O O . ARG A 1 350 ? 18.193 12.192 8.805 1.00 49.34 350 ARG A O 1
ATOM 2686 N N . SER A 1 351 ? 16.201 11.235 8.438 1.00 47.72 351 SER A N 1
ATOM 2687 C CA . SER A 1 351 ? 16.039 11.715 7.055 1.00 47.72 351 SER A CA 1
ATOM 2688 C C . SER A 1 351 ? 16.161 13.244 6.949 1.00 47.72 351 SER A C 1
ATOM 2690 O O . SER A 1 351 ? 16.926 13.758 6.129 1.00 47.72 351 SER A O 1
ATOM 2692 N N . LYS A 1 352 ? 15.482 13.990 7.834 1.00 45.06 352 LYS A N 1
ATOM 2693 C CA . LYS A 1 352 ? 15.610 15.457 7.907 1.00 45.06 352 LYS A CA 1
ATOM 2694 C C . LYS A 1 352 ? 17.009 15.904 8.332 1.00 45.06 352 LYS A C 1
ATOM 2696 O O . LYS A 1 352 ? 17.508 16.880 7.786 1.00 45.06 352 LYS A O 1
ATOM 2701 N N . GLY A 1 353 ? 17.642 15.203 9.271 1.00 41.91 353 GLY A N 1
ATOM 2702 C CA . GLY A 1 353 ? 19.003 15.454 9.743 1.00 41.91 353 GLY A CA 1
ATOM 2703 C C . GLY A 1 353 ? 20.035 15.272 8.631 1.00 41.91 353 GLY A C 1
ATOM 2704 O O . GLY A 1 353 ? 20.826 16.182 8.390 1.00 41.91 353 GLY A O 1
ATOM 2705 N N . HIS A 1 354 ? 19.962 14.172 7.874 1.00 44.50 354 HIS A N 1
ATOM 2706 C CA . HIS A 1 354 ? 20.793 13.935 6.690 1.00 44.50 354 HIS A CA 1
ATO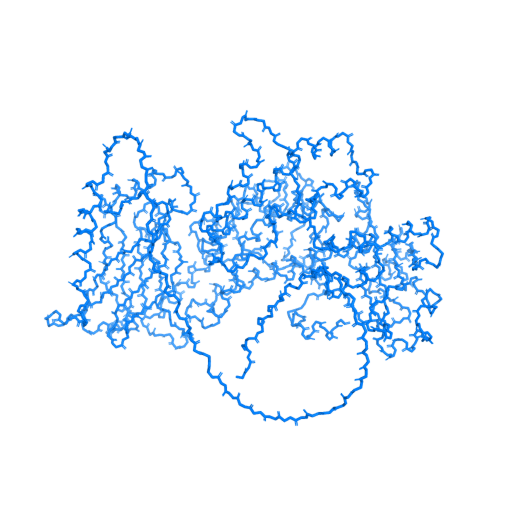M 2707 C C . HIS A 1 354 ? 20.625 15.046 5.644 1.00 44.50 354 HIS A C 1
ATOM 2709 O O . HIS A 1 354 ? 21.627 15.568 5.148 1.00 44.50 354 HIS A O 1
ATOM 2715 N N . ALA A 1 355 ? 19.384 15.470 5.371 1.00 41.38 355 ALA A N 1
ATOM 2716 C CA . ALA A 1 355 ? 19.086 16.587 4.469 1.00 41.38 355 ALA A CA 1
ATOM 2717 C C . ALA A 1 355 ? 19.613 17.948 4.980 1.00 41.38 355 ALA A C 1
ATOM 2719 O O . ALA A 1 355 ? 19.842 18.863 4.186 1.00 41.38 355 ALA A O 1
ATOM 2720 N N . LEU A 1 356 ? 19.823 18.094 6.296 1.00 35.09 356 LEU A N 1
ATOM 2721 C CA . LEU A 1 356 ? 20.260 19.333 6.950 1.00 35.09 356 LEU A CA 1
ATOM 2722 C C . LEU A 1 356 ? 21.778 19.413 7.194 1.00 35.09 356 LEU A C 1
ATOM 2724 O O . LEU A 1 356 ? 22.272 20.500 7.513 1.00 35.09 356 LEU A O 1
ATOM 2728 N N . THR A 1 357 ? 22.537 18.318 7.046 1.00 42.47 357 THR A N 1
ATOM 2729 C CA . THR A 1 357 ? 24.001 18.363 7.221 1.00 42.47 357 THR A CA 1
ATOM 2730 C C . THR A 1 357 ? 24.621 19.353 6.235 1.00 42.47 357 THR A C 1
ATOM 2732 O O . THR A 1 357 ? 24.352 19.335 5.033 1.00 42.47 357 THR A O 1
ATOM 2735 N N . SER A 1 358 ? 25.471 20.250 6.740 1.00 37.38 358 SER A N 1
ATOM 2736 C CA . SER A 1 358 ? 26.025 21.367 5.965 1.00 37.38 358 SER A CA 1
ATOM 2737 C C . SER A 1 358 ? 26.857 20.917 4.763 1.00 37.38 358 SER A C 1
ATOM 2739 O O . SER A 1 358 ? 26.973 21.687 3.820 1.00 37.38 358 SER A O 1
ATOM 2741 N N . LYS A 1 359 ? 27.393 19.687 4.758 1.00 39.75 359 LYS A N 1
ATOM 2742 C CA . LYS A 1 359 ? 28.105 19.078 3.622 1.00 39.75 359 LYS A CA 1
ATOM 2743 C C . LYS A 1 359 ? 27.176 18.494 2.557 1.00 39.75 359 LYS A C 1
ATOM 2745 O O . LYS A 1 359 ? 27.459 18.705 1.391 1.00 39.75 359 LYS A O 1
ATOM 2750 N N . VAL A 1 360 ? 26.064 17.838 2.908 1.00 45.06 360 VAL A N 1
ATOM 2751 C CA . VAL A 1 360 ? 25.060 17.392 1.914 1.00 45.06 360 VAL A CA 1
ATOM 2752 C C . VAL A 1 360 ? 24.326 18.600 1.351 1.00 45.06 360 VAL A C 1
ATOM 2754 O O . VAL A 1 360 ? 24.199 18.734 0.140 1.00 45.06 360 VAL A O 1
ATOM 2757 N N . LYS A 1 361 ? 23.949 19.551 2.212 1.00 38.59 361 LYS A N 1
ATOM 2758 C CA . LYS A 1 361 ? 23.397 20.831 1.779 1.00 38.59 361 LYS A CA 1
ATOM 2759 C C . LYS A 1 361 ? 24.414 21.627 0.962 1.00 38.59 361 LYS A C 1
ATOM 2761 O O . LYS A 1 361 ? 24.016 22.158 -0.057 1.00 38.59 361 LYS A O 1
ATOM 2766 N N . SER A 1 362 ? 25.698 21.720 1.328 1.00 39.78 362 SER A N 1
ATOM 2767 C CA . SER A 1 362 ? 26.693 22.457 0.520 1.00 39.78 362 SER A CA 1
ATOM 2768 C C . SER A 1 362 ? 27.111 21.729 -0.749 1.00 39.78 362 SER A C 1
ATOM 2770 O O . SER A 1 362 ? 27.392 22.411 -1.723 1.00 39.78 362 SER A O 1
ATOM 2772 N N . LEU A 1 363 ? 27.088 20.395 -0.786 1.00 42.62 363 LEU A N 1
ATOM 2773 C CA . LEU A 1 363 ? 27.181 19.632 -2.028 1.00 42.62 363 LEU A CA 1
ATOM 2774 C C . LEU A 1 363 ? 25.979 20.003 -2.893 1.00 42.62 363 LEU A C 1
ATOM 2776 O O . LEU A 1 363 ? 26.175 20.719 -3.855 1.00 42.62 363 LEU A O 1
ATOM 2780 N N . LEU A 1 364 ? 24.745 19.739 -2.459 1.00 43.78 364 LEU A N 1
ATOM 2781 C CA . LEU A 1 364 ? 23.519 20.052 -3.211 1.00 43.78 364 LEU A CA 1
ATOM 2782 C C . LEU A 1 364 ? 23.317 21.548 -3.555 1.00 43.78 364 LEU A C 1
ATOM 2784 O O . LEU A 1 364 ? 22.627 21.864 -4.520 1.00 43.78 364 LEU A O 1
ATOM 2788 N N . THR A 1 365 ? 23.884 22.483 -2.779 1.00 43.22 365 THR A N 1
ATOM 2789 C CA . THR A 1 365 ? 23.736 23.942 -2.992 1.00 43.22 365 THR A CA 1
ATOM 2790 C C . THR A 1 365 ? 24.943 24.621 -3.647 1.00 43.22 365 THR A C 1
ATOM 2792 O O . THR A 1 365 ? 24.755 25.687 -4.228 1.00 43.22 365 THR A O 1
ATOM 2795 N N . LYS A 1 366 ? 26.158 24.043 -3.609 1.00 43.19 366 LYS A N 1
ATOM 2796 C CA . LYS A 1 366 ? 27.356 24.574 -4.306 1.00 43.19 366 LYS A CA 1
ATOM 2797 C C . LYS A 1 366 ? 27.768 23.763 -5.543 1.00 43.19 366 LYS A C 1
ATOM 2799 O O . LYS A 1 366 ? 28.371 24.344 -6.438 1.00 43.19 366 LYS A O 1
ATOM 2804 N N . LYS A 1 367 ? 27.429 22.471 -5.629 1.00 47.75 367 LYS A N 1
ATOM 2805 C CA . LYS A 1 367 ? 27.559 21.609 -6.818 1.00 47.75 367 LYS A CA 1
ATOM 2806 C C . LYS A 1 367 ? 26.228 20.892 -7.045 1.00 47.75 367 LYS A C 1
ATOM 2808 O O . LYS A 1 367 ? 25.898 19.950 -6.340 1.00 47.75 367 LYS A O 1
ATOM 2813 N N . LYS A 1 368 ? 25.440 21.338 -8.026 1.00 57.06 368 LYS A N 1
ATOM 2814 C CA . LYS A 1 368 ? 24.109 20.756 -8.281 1.00 57.06 368 LYS A CA 1
ATOM 2815 C C . LYS A 1 368 ? 24.143 19.239 -8.558 1.00 57.06 368 LYS A C 1
ATOM 2817 O O . LYS A 1 368 ? 23.123 18.591 -8.350 1.00 57.06 368 LYS A O 1
ATOM 2822 N N . ASP A 1 369 ? 25.309 18.687 -8.914 1.00 71.31 369 ASP A N 1
ATOM 2823 C CA . ASP A 1 369 ? 25.481 17.320 -9.400 1.00 71.31 369 ASP A CA 1
ATOM 2824 C C . ASP A 1 369 ? 26.621 16.565 -8.683 1.00 71.31 369 ASP A C 1
ATOM 2826 O O . ASP A 1 369 ? 27.597 17.161 -8.214 1.00 71.31 369 ASP A O 1
ATOM 2830 N N . PHE A 1 370 ? 26.526 15.231 -8.639 1.00 80.38 370 PHE A N 1
ATOM 2831 C CA . PHE A 1 370 ? 27.650 14.365 -8.268 1.00 80.38 370 PHE A CA 1
ATOM 2832 C C . PHE A 1 370 ? 28.654 14.281 -9.425 1.00 80.38 370 PHE A C 1
ATOM 2834 O O . PHE A 1 370 ? 28.286 13.943 -10.545 1.00 80.38 370 PHE A O 1
ATOM 2841 N N . GLU A 1 371 ? 29.936 14.523 -9.146 1.00 83.25 371 GLU A N 1
ATOM 2842 C CA . GLU A 1 371 ? 30.998 14.497 -10.168 1.00 83.25 371 GLU A CA 1
ATOM 2843 C C . GLU A 1 371 ? 31.541 13.087 -10.455 1.00 83.25 371 GLU A C 1
ATOM 2845 O O . GLU A 1 371 ? 32.263 12.887 -11.429 1.00 83.25 371 GLU A O 1
ATOM 2850 N N . SER A 1 372 ? 31.230 12.098 -9.608 1.00 86.50 372 SER A N 1
ATOM 2851 C CA . SER A 1 372 ? 31.647 10.704 -9.800 1.00 86.50 372 SER A CA 1
ATOM 2852 C C . SER A 1 372 ? 30.792 9.716 -9.000 1.00 86.50 372 SER A C 1
ATOM 2854 O O . SER A 1 372 ? 30.170 10.071 -7.998 1.00 86.50 372 SER A O 1
ATOM 2856 N N . ILE A 1 373 ? 30.828 8.436 -9.391 1.00 86.56 373 ILE A N 1
ATOM 2857 C CA . ILE A 1 373 ? 30.244 7.334 -8.606 1.00 86.56 373 ILE A CA 1
ATOM 2858 C C . ILE A 1 373 ? 30.904 7.223 -7.222 1.00 86.56 373 ILE A C 1
ATOM 2860 O O . ILE A 1 373 ? 30.229 6.902 -6.246 1.00 86.56 373 ILE A O 1
ATOM 2864 N N . ALA A 1 374 ? 32.201 7.531 -7.106 1.00 85.69 374 ALA A N 1
ATOM 2865 C CA . ALA A 1 374 ? 32.900 7.537 -5.822 1.00 85.69 374 ALA A CA 1
ATOM 2866 C C . ALA A 1 374 ? 32.290 8.560 -4.847 1.00 85.69 374 ALA A C 1
ATOM 2868 O O . ALA A 1 374 ? 32.053 8.223 -3.690 1.00 85.69 374 ALA A O 1
ATOM 2869 N N . ALA A 1 375 ? 31.917 9.752 -5.329 1.00 83.25 375 ALA A N 1
ATOM 2870 C CA . ALA A 1 375 ? 31.242 10.764 -4.512 1.00 83.25 375 ALA A CA 1
ATOM 2871 C C . ALA A 1 375 ? 29.864 10.299 -3.996 1.00 83.25 375 ALA A C 1
ATOM 2873 O O . ALA A 1 375 ? 29.450 10.685 -2.906 1.00 83.25 375 ALA A O 1
ATOM 2874 N N . ILE A 1 376 ? 29.164 9.436 -4.744 1.00 83.56 376 ILE A N 1
ATOM 2875 C CA . ILE A 1 376 ? 27.926 8.791 -4.274 1.00 83.56 376 ILE A CA 1
ATOM 2876 C C . ILE A 1 376 ? 28.250 7.737 -3.209 1.00 83.56 376 ILE A C 1
ATOM 2878 O O . ILE A 1 376 ? 27.589 7.685 -2.174 1.00 83.56 376 ILE A O 1
ATOM 2882 N N . LYS A 1 377 ? 29.284 6.911 -3.423 1.00 82.50 377 LYS A N 1
ATOM 2883 C CA . LYS A 1 377 ? 29.717 5.892 -2.449 1.00 82.50 377 LYS A CA 1
ATOM 2884 C C . LYS A 1 377 ? 30.147 6.514 -1.116 1.00 82.50 377 LYS A C 1
ATOM 2886 O O . LYS A 1 377 ? 29.895 5.939 -0.061 1.00 82.50 377 LYS A O 1
ATOM 2891 N N . GLU A 1 378 ? 30.711 7.718 -1.145 1.00 81.19 378 GLU A N 1
ATOM 2892 C CA . GLU A 1 378 ? 31.047 8.495 0.049 1.00 81.19 378 GLU A CA 1
ATOM 2893 C C . GLU A 1 378 ? 29.832 8.904 0.893 1.00 81.19 378 GLU A C 1
ATOM 2895 O O . GLU A 1 378 ? 30.013 9.343 2.027 1.00 81.19 378 GLU A O 1
ATOM 2900 N N . LEU A 1 379 ? 28.596 8.760 0.419 1.00 75.25 379 LEU A N 1
ATOM 2901 C CA . LEU A 1 379 ? 27.426 8.967 1.275 1.00 75.25 379 LEU A CA 1
ATOM 2902 C C . LEU A 1 379 ? 27.270 7.852 2.316 1.00 75.25 379 LEU A C 1
ATOM 2904 O O . LEU A 1 379 ? 26.660 8.080 3.361 1.00 75.25 379 LEU A O 1
ATOM 2908 N N . TYR A 1 380 ? 27.829 6.668 2.059 1.00 77.31 380 TYR A N 1
ATOM 2909 C CA . TYR A 1 380 ? 27.647 5.487 2.894 1.00 77.31 380 TYR A CA 1
ATOM 2910 C C . TYR A 1 380 ? 28.782 5.281 3.900 1.00 77.31 380 TYR A C 1
ATOM 2912 O O . TYR A 1 380 ? 29.907 5.772 3.751 1.00 77.31 380 TYR A O 1
ATOM 2920 N N . ALA A 1 381 ? 28.465 4.534 4.951 1.00 76.25 381 ALA A N 1
ATOM 2921 C CA . ALA A 1 381 ? 29.406 4.067 5.944 1.00 76.25 381 ALA A CA 1
ATOM 2922 C C . ALA A 1 381 ? 30.459 3.162 5.287 1.00 76.25 381 ALA A C 1
ATOM 2924 O O . ALA A 1 381 ? 30.127 2.379 4.392 1.00 76.25 381 ALA A O 1
ATOM 2925 N N . PRO A 1 382 ? 31.718 3.212 5.751 1.00 76.19 382 PRO A N 1
ATOM 2926 C CA . PRO A 1 382 ? 32.707 2.208 5.392 1.00 76.19 382 PRO A CA 1
ATOM 2927 C C . PRO A 1 382 ? 32.214 0.793 5.720 1.00 76.19 382 PRO A C 1
ATOM 2929 O O . PRO A 1 382 ? 31.548 0.578 6.735 1.00 76.19 382 PRO A O 1
ATOM 2932 N N . LYS A 1 383 ? 32.594 -0.1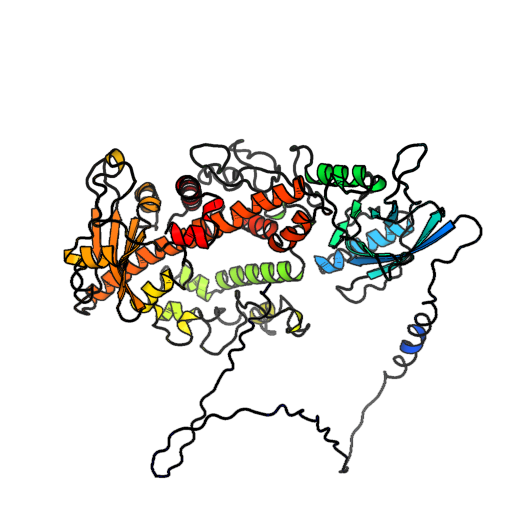80 4.888 1.00 73.44 383 LYS A N 1
ATOM 2933 C CA . LYS A 1 383 ? 32.298 -1.602 5.106 1.00 73.44 383 LYS A CA 1
ATOM 2934 C C . LYS A 1 383 ? 32.716 -2.036 6.519 1.00 73.44 383 LYS A C 1
ATOM 2936 O O . LYS A 1 383 ? 33.822 -1.734 6.958 1.00 73.44 383 LYS A O 1
ATOM 2941 N N . GLY A 1 384 ? 31.826 -2.744 7.217 1.00 64.94 384 GLY A N 1
ATOM 2942 C CA . GLY A 1 384 ? 32.061 -3.243 8.578 1.00 64.94 384 GLY A CA 1
ATOM 2943 C C . GLY A 1 384 ? 31.757 -2.255 9.710 1.00 64.94 384 GLY A C 1
ATOM 2944 O O . GLY A 1 384 ? 31.861 -2.644 10.868 1.00 64.94 384 GLY A O 1
ATOM 2945 N N . LYS A 1 385 ? 31.355 -1.008 9.415 1.00 62.25 385 LYS A N 1
ATOM 2946 C CA . LYS A 1 385 ? 30.761 -0.113 10.419 1.00 62.25 385 LYS A CA 1
ATOM 2947 C C . LYS A 1 385 ? 29.244 -0.274 10.423 1.00 62.25 385 LYS A C 1
ATOM 2949 O O . LYS A 1 385 ? 28.594 0.076 9.439 1.00 62.25 385 LYS A O 1
ATOM 2954 N N . ASP A 1 386 ? 28.701 -0.780 11.526 1.00 55.62 386 ASP A N 1
ATOM 2955 C CA . ASP A 1 386 ? 27.262 -0.752 11.766 1.00 55.62 386 ASP A CA 1
ATOM 2956 C C . ASP A 1 386 ? 26.882 0.626 12.314 1.00 55.62 386 ASP A C 1
ATOM 2958 O O . ASP A 1 386 ? 27.384 1.048 13.352 1.00 55.62 386 ASP A O 1
ATOM 2962 N N . LEU A 1 387 ? 26.054 1.353 11.567 1.00 54.75 387 LEU A N 1
ATOM 2963 C CA . LEU A 1 387 ? 25.499 2.637 12.002 1.00 54.75 387 LEU A CA 1
ATOM 2964 C C . LEU A 1 387 ? 24.061 2.491 12.523 1.00 54.75 387 LEU A C 1
ATOM 2966 O O . LEU A 1 387 ? 23.418 3.500 12.800 1.00 54.75 387 LEU A O 1
ATOM 2970 N N . GLY A 1 388 ? 23.533 1.263 12.616 1.00 46.78 388 GLY A N 1
ATOM 2971 C CA . GLY A 1 388 ? 22.119 1.007 12.875 1.00 46.78 388 GLY A CA 1
ATOM 2972 C C . GLY A 1 388 ? 21.261 1.552 11.731 1.00 46.78 388 GLY A C 1
ATOM 2973 O O . GLY A 1 388 ? 21.048 2.759 11.597 1.00 46.78 388 GLY A O 1
ATOM 2974 N N . GLY A 1 389 ? 20.789 0.673 10.849 1.00 37.44 389 GLY A N 1
ATOM 2975 C CA . GLY A 1 389 ? 20.112 1.092 9.623 1.00 37.44 389 GLY A CA 1
ATOM 2976 C C . GLY A 1 389 ? 18.596 1.252 9.725 1.00 37.44 389 GLY A C 1
ATOM 2977 O O . GLY A 1 389 ? 17.939 0.535 10.469 1.00 37.44 389 GLY A O 1
ATOM 2978 N N . MET A 1 390 ? 18.047 2.113 8.855 1.00 37.12 390 MET A N 1
ATOM 2979 C CA . MET A 1 390 ? 16.605 2.298 8.574 1.00 37.12 390 MET A CA 1
ATOM 2980 C C . MET A 1 390 ? 15.861 1.020 8.126 1.00 37.12 390 MET A C 1
ATOM 2982 O O . MET A 1 390 ? 14.648 1.043 7.991 1.00 37.12 390 MET A O 1
ATOM 2986 N N . ASN A 1 391 ? 16.576 -0.078 7.857 1.00 32.75 391 ASN A N 1
ATOM 2987 C CA . ASN A 1 391 ? 16.032 -1.354 7.381 1.00 32.75 391 ASN A CA 1
ATOM 2988 C C . ASN A 1 391 ? 16.644 -2.555 8.116 1.00 32.75 391 ASN A C 1
ATOM 2990 O O . ASN A 1 391 ? 16.666 -3.661 7.572 1.00 32.75 391 ASN A O 1
ATOM 2994 N N . ASN A 1 392 ? 17.152 -2.376 9.339 1.00 30.73 392 ASN A N 1
ATOM 2995 C CA . ASN A 1 392 ? 17.388 -3.553 10.161 1.00 30.73 392 ASN A CA 1
ATOM 2996 C C . ASN A 1 392 ? 16.003 -4.143 10.444 1.00 30.73 392 ASN A C 1
ATOM 2998 O O . ASN A 1 392 ? 15.232 -3.589 11.223 1.00 30.73 392 ASN A O 1
ATOM 3002 N N . VAL A 1 393 ? 15.670 -5.239 9.756 1.00 31.20 393 VAL A N 1
ATOM 3003 C CA . VAL A 1 393 ? 14.709 -6.219 10.255 1.00 31.20 393 VAL A CA 1
ATOM 3004 C C . VAL A 1 393 ? 15.245 -6.579 11.630 1.00 31.20 393 VAL A C 1
ATOM 3006 O O . VAL A 1 393 ? 16.188 -7.360 11.749 1.00 31.20 393 VAL A O 1
ATOM 3009 N N . LEU A 1 394 ? 14.756 -5.885 12.653 1.00 32.84 394 LEU A N 1
ATOM 3010 C CA . LEU A 1 394 ? 15.134 -6.191 14.013 1.00 32.84 394 LEU A CA 1
ATOM 3011 C C . LEU A 1 394 ? 14.700 -7.647 14.242 1.00 32.84 394 LEU A C 1
ATOM 3013 O O . LEU A 1 394 ? 13.571 -8.003 13.875 1.00 32.84 394 LEU A O 1
ATOM 3017 N N . PRO A 1 395 ? 15.565 -8.499 14.820 1.00 29.67 395 PRO A N 1
ATOM 3018 C CA . PRO A 1 395 ? 15.091 -9.697 15.498 1.00 29.67 395 PRO A CA 1
ATOM 3019 C C . PRO A 1 395 ? 14.014 -9.287 16.515 1.00 29.67 395 PRO A C 1
ATOM 3021 O O . PRO A 1 395 ? 13.888 -8.104 16.848 1.00 29.67 395 PRO A O 1
ATOM 3024 N N . GLU A 1 396 ? 13.206 -10.237 16.982 1.00 33.34 396 GLU A N 1
ATOM 3025 C CA . GLU A 1 396 ? 12.148 -9.955 17.954 1.00 33.34 396 GLU A CA 1
ATOM 3026 C C . GLU A 1 396 ? 12.628 -9.012 19.073 1.00 33.34 396 GLU A C 1
ATOM 3028 O O . GLU A 1 396 ? 13.763 -9.089 19.540 1.00 33.34 396 GLU A O 1
ATOM 3033 N N . MET A 1 397 ? 11.747 -8.103 19.510 1.00 35.75 397 MET A N 1
ATOM 3034 C CA . MET A 1 397 ? 12.026 -7.050 20.505 1.00 35.75 397 MET A CA 1
ATOM 3035 C C . MET A 1 397 ? 12.686 -7.565 21.806 1.00 35.75 397 MET A C 1
ATOM 3037 O O . MET A 1 397 ? 13.228 -6.771 22.575 1.00 35.75 397 MET A O 1
ATOM 3041 N N . SER A 1 398 ? 12.617 -8.875 22.066 1.00 40.09 398 SER A N 1
ATOM 3042 C CA . SER A 1 398 ? 13.272 -9.583 23.168 1.00 40.09 398 SER A CA 1
ATOM 3043 C C . SER A 1 398 ? 14.798 -9.606 23.092 1.00 40.09 398 SER A C 1
ATOM 3045 O O . SER A 1 398 ? 15.436 -9.768 24.131 1.00 40.09 398 SER A O 1
ATOM 3047 N N . ASP A 1 399 ? 15.378 -9.434 21.904 1.00 35.94 399 ASP A N 1
ATOM 3048 C CA . ASP A 1 399 ? 16.807 -9.668 21.659 1.00 35.94 399 ASP A CA 1
ATOM 3049 C C . ASP A 1 399 ? 17.652 -8.388 21.770 1.00 35.94 399 ASP A C 1
ATOM 3051 O O . ASP A 1 399 ? 18.881 -8.443 21.730 1.00 35.94 399 ASP A O 1
ATOM 3055 N N . ILE A 1 400 ? 17.005 -7.230 21.950 1.00 41.25 400 ILE A N 1
ATOM 3056 C CA . ILE A 1 400 ? 17.660 -5.924 22.088 1.00 41.25 400 ILE A CA 1
ATOM 3057 C C . ILE A 1 400 ? 17.614 -5.503 23.563 1.00 41.25 400 ILE A C 1
ATOM 3059 O O . ILE A 1 400 ? 16.516 -5.369 24.118 1.00 41.25 400 ILE A O 1
ATOM 3063 N N . PRO A 1 401 ? 18.759 -5.243 24.223 1.00 41.97 401 PRO A N 1
ATOM 3064 C CA . PRO A 1 401 ? 18.791 -4.712 25.582 1.00 41.97 401 PRO A CA 1
ATOM 3065 C C . PRO A 1 401 ? 17.925 -3.449 25.712 1.00 41.97 401 PRO A C 1
ATOM 3067 O O . PRO A 1 401 ? 18.023 -2.534 24.900 1.00 41.97 401 PRO A O 1
ATOM 3070 N N . LYS A 1 402 ? 17.098 -3.343 26.764 1.00 42.94 402 LYS A N 1
ATOM 3071 C CA . LYS A 1 402 ? 16.196 -2.186 26.989 1.00 42.94 402 LYS A CA 1
ATOM 3072 C C . LYS A 1 402 ? 16.901 -0.818 26.981 1.00 42.94 402 LYS A C 1
ATOM 3074 O O . LYS A 1 402 ? 16.257 0.196 26.733 1.00 42.94 402 LYS A O 1
ATOM 3079 N N . SER A 1 403 ? 18.204 -0.779 27.259 1.00 39.12 403 SER A N 1
ATOM 3080 C CA . SER A 1 403 ? 19.045 0.423 27.174 1.00 39.12 403 SER A CA 1
ATOM 3081 C C . SER A 1 403 ? 19.301 0.896 25.738 1.00 39.12 403 SER A C 1
ATOM 3083 O O . SER A 1 403 ? 19.489 2.087 25.526 1.00 39.12 403 SER A O 1
ATOM 3085 N N . GLU A 1 404 ? 19.278 -0.013 24.762 1.00 36.72 404 GLU A N 1
ATOM 3086 C CA . GLU A 1 404 ? 19.515 0.247 23.333 1.00 36.72 404 GLU A CA 1
ATOM 3087 C C . GLU A 1 404 ? 18.213 0.494 22.557 1.00 36.72 404 GLU A C 1
ATOM 3089 O O . GLU A 1 404 ? 18.231 1.026 21.453 1.00 36.72 404 GLU A O 1
ATOM 3094 N N . GLN A 1 405 ? 17.061 0.218 23.175 1.00 42.84 405 GLN A N 1
ATOM 3095 C CA . GLN A 1 405 ? 15.726 0.557 22.663 1.00 42.84 405 GLN A CA 1
ATOM 3096 C C . GLN A 1 405 ? 15.403 2.062 22.775 1.00 42.84 405 GLN A C 1
ATOM 3098 O O . GLN A 1 405 ? 14.240 2.460 22.719 1.00 42.84 405 GLN A O 1
ATOM 3103 N N . GLN A 1 406 ? 16.410 2.915 22.990 1.00 39.31 406 GLN A N 1
ATOM 3104 C CA . GLN A 1 406 ? 16.246 4.361 23.093 1.00 39.31 406 GLN A CA 1
ATOM 3105 C C . GLN A 1 406 ? 16.287 4.984 21.683 1.00 39.31 406 GLN A C 1
ATOM 3107 O O . GLN A 1 406 ? 17.360 5.103 21.090 1.00 39.31 406 GLN A O 1
ATOM 3112 N N . PRO A 1 407 ? 15.152 5.475 21.152 1.00 36.62 407 PRO A N 1
ATOM 3113 C CA . PRO A 1 407 ? 15.023 6.003 19.785 1.00 36.62 407 PRO A CA 1
ATOM 3114 C C . PRO A 1 407 ? 15.810 7.310 19.543 1.00 36.62 407 PRO A C 1
ATOM 3116 O O . PRO A 1 407 ? 15.762 7.882 18.454 1.00 36.62 407 PRO A O 1
ATOM 3119 N N . LEU A 1 408 ? 16.519 7.806 20.562 1.00 36.28 408 LEU A N 1
ATOM 3120 C CA . LEU A 1 408 ? 17.201 9.099 20.592 1.00 36.28 408 LEU A CA 1
ATOM 3121 C C . LEU A 1 408 ? 18.731 8.995 20.692 1.00 36.28 408 LEU A C 1
ATOM 3123 O O . LEU A 1 408 ? 19.368 10.040 20.633 1.00 36.28 408 LEU A O 1
ATOM 3127 N N . ILE A 1 409 ? 19.332 7.794 20.763 1.00 38.78 409 ILE A N 1
ATOM 3128 C CA . ILE A 1 409 ? 20.809 7.622 20.780 1.00 38.78 409 ILE A CA 1
ATOM 3129 C C . ILE A 1 409 ? 21.463 8.335 19.583 1.00 38.78 409 ILE A C 1
ATOM 3131 O O . ILE A 1 409 ? 22.528 8.928 19.682 1.00 38.78 409 ILE A O 1
ATOM 3135 N N . PHE A 1 410 ? 20.758 8.397 18.456 1.00 41.12 410 PHE A N 1
ATOM 3136 C CA . PHE A 1 410 ? 21.204 9.123 17.273 1.00 41.12 410 PHE A CA 1
ATOM 3137 C C . PHE A 1 410 ? 21.337 10.653 17.455 1.00 41.12 410 PHE A C 1
ATOM 3139 O O . PHE A 1 410 ? 22.123 11.298 16.764 1.00 41.12 410 PHE A O 1
ATOM 3146 N N . LEU A 1 411 ? 20.577 11.270 18.369 1.00 37.66 411 LEU A N 1
ATOM 3147 C CA . LEU A 1 411 ? 20.722 12.702 18.657 1.00 37.66 411 LEU A CA 1
ATOM 3148 C C . LEU A 1 411 ? 22.058 13.014 19.343 1.00 37.66 411 LEU A C 1
ATOM 3150 O O . LEU A 1 411 ? 22.570 14.117 19.164 1.00 37.66 411 LEU A O 1
ATOM 3154 N N . GLU A 1 412 ? 22.640 12.048 20.059 1.00 39.38 412 GLU A N 1
ATOM 3155 C CA . GLU A 1 412 ? 23.981 12.167 20.645 1.00 39.38 412 GLU A CA 1
ATOM 3156 C C . GLU A 1 412 ? 25.076 12.146 19.559 1.00 39.38 412 GLU A C 1
ATOM 3158 O O . GLU A 1 412 ? 26.123 12.761 19.728 1.00 39.38 412 GLU A O 1
ATOM 3163 N N . GLU A 1 413 ? 24.819 11.548 18.386 1.00 42.69 413 GLU A N 1
ATOM 3164 C CA . GLU A 1 413 ? 25.731 11.604 17.227 1.00 42.69 413 GLU A CA 1
ATOM 3165 C C . GLU A 1 413 ? 25.678 12.946 16.468 1.00 42.69 413 GLU A C 1
ATOM 3167 O O . GLU A 1 413 ? 26.598 13.285 15.717 1.00 42.69 413 GLU A O 1
ATOM 3172 N N . LEU A 1 414 ? 24.607 13.730 16.646 1.00 41.03 414 LEU A N 1
ATOM 3173 C CA . LEU A 1 414 ? 24.416 15.037 16.002 1.00 41.03 414 LEU A CA 1
ATOM 3174 C C . LEU A 1 414 ? 25.114 16.188 16.747 1.00 41.03 414 LEU A C 1
ATOM 3176 O O . LEU A 1 414 ? 25.357 17.237 16.137 1.00 41.03 414 LEU A O 1
ATOM 3180 N N . ILE A 1 415 ? 25.403 16.023 18.042 1.00 38.81 415 ILE A N 1
ATOM 3181 C CA . ILE A 1 415 ? 25.926 17.073 18.928 1.00 38.81 415 ILE A CA 1
ATOM 3182 C C . ILE A 1 415 ? 26.897 16.438 19.934 1.00 38.81 415 ILE A C 1
ATOM 3184 O O . ILE A 1 415 ? 26.472 15.713 20.828 1.00 38.81 415 ILE A O 1
ATOM 3188 N N . ASN A 1 416 ? 28.193 16.739 19.819 1.00 41.59 416 ASN A N 1
ATOM 3189 C CA . ASN A 1 416 ? 29.166 16.370 20.851 1.00 41.59 416 ASN A CA 1
ATOM 3190 C C . ASN A 1 416 ? 28.940 17.196 22.145 1.00 41.59 416 ASN A C 1
ATOM 3192 O O . ASN A 1 416 ? 28.359 18.285 22.087 1.00 41.59 416 ASN A O 1
ATOM 3196 N N . PRO A 1 417 ? 29.459 16.751 23.311 1.00 40.66 417 PRO A N 1
ATOM 3197 C CA . PRO A 1 417 ? 29.363 17.474 24.591 1.00 40.66 417 PRO A CA 1
ATOM 3198 C C . PRO A 1 417 ? 29.969 18.891 24.598 1.00 40.66 417 PRO A C 1
ATOM 3200 O O . PRO A 1 417 ? 29.712 19.664 25.517 1.00 40.66 417 PRO A O 1
ATOM 3203 N N . ASP A 1 418 ? 30.781 19.226 23.595 1.00 45.62 418 ASP A N 1
ATOM 3204 C CA . ASP A 1 418 ? 31.451 20.514 23.382 1.00 45.62 418 ASP A CA 1
ATOM 3205 C C . ASP A 1 418 ? 30.673 21.469 22.446 1.00 45.62 418 ASP A C 1
ATOM 3207 O O . ASP A 1 418 ? 31.070 22.620 22.268 1.00 45.62 418 ASP A O 1
ATOM 3211 N N . GLY A 1 419 ? 29.532 21.040 21.893 1.00 40.44 419 GLY A N 1
ATOM 3212 C CA . GLY A 1 419 ? 28.641 21.880 21.086 1.00 40.44 419 GLY A CA 1
ATOM 3213 C C . GLY A 1 419 ? 29.036 22.031 19.611 1.00 40.44 419 GLY A C 1
ATOM 3214 O O . GLY A 1 419 ? 28.339 22.737 18.873 1.00 40.44 419 GLY A O 1
ATOM 3215 N N . GLU A 1 420 ? 30.093 21.360 19.143 1.00 42.06 420 GLU A N 1
ATOM 3216 C CA . GLU A 1 420 ? 30.429 21.316 17.716 1.00 42.06 420 GLU A CA 1
ATOM 3217 C C . GLU A 1 420 ? 29.626 20.231 16.971 1.00 42.06 420 GLU A C 1
ATOM 3219 O O . GLU A 1 420 ? 29.421 19.111 17.444 1.00 42.06 420 GLU A O 1
ATOM 3224 N N . ARG A 1 421 ? 29.139 20.572 15.767 1.00 46.41 421 ARG A N 1
ATOM 3225 C CA . ARG A 1 421 ? 28.410 19.641 14.888 1.00 46.41 421 ARG A CA 1
ATOM 3226 C C . ARG A 1 421 ? 29.390 18.668 14.235 1.00 46.41 421 ARG A C 1
ATOM 3228 O O . ARG A 1 421 ? 30.220 19.093 13.431 1.00 46.41 421 ARG A O 1
ATOM 3235 N N . ASN A 1 422 ? 29.240 17.375 14.511 1.00 47.34 422 ASN A N 1
ATOM 3236 C CA . ASN A 1 422 ? 30.067 16.334 13.906 1.00 47.34 422 ASN A CA 1
ATOM 3237 C C . ASN A 1 422 ? 29.819 16.151 12.388 1.00 47.34 422 ASN A C 1
ATOM 3239 O O . ASN A 1 422 ? 28.864 16.660 11.798 1.00 47.34 422 ASN A O 1
ATOM 3243 N N . THR A 1 423 ? 30.757 15.423 11.776 1.00 49.09 423 THR A N 1
ATOM 3244 C CA . THR A 1 423 ? 30.911 14.969 10.375 1.00 49.09 423 THR A CA 1
ATOM 3245 C C . THR A 1 423 ? 29.629 14.629 9.587 1.00 49.09 423 THR A C 1
ATOM 3247 O O . THR A 1 423 ? 28.612 14.299 10.186 1.00 49.09 423 THR A O 1
ATOM 3250 N N . PRO A 1 424 ? 29.655 14.640 8.228 1.00 53.47 424 PRO A N 1
ATOM 3251 C CA . PRO A 1 424 ? 28.483 14.296 7.421 1.00 53.47 424 PRO A CA 1
ATOM 3252 C C . PRO A 1 424 ? 27.973 12.908 7.792 1.00 53.47 424 PRO A C 1
ATOM 3254 O O . PRO A 1 424 ? 28.711 11.924 7.756 1.00 53.47 424 PRO A O 1
ATOM 3257 N N . LEU A 1 425 ? 26.699 12.882 8.148 1.00 58.03 425 LEU A N 1
ATOM 3258 C CA . LEU A 1 425 ? 26.002 11.727 8.663 1.00 58.03 425 LEU A CA 1
ATOM 3259 C C . LEU A 1 425 ? 25.902 10.673 7.552 1.00 58.03 425 LEU A C 1
ATOM 3261 O O . LEU A 1 425 ? 25.241 10.897 6.535 1.00 58.03 425 LEU A O 1
ATOM 3265 N N . LYS A 1 426 ? 26.655 9.580 7.706 1.00 66.06 426 LYS A N 1
ATOM 3266 C CA . LYS A 1 426 ? 26.785 8.514 6.706 1.00 66.06 426 LYS A CA 1
ATOM 3267 C C . LYS A 1 426 ? 25.557 7.605 6.744 1.00 66.06 426 LYS A C 1
ATOM 3269 O O . LYS A 1 426 ? 25.053 7.297 7.817 1.00 66.06 426 LYS A O 1
ATOM 3274 N N . TYR A 1 427 ? 25.090 7.158 5.584 1.00 68.56 427 TYR A N 1
ATOM 3275 C CA . TYR A 1 427 ? 24.039 6.143 5.486 1.00 68.56 427 TYR A CA 1
ATOM 3276 C C . TYR A 1 427 ? 24.613 4.734 5.704 1.00 68.56 427 TYR A C 1
ATOM 3278 O O . TYR A 1 427 ? 25.781 4.509 5.386 1.00 68.56 427 TYR A O 1
ATOM 3286 N N . PRO A 1 428 ? 23.827 3.753 6.174 1.00 70.12 428 PRO A N 1
ATOM 3287 C CA . PRO A 1 428 ? 24.247 2.352 6.170 1.00 70.12 428 PRO A CA 1
ATOM 3288 C C . PRO A 1 428 ? 24.654 1.898 4.764 1.00 70.12 428 PRO A C 1
ATOM 3290 O O . PRO A 1 428 ? 24.020 2.286 3.781 1.00 70.12 428 PRO A O 1
ATOM 3293 N N . LEU A 1 429 ? 25.697 1.070 4.661 1.00 78.50 429 LEU A N 1
ATOM 3294 C CA . LEU A 1 429 ? 26.140 0.537 3.372 1.00 78.50 429 LEU A CA 1
ATOM 3295 C C . LEU A 1 429 ? 25.053 -0.391 2.784 1.00 78.50 429 LEU A C 1
ATOM 3297 O O . LEU A 1 429 ? 24.692 -1.366 3.449 1.00 78.50 429 LEU A O 1
ATOM 3301 N N . PRO A 1 430 ? 24.543 -0.146 1.559 1.00 83.62 430 PRO A N 1
ATOM 3302 C CA . PRO A 1 430 ? 23.556 -1.015 0.922 1.00 83.62 430 PRO A CA 1
ATOM 3303 C C . PRO A 1 430 ? 24.081 -2.441 0.744 1.00 83.62 430 PRO A C 1
ATOM 3305 O O . PRO A 1 430 ? 25.222 -2.619 0.317 1.00 83.62 430 PRO A O 1
ATOM 3308 N N . MET A 1 431 ? 23.241 -3.452 1.000 1.00 85.12 431 MET A N 1
ATOM 3309 C CA . MET A 1 431 ? 23.645 -4.871 0.979 1.00 85.12 431 MET A CA 1
ATOM 3310 C C . MET A 1 431 ? 24.320 -5.297 -0.332 1.00 85.12 431 MET A C 1
ATOM 3312 O O . MET A 1 431 ? 25.282 -6.059 -0.308 1.00 85.12 431 MET A O 1
ATOM 3316 N N . ILE A 1 432 ? 23.869 -4.764 -1.473 1.00 87.56 432 ILE A N 1
ATOM 3317 C CA . ILE A 1 432 ? 24.452 -5.064 -2.790 1.00 87.56 432 ILE A CA 1
ATOM 3318 C C . ILE A 1 432 ? 25.935 -4.674 -2.898 1.00 87.56 432 ILE A C 1
ATOM 3320 O O . ILE A 1 432 ? 26.663 -5.273 -3.678 1.00 87.56 432 ILE A O 1
ATOM 3324 N N . LEU A 1 433 ? 26.401 -3.712 -2.093 1.00 88.19 433 LEU A N 1
ATOM 3325 C CA . LEU A 1 433 ? 27.788 -3.238 -2.091 1.00 88.19 433 LEU A CA 1
ATOM 3326 C C . LEU A 1 433 ? 28.665 -3.942 -1.042 1.00 88.19 433 LEU A C 1
ATOM 3328 O O . LEU A 1 433 ? 29.850 -3.633 -0.936 1.00 88.19 433 LEU A O 1
ATOM 3332 N N . HIS A 1 434 ? 28.110 -4.851 -0.229 1.00 86.56 434 HIS A N 1
ATOM 3333 C CA . HIS A 1 434 ? 28.858 -5.479 0.870 1.00 86.56 434 HIS A CA 1
ATOM 3334 C C . HIS A 1 434 ? 29.946 -6.420 0.367 1.00 86.56 434 HIS A C 1
ATOM 3336 O O . HIS A 1 434 ? 31.048 -6.416 0.913 1.00 86.56 434 HIS A O 1
ATOM 3342 N N . VAL A 1 435 ? 29.653 -7.237 -0.644 1.00 88.19 435 VAL A N 1
ATOM 3343 C CA . VAL A 1 435 ? 30.604 -8.227 -1.174 1.00 88.19 435 VAL A CA 1
ATOM 3344 C C . VAL A 1 435 ? 31.448 -7.611 -2.284 1.00 88.19 435 VAL A C 1
ATOM 3346 O O . VAL A 1 435 ? 32.670 -7.579 -2.159 1.00 88.19 435 VAL A O 1
ATOM 3349 N N . ASP A 1 436 ? 30.789 -7.070 -3.308 1.00 89.69 436 ASP A N 1
ATOM 3350 C CA . ASP A 1 436 ? 31.410 -6.423 -4.460 1.00 89.69 436 ASP A CA 1
ATOM 3351 C C . ASP A 1 436 ? 30.720 -5.078 -4.732 1.00 89.69 436 ASP A C 1
ATOM 3353 O O . ASP A 1 436 ? 29.545 -5.003 -5.087 1.00 89.69 436 ASP A O 1
ATOM 3357 N N . GLU A 1 437 ? 31.474 -3.993 -4.578 1.00 89.31 437 GLU A N 1
ATOM 3358 C CA . GLU A 1 437 ? 30.993 -2.623 -4.755 1.00 89.31 437 GLU A CA 1
ATOM 3359 C C . GLU A 1 437 ? 30.672 -2.235 -6.211 1.00 89.31 437 GLU A C 1
ATOM 3361 O O . GLU A 1 437 ? 30.178 -1.128 -6.468 1.00 89.31 437 GLU A O 1
ATOM 3366 N N . ASN A 1 438 ? 30.973 -3.117 -7.165 1.00 90.25 438 ASN A N 1
ATOM 3367 C CA . ASN A 1 438 ? 30.711 -2.938 -8.589 1.00 90.25 438 ASN A CA 1
ATOM 3368 C C . ASN A 1 438 ? 29.705 -3.960 -9.140 1.00 90.25 438 ASN A C 1
ATOM 3370 O O . ASN A 1 438 ? 29.340 -3.851 -10.311 1.00 90.25 438 ASN A O 1
ATOM 3374 N N . ALA A 1 439 ? 29.184 -4.874 -8.310 1.00 89.56 439 ALA A N 1
ATOM 3375 C CA . ALA A 1 439 ? 28.248 -5.922 -8.727 1.00 89.56 439 ALA A CA 1
ATOM 3376 C C . ALA A 1 439 ? 27.025 -5.367 -9.475 1.00 89.56 439 ALA A C 1
ATOM 3378 O O . ALA A 1 439 ? 26.609 -5.923 -10.491 1.00 89.56 439 ALA A O 1
ATOM 3379 N N . TRP A 1 440 ? 26.498 -4.224 -9.025 1.00 90.62 440 TRP A N 1
ATOM 3380 C CA . TRP A 1 440 ? 25.354 -3.532 -9.633 1.00 90.62 440 TRP A CA 1
ATOM 3381 C C . TRP A 1 440 ? 25.579 -3.117 -11.100 1.00 90.62 440 TRP A C 1
ATOM 3383 O O . TRP A 1 440 ? 24.621 -2.865 -11.826 1.00 90.62 440 TRP A O 1
ATOM 3393 N N . GLN A 1 441 ? 26.833 -3.041 -11.561 1.00 90.62 441 GLN A N 1
ATOM 3394 C CA . GLN A 1 441 ? 27.164 -2.669 -12.939 1.00 90.62 441 GLN A CA 1
ATOM 3395 C C . GLN A 1 441 ? 27.116 -3.853 -13.909 1.00 90.62 441 GLN A C 1
ATOM 3397 O O . GLN A 1 441 ? 27.171 -3.637 -15.124 1.00 90.62 441 GLN A O 1
ATOM 3402 N N . THR A 1 442 ? 27.020 -5.087 -13.416 1.00 93.44 442 THR A N 1
ATOM 3403 C CA . THR A 1 442 ? 27.044 -6.303 -14.243 1.00 93.44 442 THR A CA 1
ATOM 3404 C C . THR A 1 442 ? 25.696 -6.554 -14.925 1.00 93.44 442 THR A C 1
ATOM 3406 O O . THR A 1 442 ? 24.652 -6.065 -14.485 1.00 93.44 442 THR A O 1
ATOM 3409 N N . ASN A 1 443 ? 25.707 -7.265 -16.051 1.00 95.25 443 ASN A N 1
ATOM 3410 C CA . ASN A 1 443 ? 24.474 -7.617 -16.765 1.00 95.25 443 ASN A CA 1
ATOM 3411 C C . ASN A 1 443 ? 23.698 -8.703 -16.018 1.00 95.25 443 ASN A C 1
ATOM 3413 O O . ASN A 1 443 ? 22.470 -8.691 -15.999 1.00 95.25 443 ASN A O 1
ATOM 3417 N N . GLU A 1 444 ? 24.438 -9.593 -15.370 1.00 95.31 444 GLU A N 1
ATOM 3418 C CA . GLU A 1 444 ? 23.964 -10.698 -14.556 1.00 95.31 444 GLU A CA 1
ATOM 3419 C C . GLU A 1 444 ? 23.174 -10.163 -13.362 1.00 95.31 444 GLU A C 1
ATOM 3421 O O . GLU A 1 444 ? 22.033 -10.563 -13.149 1.00 95.31 444 GLU A O 1
ATOM 3426 N N . GLN A 1 445 ? 23.730 -9.195 -12.624 1.00 96.12 445 GLN A N 1
ATOM 3427 C CA . GLN A 1 445 ? 23.030 -8.581 -11.496 1.00 96.12 445 GLN A CA 1
ATOM 3428 C C . GLN A 1 445 ? 21.810 -7.774 -11.952 1.00 96.12 445 GLN A C 1
ATOM 3430 O O . GLN A 1 445 ? 20.755 -7.891 -11.333 1.00 96.12 445 GLN A O 1
ATOM 3435 N N . PHE A 1 446 ? 21.919 -7.024 -13.058 1.00 97.19 446 PHE A N 1
ATOM 3436 C CA . PHE A 1 446 ? 20.784 -6.299 -13.638 1.00 97.19 446 PHE A CA 1
ATOM 3437 C C . PHE A 1 446 ? 19.621 -7.241 -13.975 1.00 97.19 446 PHE A C 1
ATOM 3439 O O . PHE A 1 446 ? 18.490 -6.971 -13.593 1.00 97.19 446 PHE A O 1
ATOM 3446 N N . ALA A 1 447 ? 19.887 -8.367 -14.642 1.00 97.94 447 ALA A N 1
ATOM 3447 C CA . ALA A 1 447 ? 18.854 -9.345 -14.973 1.00 97.94 447 ALA A CA 1
ATOM 3448 C C . ALA A 1 447 ? 18.315 -10.071 -13.728 1.00 97.94 447 ALA A C 1
ATOM 3450 O O . ALA A 1 447 ? 17.105 -10.248 -13.591 1.00 97.94 447 ALA A O 1
ATOM 3451 N N . ARG A 1 448 ? 19.187 -10.440 -12.780 1.00 97.06 448 ARG A N 1
ATOM 3452 C CA . ARG A 1 448 ? 18.801 -11.130 -11.539 1.00 97.06 448 ARG A CA 1
ATOM 3453 C C . ARG A 1 448 ? 17.818 -10.315 -10.695 1.00 97.06 448 ARG A C 1
ATOM 3455 O O . ARG A 1 448 ? 16.952 -10.895 -10.041 1.00 97.06 448 ARG A O 1
ATOM 3462 N N . GLU A 1 449 ? 17.926 -8.988 -10.691 1.00 96.38 449 GLU A N 1
ATOM 3463 C CA . GLU A 1 449 ? 17.037 -8.121 -9.905 1.00 96.38 449 GLU A CA 1
ATOM 3464 C C . GLU A 1 449 ? 15.566 -8.172 -10.347 1.00 96.38 449 GLU A C 1
ATOM 3466 O O . GLU A 1 449 ? 14.684 -7.981 -9.511 1.00 96.38 449 GLU A O 1
ATOM 3471 N N . PHE A 1 450 ? 15.276 -8.550 -11.595 1.00 97.62 450 PHE A N 1
ATOM 3472 C CA . PHE A 1 450 ? 13.897 -8.765 -12.056 1.00 97.62 450 PHE A CA 1
ATOM 3473 C C . PHE A 1 450 ? 13.262 -10.058 -11.517 1.00 97.62 450 PHE A C 1
ATOM 3475 O O . PHE A 1 450 ? 12.055 -10.240 -11.644 1.00 97.62 450 PHE A O 1
ATOM 3482 N N . LEU A 1 451 ? 14.049 -10.946 -10.897 1.00 96.69 451 LEU A N 1
ATOM 3483 C CA . LEU A 1 451 ? 13.574 -12.178 -10.251 1.00 96.69 451 LEU A CA 1
ATOM 3484 C C . LEU A 1 451 ? 13.735 -12.152 -8.727 1.00 96.69 451 LEU A C 1
ATOM 3486 O O . LEU A 1 451 ? 12.952 -12.763 -8.007 1.00 96.69 451 LEU A O 1
ATOM 3490 N N . ALA A 1 452 ? 14.768 -11.473 -8.230 1.00 95.75 452 ALA A N 1
ATOM 3491 C CA . ALA A 1 452 ? 15.169 -11.514 -6.823 1.00 95.75 452 ALA A CA 1
ATOM 3492 C C . ALA A 1 452 ? 15.727 -10.168 -6.326 1.00 95.75 452 ALA A C 1
ATOM 3494 O O . ALA A 1 452 ? 16.614 -10.129 -5.466 1.00 95.75 452 ALA A O 1
ATOM 3495 N N . GLY A 1 453 ? 15.278 -9.071 -6.934 1.00 94.00 453 GLY A N 1
ATOM 3496 C CA . GLY A 1 453 ? 15.559 -7.699 -6.520 1.00 94.00 453 GLY A CA 1
ATOM 3497 C C . GLY A 1 453 ? 14.348 -7.055 -5.854 1.00 94.00 453 GLY A C 1
ATOM 3498 O O . GLY A 1 453 ? 13.550 -7.723 -5.200 1.00 94.00 453 GLY A O 1
ATOM 3499 N N . LEU A 1 454 ? 14.227 -5.737 -6.014 1.00 91.62 454 LEU A N 1
ATOM 3500 C CA . LEU A 1 454 ? 13.183 -4.946 -5.364 1.00 91.62 454 LEU A CA 1
ATOM 3501 C C . LEU A 1 454 ? 11.793 -5.149 -5.995 1.00 91.62 454 LEU A C 1
ATOM 3503 O O . LEU A 1 454 ? 10.796 -5.102 -5.281 1.00 91.62 454 LEU A O 1
ATOM 3507 N N . ASN A 1 455 ? 11.720 -5.392 -7.309 1.00 96.50 455 ASN A N 1
ATOM 3508 C CA . ASN A 1 455 ? 10.456 -5.514 -8.045 1.00 96.50 455 ASN A CA 1
ATOM 3509 C C . ASN A 1 455 ? 10.331 -6.826 -8.847 1.00 96.50 455 ASN A C 1
ATOM 3511 O O . ASN A 1 455 ? 10.196 -6.801 -10.072 1.00 96.50 455 ASN A O 1
ATOM 3515 N N . PRO A 1 456 ? 10.331 -7.996 -8.185 1.00 97.00 456 PRO A N 1
ATOM 3516 C CA . PRO A 1 456 ? 10.364 -9.299 -8.853 1.00 97.00 456 PRO A CA 1
ATOM 3517 C C . PRO A 1 456 ? 9.007 -9.743 -9.440 1.00 97.00 456 PRO A C 1
ATOM 3519 O O . PRO A 1 456 ? 8.769 -10.930 -9.651 1.00 97.00 456 PRO A O 1
ATOM 3522 N N . VAL A 1 457 ? 8.081 -8.805 -9.660 1.00 96.19 457 VAL A N 1
ATOM 3523 C CA . VAL A 1 457 ? 6.676 -9.075 -10.020 1.00 96.19 457 VAL A CA 1
ATOM 3524 C C . VAL A 1 457 ? 6.266 -8.482 -11.371 1.00 96.19 457 VAL A C 1
ATOM 3526 O O . VAL A 1 457 ? 5.104 -8.581 -11.750 1.00 96.19 457 VAL A O 1
ATOM 3529 N N . MET A 1 458 ? 7.198 -7.860 -12.103 1.00 95.69 458 MET A N 1
ATOM 3530 C CA . MET A 1 458 ? 6.921 -7.239 -13.409 1.00 95.69 458 MET A CA 1
ATOM 3531 C C . MET A 1 458 ? 7.397 -8.068 -14.606 1.00 95.69 458 MET A C 1
ATOM 3533 O O . MET A 1 458 ? 6.930 -7.849 -15.721 1.00 95.69 458 MET A O 1
ATOM 3537 N N . ILE A 1 459 ? 8.318 -9.014 -14.400 1.00 98.19 459 ILE A N 1
ATOM 3538 C CA . ILE A 1 459 ? 8.804 -9.890 -15.470 1.00 98.19 459 ILE A CA 1
ATOM 3539 C C . ILE A 1 459 ? 7.725 -10.901 -15.881 1.00 98.19 459 ILE A C 1
ATOM 3541 O O . ILE A 1 459 ? 7.021 -11.452 -15.031 1.00 98.19 459 ILE A O 1
ATOM 3545 N N . SER A 1 460 ? 7.609 -11.155 -17.182 1.00 98.19 460 SER A N 1
ATOM 3546 C CA . SER A 1 460 ? 6.636 -12.080 -17.776 1.00 98.19 460 SER A CA 1
ATOM 3547 C C . SER A 1 460 ? 7.243 -12.873 -18.932 1.00 98.19 460 SER A C 1
ATOM 3549 O O . SER A 1 460 ? 8.282 -12.500 -19.483 1.00 98.19 460 SER A O 1
ATOM 3551 N N . LEU A 1 461 ? 6.618 -13.990 -19.286 1.00 98.56 461 LEU A N 1
ATOM 3552 C CA . LEU A 1 461 ? 6.987 -14.820 -20.424 1.00 98.56 461 LEU A CA 1
ATOM 3553 C C . LEU A 1 461 ? 6.622 -14.120 -21.740 1.00 98.56 461 LEU A C 1
ATOM 3555 O O . LEU A 1 461 ? 5.499 -13.648 -21.925 1.00 98.56 461 LEU A O 1
ATOM 3559 N N . VAL A 1 462 ? 7.539 -14.131 -22.707 1.00 98.50 462 VAL A N 1
ATOM 3560 C CA . VAL A 1 462 ? 7.246 -13.665 -24.068 1.00 98.50 462 VAL A CA 1
ATOM 3561 C C . VAL A 1 462 ? 6.395 -14.708 -24.789 1.00 98.50 462 VAL A C 1
ATOM 3563 O O . VAL A 1 462 ? 6.827 -15.842 -24.995 1.00 98.50 462 VAL A O 1
ATOM 3566 N N . LYS A 1 463 ? 5.176 -14.315 -25.174 1.00 96.19 463 LYS A N 1
ATOM 3567 C CA . LYS A 1 463 ? 4.189 -15.194 -25.830 1.00 96.19 463 LYS A CA 1
ATOM 3568 C C . LYS A 1 463 ? 4.194 -15.076 -27.358 1.00 96.19 463 LYS A C 1
ATOM 3570 O O . LYS A 1 463 ? 3.843 -16.036 -28.035 1.00 96.19 463 LYS A O 1
ATOM 3575 N N . GLU A 1 464 ? 4.613 -13.934 -27.897 1.00 96.81 464 GLU A N 1
ATOM 3576 C CA . GLU A 1 464 ? 4.783 -13.702 -29.335 1.00 96.81 464 GLU A CA 1
ATOM 3577 C C . GLU A 1 464 ? 6.020 -12.834 -29.608 1.00 96.81 464 GLU A C 1
ATOM 3579 O O . GLU A 1 464 ? 6.440 -12.053 -28.751 1.00 96.81 464 GLU A O 1
ATOM 3584 N N . PHE A 1 465 ? 6.604 -12.977 -30.800 1.00 97.69 465 PHE A N 1
ATOM 3585 C CA . PHE A 1 465 ? 7.701 -12.137 -31.276 1.00 97.69 465 PHE A CA 1
ATOM 3586 C C . PHE A 1 465 ? 7.474 -11.761 -32.755 1.00 97.69 465 PHE A C 1
ATOM 3588 O O . PHE A 1 465 ? 7.125 -12.649 -33.536 1.00 97.69 465 PHE A O 1
ATOM 3595 N N . PRO A 1 466 ? 7.668 -10.490 -33.168 1.00 97.12 466 PRO A N 1
ATOM 3596 C CA . PRO A 1 466 ? 8.066 -9.338 -32.348 1.00 97.12 466 PRO A CA 1
ATOM 3597 C C . PRO A 1 466 ? 7.019 -8.979 -31.282 1.00 97.12 466 PRO A C 1
ATOM 3599 O O . PRO A 1 466 ? 5.838 -9.289 -31.431 1.00 97.12 466 PRO A O 1
ATOM 3602 N N . LEU A 1 467 ? 7.470 -8.342 -30.195 1.00 98.25 467 LEU A N 1
ATOM 3603 C CA . LEU A 1 467 ? 6.586 -7.840 -29.137 1.00 98.25 467 LEU A CA 1
ATOM 3604 C C . LEU A 1 467 ? 5.627 -6.787 -29.710 1.00 98.25 467 LEU A C 1
ATOM 3606 O O . LEU A 1 467 ? 6.020 -6.009 -30.585 1.00 98.25 467 LEU A O 1
ATOM 3610 N N . LYS A 1 468 ? 4.399 -6.724 -29.189 1.00 97.50 468 LYS A N 1
ATOM 3611 C CA . LYS A 1 468 ? 3.379 -5.755 -29.610 1.00 97.50 468 LYS A CA 1
ATOM 3612 C C . LYS A 1 468 ? 2.799 -4.996 -28.424 1.00 97.50 468 LYS A C 1
ATOM 3614 O O . LYS A 1 468 ? 2.579 -5.565 -27.361 1.00 97.50 468 LYS A O 1
ATOM 3619 N N . SER A 1 469 ? 2.542 -3.710 -28.634 1.00 97.06 469 SER A N 1
ATOM 3620 C CA . SER A 1 469 ? 1.787 -2.852 -27.720 1.00 97.06 469 SER A CA 1
ATOM 3621 C C . SER A 1 469 ? 0.282 -3.102 -27.848 1.00 97.06 469 SER A C 1
ATOM 3623 O O . SER A 1 469 ? -0.217 -3.333 -28.950 1.00 97.06 469 SER A O 1
ATOM 3625 N N . ALA A 1 470 ? -0.438 -3.009 -26.731 1.00 96.12 470 ALA A N 1
ATOM 3626 C CA . ALA A 1 470 ? -1.899 -3.024 -26.680 1.00 96.12 470 ALA A CA 1
ATOM 3627 C C . ALA A 1 470 ? -2.521 -1.615 -26.775 1.00 96.12 470 ALA A C 1
ATOM 3629 O O . ALA A 1 470 ? -3.746 -1.486 -26.781 1.00 96.12 470 ALA A O 1
ATOM 3630 N N . LEU A 1 471 ? -1.703 -0.558 -26.835 1.00 96.81 471 LEU A N 1
ATOM 3631 C CA . LEU A 1 471 ? -2.174 0.819 -26.992 1.00 96.81 471 LEU A CA 1
ATOM 3632 C C . LEU A 1 471 ? -2.818 1.044 -28.368 1.00 96.81 471 LEU A C 1
ATOM 3634 O O . LEU A 1 471 ? -2.442 0.398 -29.345 1.00 96.81 471 LEU A O 1
ATOM 3638 N N . ASP A 1 472 ? -3.757 1.996 -28.457 1.00 96.88 472 ASP A N 1
ATOM 3639 C CA . ASP A 1 472 ? -4.461 2.306 -29.709 1.00 96.88 472 ASP A CA 1
ATOM 3640 C C . ASP A 1 472 ? -3.470 2.783 -30.792 1.00 96.88 472 ASP A C 1
ATOM 3642 O O . ASP A 1 472 ? -2.876 3.862 -30.652 1.00 96.88 472 ASP A O 1
ATOM 3646 N N . PRO A 1 473 ? -3.307 2.042 -31.908 1.00 97.00 473 PRO A N 1
ATOM 3647 C CA . PRO A 1 473 ? -2.411 2.444 -32.987 1.00 97.00 473 PRO A CA 1
ATOM 3648 C C . PRO A 1 473 ? -2.795 3.773 -33.643 1.00 97.00 473 PRO A C 1
ATOM 3650 O O . PRO A 1 473 ? -1.940 4.436 -34.226 1.00 97.00 473 PRO A O 1
ATOM 3653 N N . LYS A 1 474 ? -4.061 4.200 -33.545 1.00 97.31 474 LYS A N 1
ATOM 3654 C CA . LYS A 1 474 ? -4.502 5.514 -34.043 1.00 97.31 474 LYS A CA 1
ATOM 3655 C C . LYS A 1 474 ? -3.939 6.671 -33.228 1.00 97.31 474 LYS A C 1
ATOM 3657 O O . LYS A 1 474 ? -3.876 7.786 -33.735 1.00 97.31 474 LYS A O 1
ATOM 3662 N N . GLU A 1 475 ? -3.548 6.419 -31.984 1.00 96.50 475 GLU A N 1
ATOM 3663 C CA . GLU A 1 475 ? -2.927 7.407 -31.108 1.00 96.50 475 GLU A CA 1
ATOM 3664 C C . GLU A 1 475 ? -1.403 7.244 -31.116 1.00 96.50 475 GLU A C 1
ATOM 3666 O O . GLU A 1 475 ? -0.682 8.216 -31.338 1.00 96.50 475 GLU A O 1
ATOM 3671 N N . PHE A 1 476 ? -0.905 6.010 -30.988 1.00 97.00 476 PHE A N 1
ATOM 3672 C CA . PHE A 1 476 ? 0.515 5.732 -30.737 1.00 97.00 476 PHE A CA 1
ATOM 3673 C C . PHE A 1 476 ? 1.285 5.117 -31.920 1.00 97.00 476 PHE A C 1
ATOM 3675 O O . PHE A 1 476 ? 2.461 4.772 -31.769 1.00 97.00 476 PHE A O 1
ATOM 3682 N N . GLY A 1 477 ? 0.669 4.987 -33.097 1.00 96.06 477 GLY A N 1
ATOM 3683 C CA . GLY A 1 477 ? 1.291 4.435 -34.308 1.00 96.06 477 GLY A CA 1
ATOM 3684 C C . GLY A 1 477 ? 1.466 2.911 -34.274 1.00 96.06 477 GLY A C 1
ATOM 3685 O O . GLY A 1 477 ? 0.867 2.229 -33.450 1.00 96.06 477 GLY A O 1
ATOM 3686 N N . ASP A 1 478 ? 2.317 2.369 -35.154 1.00 96.69 478 ASP A N 1
ATOM 3687 C CA . ASP A 1 478 ? 2.553 0.915 -35.309 1.00 96.69 478 ASP A CA 1
ATOM 3688 C C . ASP A 1 478 ? 2.829 0.205 -33.964 1.00 96.69 478 ASP A C 1
ATOM 3690 O O . ASP A 1 478 ? 3.812 0.541 -33.304 1.00 96.69 478 ASP A O 1
ATOM 3694 N N . PRO A 1 479 ? 2.022 -0.775 -33.524 1.00 97.19 479 PRO A N 1
ATOM 3695 C CA . PRO A 1 479 ? 2.201 -1.413 -32.219 1.00 97.19 479 PRO A CA 1
ATOM 3696 C C . PRO A 1 479 ? 3.468 -2.279 -32.109 1.00 97.19 479 PRO A C 1
ATOM 3698 O O . PRO A 1 479 ? 3.790 -2.727 -31.009 1.00 97.19 479 PRO A O 1
ATOM 3701 N N . THR A 1 480 ? 4.173 -2.542 -33.210 1.00 97.88 480 THR A N 1
ATOM 3702 C CA . THR A 1 480 ? 5.319 -3.459 -33.270 1.00 97.88 480 THR A CA 1
ATOM 3703 C C . THR A 1 480 ? 6.560 -2.883 -32.576 1.00 97.88 480 THR A C 1
ATOM 3705 O O . THR A 1 480 ? 6.961 -1.746 -32.823 1.00 97.88 480 THR A O 1
ATOM 3708 N N . SER A 1 481 ? 7.200 -3.675 -31.710 1.00 98.12 481 SER A N 1
ATOM 3709 C CA . SER A 1 481 ? 8.488 -3.331 -31.091 1.00 98.12 481 SER A CA 1
ATOM 3710 C C . SER A 1 481 ? 9.609 -3.254 -32.129 1.00 98.12 481 SER A C 1
ATOM 3712 O O . SER A 1 481 ? 9.670 -4.048 -33.067 1.00 98.12 481 SER A O 1
ATOM 3714 N N . ALA A 1 482 ? 10.557 -2.342 -31.915 1.00 98.06 482 ALA A N 1
ATOM 3715 C CA . ALA A 1 482 ? 11.764 -2.224 -32.726 1.00 98.06 482 ALA A CA 1
ATOM 3716 C C . ALA A 1 482 ? 12.798 -3.334 -32.444 1.00 98.06 482 ALA A C 1
ATOM 3718 O O . ALA A 1 482 ? 13.811 -3.426 -33.145 1.00 98.06 482 ALA A O 1
ATOM 3719 N N . ILE A 1 483 ? 12.595 -4.177 -31.422 1.00 98.38 483 ILE A N 1
ATOM 3720 C CA . ILE A 1 483 ? 13.452 -5.345 -31.187 1.00 98.38 483 ILE A CA 1
ATOM 3721 C C . ILE A 1 483 ? 13.168 -6.390 -32.275 1.00 98.38 483 ILE A C 1
ATOM 3723 O O . ILE A 1 483 ? 12.065 -6.917 -32.378 1.00 98.38 483 ILE A O 1
ATOM 3727 N N . THR A 1 484 ? 14.187 -6.721 -33.067 1.00 98.06 484 THR A N 1
ATOM 3728 C CA . THR A 1 484 ? 14.122 -7.693 -34.162 1.00 98.06 484 THR A CA 1
ATOM 3729 C C . THR A 1 484 ? 14.914 -8.951 -33.814 1.00 98.06 484 THR A C 1
ATOM 3731 O O . THR A 1 484 ? 15.745 -8.937 -32.902 1.00 98.06 484 THR A O 1
ATOM 3734 N N . ALA A 1 485 ? 14.701 -10.033 -34.569 1.00 97.50 485 ALA A N 1
ATOM 3735 C CA . ALA A 1 485 ? 15.438 -11.286 -34.394 1.00 97.50 485 ALA A CA 1
ATOM 3736 C C . ALA A 1 485 ? 16.959 -11.071 -34.522 1.00 97.50 485 ALA A C 1
ATOM 3738 O O . ALA A 1 485 ? 17.731 -11.544 -33.688 1.00 97.50 485 ALA A O 1
ATOM 3739 N N . HIS A 1 486 ? 17.376 -10.224 -35.472 1.00 96.50 486 HIS A N 1
ATOM 3740 C CA . HIS A 1 486 ? 18.780 -9.864 -35.684 1.00 96.50 486 HIS A CA 1
ATOM 3741 C C . HIS A 1 486 ? 19.466 -9.302 -34.427 1.00 96.50 486 HIS A C 1
ATOM 3743 O O . HIS A 1 486 ? 20.654 -9.547 -34.214 1.00 96.50 486 HIS A O 1
ATOM 3749 N N . HIS A 1 487 ? 18.738 -8.571 -33.573 1.00 97.19 487 HIS A N 1
ATOM 3750 C CA . HIS A 1 487 ? 19.303 -8.038 -32.332 1.00 97.19 487 HIS A CA 1
ATOM 3751 C C . HIS A 1 487 ? 19.656 -9.135 -31.317 1.00 97.19 487 HIS A C 1
ATOM 3753 O O . HIS A 1 487 ? 20.570 -8.934 -30.519 1.00 97.19 487 HIS A O 1
ATOM 3759 N N . ILE A 1 488 ? 18.948 -10.271 -31.323 1.00 96.88 488 ILE A N 1
ATOM 3760 C CA . ILE A 1 488 ? 18.971 -11.224 -30.204 1.00 96.88 488 ILE A CA 1
ATOM 3761 C C . ILE A 1 488 ? 19.513 -12.607 -30.548 1.00 96.88 488 ILE A C 1
ATOM 3763 O O . ILE A 1 488 ? 20.111 -13.222 -29.671 1.00 96.88 488 ILE A O 1
ATOM 3767 N N . GLU A 1 489 ? 19.372 -13.086 -31.788 1.00 94.81 489 GLU A N 1
ATOM 3768 C CA . GLU A 1 489 ? 19.720 -14.464 -32.187 1.00 94.81 489 GLU A CA 1
ATOM 3769 C C . GLU A 1 489 ? 21.145 -14.865 -31.790 1.00 94.81 489 GLU A C 1
ATOM 3771 O O . GLU A 1 489 ? 21.378 -15.957 -31.276 1.00 94.81 489 GLU A O 1
ATOM 3776 N N . GLY A 1 490 ? 22.104 -13.945 -31.932 1.00 93.75 490 GLY A N 1
ATOM 3777 C CA . GLY A 1 490 ? 23.501 -14.195 -31.569 1.00 93.75 490 GLY A CA 1
ATOM 3778 C C . GLY A 1 490 ? 23.753 -14.433 -30.072 1.00 93.75 490 GLY A C 1
ATOM 3779 O O . GLY A 1 490 ? 24.861 -14.822 -29.713 1.00 93.75 490 GLY A O 1
ATOM 3780 N N . ALA A 1 491 ? 22.768 -14.187 -29.206 1.00 94.69 491 ALA A N 1
ATOM 3781 C CA . ALA A 1 491 ? 22.846 -14.357 -27.755 1.00 94.69 491 ALA A CA 1
ATOM 3782 C C . ALA A 1 491 ? 21.918 -15.469 -27.220 1.00 94.69 491 ALA A C 1
ATOM 3784 O O . ALA A 1 491 ? 21.838 -15.659 -26.008 1.00 94.69 491 ALA A O 1
ATOM 3785 N N . LEU A 1 492 ? 21.260 -16.233 -28.101 1.00 97.06 492 LEU A N 1
ATOM 3786 C CA . LEU A 1 492 ? 20.325 -17.308 -27.737 1.00 97.06 492 LEU A CA 1
ATOM 3787 C C . LEU A 1 492 ? 20.985 -18.691 -27.627 1.00 97.06 492 LEU A C 1
ATOM 3789 O O . LEU A 1 492 ? 20.306 -19.696 -27.770 1.00 97.06 492 LEU A O 1
ATOM 3793 N N . GLU A 1 493 ? 22.301 -18.781 -27.419 1.00 96.25 493 GLU A N 1
ATOM 3794 C CA . GLU A 1 493 ? 23.006 -20.066 -27.213 1.00 96.25 493 GLU A CA 1
ATOM 3795 C C . GLU A 1 493 ? 22.737 -21.124 -28.309 1.00 96.25 493 GLU A C 1
ATOM 3797 O O . GLU A 1 493 ? 22.714 -22.325 -28.048 1.00 96.25 493 GLU A O 1
ATOM 3802 N N . GLY A 1 494 ? 22.540 -20.670 -29.551 1.00 95.12 494 GLY A N 1
ATOM 3803 C CA . GLY A 1 494 ? 22.283 -21.527 -30.712 1.00 95.12 494 GLY A CA 1
ATOM 3804 C C . GLY A 1 494 ? 20.807 -21.821 -31.000 1.00 95.12 494 GLY A C 1
ATOM 3805 O O . GLY A 1 494 ? 20.534 -22.478 -31.999 1.00 95.12 494 GLY A O 1
ATOM 3806 N N . PHE A 1 495 ? 19.866 -21.333 -30.185 1.00 96.69 495 PHE A N 1
ATOM 3807 C CA . PHE A 1 495 ? 18.436 -21.377 -30.508 1.00 96.69 495 PHE A CA 1
ATOM 3808 C C . PHE A 1 495 ? 18.057 -20.288 -31.520 1.00 96.69 495 PHE A C 1
ATOM 3810 O O . PHE A 1 495 ? 18.520 -19.151 -31.426 1.00 96.69 495 PHE A O 1
ATOM 3817 N N . SER A 1 496 ? 17.147 -20.612 -32.437 1.00 97.56 496 SER A N 1
ATOM 3818 C CA . SER A 1 496 ? 16.341 -19.603 -33.139 1.00 97.56 496 SER A CA 1
ATOM 3819 C C . SER A 1 496 ? 15.365 -18.907 -32.179 1.00 97.56 496 SER A C 1
ATOM 3821 O O . SER A 1 496 ? 15.102 -19.389 -31.069 1.00 97.56 496 SER A O 1
ATOM 3823 N N . VAL A 1 497 ? 14.794 -17.773 -32.597 1.00 97.88 497 VAL A N 1
ATOM 3824 C CA . VAL A 1 497 ? 13.780 -17.062 -31.799 1.00 97.88 497 VAL A CA 1
ATOM 3825 C C . VAL A 1 497 ? 12.554 -17.950 -31.570 1.00 97.88 497 VAL A C 1
ATOM 3827 O O . VAL A 1 497 ? 12.055 -18.041 -30.448 1.00 97.88 497 VAL A O 1
ATOM 3830 N N . GLU A 1 498 ? 12.108 -18.665 -32.599 1.00 97.56 498 GLU A N 1
ATOM 3831 C CA . GLU A 1 498 ? 10.959 -19.571 -32.557 1.00 97.56 498 GLU A CA 1
ATOM 3832 C C . GLU A 1 498 ? 11.200 -20.742 -31.597 1.00 97.56 498 GLU A C 1
ATOM 3834 O O . GLU A 1 498 ? 10.328 -21.090 -30.794 1.00 97.56 498 GLU A O 1
ATOM 3839 N N . GLU A 1 499 ? 12.399 -21.328 -31.617 1.00 97.88 499 GLU A N 1
ATOM 3840 C CA . GLU A 1 499 ? 12.766 -22.377 -30.666 1.00 97.88 499 GLU A CA 1
ATOM 3841 C C . GLU A 1 499 ? 12.802 -21.844 -29.233 1.00 97.88 499 GLU A C 1
ATOM 3843 O O . GLU A 1 499 ? 12.257 -22.489 -28.334 1.00 97.88 499 GLU A O 1
ATOM 3848 N N . ALA A 1 500 ? 13.386 -20.664 -29.006 1.00 98.00 500 ALA A N 1
ATOM 3849 C CA . ALA A 1 500 ? 13.441 -20.048 -27.683 1.00 98.00 500 ALA A CA 1
ATOM 3850 C C . ALA A 1 500 ? 12.036 -19.722 -27.139 1.00 98.00 500 ALA A C 1
ATOM 3852 O O . ALA A 1 500 ? 11.765 -19.989 -25.965 1.00 98.00 500 ALA A O 1
ATOM 3853 N N . LEU A 1 501 ? 11.121 -19.231 -27.983 1.00 97.69 501 LEU A N 1
ATOM 3854 C CA . LEU A 1 501 ? 9.706 -19.034 -27.637 1.00 97.69 501 LEU A CA 1
ATOM 3855 C C . LEU A 1 501 ? 9.023 -20.357 -27.282 1.00 97.69 501 LEU A C 1
ATOM 3857 O O . LEU A 1 501 ? 8.433 -20.480 -26.209 1.00 97.69 501 LEU A O 1
ATOM 3861 N N . SER A 1 502 ? 9.137 -21.369 -28.149 1.00 97.81 502 SER A N 1
ATOM 3862 C CA . SER A 1 502 ? 8.483 -22.672 -27.946 1.00 97.81 502 SER A CA 1
ATOM 3863 C C . SER A 1 502 ? 8.946 -23.363 -26.660 1.00 97.81 502 SER A C 1
ATOM 3865 O O . SER A 1 502 ? 8.152 -23.999 -25.965 1.00 97.81 502 SER A O 1
ATOM 3867 N N . LYS A 1 503 ? 10.221 -23.179 -26.297 1.00 97.69 503 LYS A N 1
ATOM 3868 C CA . LYS A 1 503 ? 10.826 -23.699 -25.065 1.00 97.69 503 LYS A CA 1
ATOM 3869 C C . LYS A 1 503 ? 10.633 -22.786 -23.855 1.00 97.69 503 LYS A C 1
ATOM 3871 O O . LYS A 1 503 ? 11.197 -23.077 -22.804 1.00 97.69 503 LYS A O 1
ATOM 3876 N N . LYS A 1 504 ? 9.846 -21.710 -23.982 1.00 98.06 504 LYS A N 1
ATOM 3877 C CA . LYS A 1 504 ? 9.555 -20.735 -22.920 1.00 98.06 504 LYS A CA 1
ATOM 3878 C C . LYS A 1 504 ? 10.818 -20.132 -22.291 1.00 98.06 504 LYS A C 1
ATOM 3880 O O . LYS A 1 504 ? 10.923 -20.008 -21.074 1.00 98.06 504 LYS A O 1
ATOM 3885 N N . LYS A 1 505 ? 11.799 -19.793 -23.129 1.00 98.44 505 LYS A N 1
ATOM 3886 C CA . LYS A 1 505 ? 13.103 -19.257 -22.710 1.00 98.44 505 LYS A CA 1
ATOM 3887 C C . LYS A 1 505 ? 13.226 -17.740 -22.837 1.00 98.44 505 LYS A C 1
ATOM 3889 O O . LYS A 1 505 ? 14.234 -17.206 -22.394 1.00 98.44 505 LYS A O 1
ATOM 3894 N N . LEU A 1 506 ? 12.250 -17.049 -23.427 1.00 98.75 506 LEU A N 1
ATOM 3895 C CA . LEU A 1 506 ? 12.267 -15.590 -23.573 1.00 98.75 506 LEU A CA 1
ATOM 3896 C C . LEU A 1 506 ? 11.339 -14.923 -22.560 1.00 98.75 506 LEU A C 1
ATOM 3898 O O . LEU A 1 506 ? 10.174 -15.298 -22.446 1.00 98.75 506 LEU A O 1
ATOM 3902 N N . PHE A 1 507 ? 11.848 -13.909 -21.865 1.00 98.81 507 PHE A N 1
ATOM 3903 C CA . PHE A 1 507 ? 11.119 -13.151 -20.844 1.00 98.81 507 PHE A CA 1
ATOM 3904 C C . PHE A 1 507 ? 11.247 -11.652 -21.086 1.00 98.81 507 PHE A C 1
ATOM 3906 O O . PHE A 1 507 ? 12.245 -11.197 -21.639 1.00 98.81 507 PHE A O 1
ATOM 3913 N N . VAL A 1 508 ? 10.263 -10.872 -20.648 1.00 98.81 508 VAL A N 1
ATOM 3914 C CA . VAL A 1 508 ? 10.249 -9.417 -20.803 1.00 98.81 508 VAL A CA 1
ATOM 3915 C C . VAL A 1 508 ? 9.797 -8.727 -19.519 1.00 98.81 508 VAL A C 1
ATOM 3917 O O . VAL A 1 508 ? 8.847 -9.158 -18.866 1.00 98.81 508 VAL A O 1
ATOM 3920 N N . ALA A 1 509 ? 10.477 -7.638 -19.168 1.00 98.50 509 ALA A N 1
ATOM 3921 C CA . ALA A 1 509 ? 9.934 -6.602 -18.297 1.00 98.50 509 ALA A CA 1
ATOM 3922 C C . ALA A 1 509 ? 9.453 -5.455 -19.197 1.00 98.50 509 ALA A C 1
ATOM 3924 O O . ALA A 1 509 ? 10.270 -4.745 -19.794 1.00 98.50 509 ALA A O 1
ATOM 3925 N N . ASP A 1 510 ? 8.134 -5.344 -19.365 1.00 98.00 510 ASP A N 1
ATOM 3926 C CA . ASP A 1 510 ? 7.504 -4.414 -20.305 1.00 98.00 510 ASP A CA 1
ATOM 3927 C C . ASP A 1 510 ? 6.817 -3.263 -19.557 1.00 98.00 510 ASP A C 1
ATOM 3929 O O . ASP A 1 510 ? 5.757 -3.429 -18.953 1.00 98.00 510 ASP A O 1
ATOM 3933 N N . TYR A 1 511 ? 7.432 -2.079 -19.600 1.00 98.38 511 TYR A N 1
ATOM 3934 C CA . TYR A 1 511 ? 6.859 -0.844 -19.062 1.00 98.38 511 TYR A CA 1
ATOM 3935 C C . TYR A 1 511 ? 6.276 0.043 -20.163 1.00 98.38 511 TYR A C 1
ATOM 3937 O O . TYR A 1 511 ? 5.800 1.140 -19.867 1.00 98.38 511 TYR A O 1
ATOM 3945 N N . HIS A 1 512 ? 6.320 -0.384 -21.427 1.00 98.44 512 HIS A N 1
ATOM 3946 C CA . HIS A 1 512 ? 6.016 0.473 -22.562 1.00 98.44 512 HIS A CA 1
ATOM 3947 C C . HIS A 1 512 ? 4.603 1.044 -22.475 1.00 98.44 512 HIS A C 1
ATOM 3949 O O . HIS A 1 512 ? 4.429 2.261 -22.485 1.00 98.44 512 HIS A O 1
ATOM 3955 N N . ASP A 1 513 ? 3.601 0.180 -22.328 1.00 97.62 513 ASP A N 1
ATOM 3956 C CA . ASP A 1 513 ? 2.194 0.590 -22.382 1.00 97.62 513 ASP A CA 1
ATOM 3957 C C . ASP A 1 513 ? 1.788 1.427 -21.161 1.00 97.62 513 ASP A C 1
ATOM 3959 O O . ASP A 1 513 ? 1.006 2.368 -21.277 1.00 97.62 513 ASP A O 1
ATOM 3963 N N . ALA A 1 514 ? 2.392 1.157 -20.000 1.00 96.75 514 ALA A N 1
ATOM 3964 C CA . ALA A 1 514 ? 2.160 1.936 -18.785 1.00 96.75 514 ALA A CA 1
ATOM 3965 C C . ALA A 1 514 ? 2.779 3.346 -18.850 1.00 96.75 514 ALA A C 1
ATOM 3967 O O . ALA A 1 514 ? 2.294 4.263 -18.182 1.00 96.75 514 ALA A O 1
ATOM 3968 N N . TYR A 1 515 ? 3.855 3.530 -19.623 1.00 98.12 515 TYR A N 1
ATOM 3969 C CA . TYR A 1 515 ? 4.598 4.790 -19.689 1.00 98.12 515 TYR A CA 1
ATOM 3970 C C . TYR A 1 515 ? 4.263 5.645 -20.896 1.00 98.12 515 TYR A C 1
ATOM 3972 O O . TYR A 1 515 ? 4.157 6.861 -20.735 1.00 98.12 515 TYR A O 1
ATOM 3980 N N . LEU A 1 516 ? 4.136 5.053 -22.088 1.00 97.94 516 LEU A N 1
ATOM 3981 C CA . LEU A 1 516 ? 4.061 5.788 -23.352 1.00 97.94 516 LEU A CA 1
ATOM 3982 C C . LEU A 1 516 ? 2.997 6.906 -23.344 1.00 97.94 516 LEU A C 1
ATOM 3984 O O . LEU A 1 516 ? 3.355 8.019 -23.740 1.00 97.94 516 LEU A O 1
ATOM 3988 N N . PRO A 1 517 ? 1.780 6.710 -22.785 1.00 97.12 517 PRO A N 1
ATOM 3989 C CA . PRO A 1 517 ? 0.764 7.769 -22.691 1.00 97.12 517 PRO A CA 1
ATOM 3990 C C . PRO A 1 517 ? 1.165 8.981 -21.829 1.00 97.12 517 PRO A C 1
ATOM 3992 O O . PRO A 1 517 ? 0.548 10.044 -21.899 1.00 97.12 517 PRO A O 1
ATOM 3995 N N . PHE A 1 518 ? 2.191 8.843 -20.987 1.00 97.50 518 PHE A N 1
ATOM 3996 C CA . PHE A 1 518 ? 2.663 9.877 -20.065 1.00 97.50 518 PHE A CA 1
ATOM 3997 C C . PHE A 1 518 ? 4.014 10.483 -20.463 1.00 97.50 518 PHE A C 1
ATOM 3999 O O . PHE A 1 518 ? 4.361 11.546 -19.943 1.00 97.50 518 PHE A O 1
ATOM 4006 N N . VAL A 1 519 ? 4.775 9.857 -21.372 1.00 98.06 519 VAL A N 1
ATOM 4007 C CA . VAL A 1 519 ? 6.155 10.265 -21.705 1.00 98.06 519 VAL A CA 1
ATOM 4008 C C . VAL A 1 519 ? 6.233 11.729 -22.134 1.00 98.06 519 VAL A C 1
ATOM 4010 O O . VAL A 1 519 ? 7.086 12.451 -21.624 1.00 98.06 519 VAL A O 1
ATOM 4013 N N . GLU A 1 520 ? 5.343 12.196 -23.013 1.00 96.44 520 GLU A N 1
ATOM 4014 C CA . GLU A 1 520 ? 5.350 13.589 -23.484 1.00 96.44 520 GLU A CA 1
ATOM 4015 C C . GLU A 1 520 ? 5.196 14.575 -22.316 1.00 96.44 520 GLU A C 1
ATOM 4017 O O . GLU A 1 520 ? 6.002 15.490 -22.145 1.00 96.44 520 GLU A O 1
ATOM 4022 N N . ARG A 1 521 ? 4.211 14.336 -21.443 1.00 95.94 521 ARG A N 1
ATOM 4023 C CA . ARG A 1 521 ? 3.920 15.192 -20.284 1.00 95.94 521 ARG A CA 1
ATOM 4024 C C . ARG A 1 521 ? 5.031 15.157 -19.241 1.00 95.94 521 ARG A C 1
ATOM 4026 O O . ARG A 1 521 ? 5.318 16.174 -18.614 1.00 95.94 521 ARG A O 1
ATOM 4033 N N . ILE A 1 522 ? 5.663 14.001 -19.043 1.00 97.38 522 ILE A N 1
ATOM 4034 C CA . ILE A 1 522 ? 6.827 13.867 -18.163 1.00 97.38 522 ILE A CA 1
ATOM 4035 C C . ILE A 1 522 ? 8.010 14.641 -18.749 1.00 97.38 522 ILE A C 1
ATOM 4037 O O . ILE A 1 522 ? 8.640 15.423 -18.040 1.00 97.38 522 ILE A O 1
ATOM 4041 N N . ASN A 1 523 ? 8.263 14.493 -20.048 1.00 97.25 523 ASN A N 1
ATOM 4042 C CA . ASN A 1 523 ? 9.385 15.127 -20.734 1.00 97.25 523 ASN A CA 1
ATOM 4043 C C . ASN A 1 523 ? 9.203 16.638 -20.917 1.00 97.25 523 ASN A C 1
ATOM 4045 O O . ASN A 1 523 ? 10.203 17.348 -21.025 1.00 97.25 523 ASN A O 1
ATOM 4049 N N . ALA A 1 524 ? 7.971 17.148 -20.895 1.00 95.75 524 ALA A N 1
ATOM 4050 C CA . ALA A 1 524 ? 7.683 18.581 -20.867 1.00 95.75 524 ALA A CA 1
ATOM 4051 C C . ALA A 1 524 ? 8.047 19.239 -19.522 1.00 95.75 524 ALA A C 1
ATOM 4053 O O . ALA A 1 524 ? 8.246 20.452 -19.461 1.00 95.75 524 ALA A O 1
ATOM 4054 N N . GLN A 1 525 ? 8.165 18.462 -18.438 1.00 91.94 525 GLN A N 1
ATOM 4055 C CA . GLN A 1 525 ? 8.563 19.004 -17.143 1.00 91.94 525 GLN A CA 1
ATOM 4056 C C . GLN A 1 525 ? 10.045 19.385 -17.124 1.00 91.94 525 GLN A C 1
ATOM 4058 O O . GLN A 1 525 ? 10.915 18.753 -17.739 1.00 91.94 525 GLN A O 1
ATOM 4063 N N . LYS A 1 526 ? 10.336 20.434 -16.354 1.00 85.81 526 LYS A N 1
ATOM 4064 C CA . LYS A 1 526 ? 11.700 20.882 -16.098 1.00 85.81 526 LYS A CA 1
ATOM 4065 C C . LYS A 1 526 ? 12.468 19.788 -15.346 1.00 85.81 526 LYS A C 1
ATOM 4067 O O . LYS A 1 526 ? 11.958 19.215 -14.384 1.00 85.81 526 LYS A O 1
ATOM 4072 N N . ASP A 1 527 ? 13.684 19.496 -15.801 1.00 85.50 527 ASP A N 1
ATOM 4073 C CA . ASP A 1 527 ? 14.607 18.555 -15.153 1.00 85.50 527 ASP A CA 1
ATOM 4074 C C . ASP A 1 527 ? 14.033 17.130 -14.957 1.00 85.50 527 ASP A C 1
ATOM 4076 O O . ASP A 1 527 ? 14.362 16.443 -13.992 1.00 85.50 527 ASP A O 1
ATOM 4080 N N . ALA A 1 528 ? 13.134 16.680 -15.841 1.00 91.81 528 ALA A N 1
ATOM 4081 C CA . ALA A 1 528 ? 12.691 15.287 -15.933 1.00 91.81 528 ALA A CA 1
ATOM 4082 C C . ALA A 1 528 ? 12.681 14.832 -17.394 1.00 91.81 528 ALA A C 1
ATOM 4084 O O . ALA A 1 528 ? 12.215 15.562 -18.274 1.00 91.81 528 ALA A O 1
ATOM 4085 N N . LYS A 1 529 ? 13.230 13.644 -17.657 1.00 95.69 529 LYS A N 1
ATOM 4086 C CA . LYS A 1 529 ? 13.215 12.985 -18.966 1.00 95.69 529 LYS A CA 1
ATOM 4087 C C . LYS A 1 529 ? 13.104 11.479 -18.771 1.00 95.69 529 LYS A C 1
ATOM 4089 O O . LYS A 1 529 ? 13.787 10.914 -17.921 1.00 95.69 529 LYS A O 1
ATOM 4094 N N . THR A 1 530 ? 12.257 10.844 -19.562 1.00 98.00 530 THR A N 1
ATOM 4095 C CA . THR A 1 530 ? 12.032 9.405 -19.551 1.00 98.00 530 THR A CA 1
ATOM 4096 C C . THR A 1 530 ? 11.755 8.885 -20.959 1.00 98.00 530 THR A C 1
ATOM 4098 O O . THR A 1 530 ? 11.457 9.648 -21.883 1.00 98.00 530 THR A O 1
ATOM 4101 N N . TYR A 1 531 ? 11.833 7.568 -21.077 1.00 98.69 531 TYR A N 1
ATOM 4102 C CA . TYR A 1 531 ? 11.358 6.781 -22.204 1.00 98.69 531 TYR A CA 1
ATOM 4103 C C . TYR A 1 531 ? 10.331 5.782 -21.678 1.00 98.69 531 TYR A C 1
ATOM 4105 O O . TYR A 1 531 ? 10.345 5.451 -20.489 1.00 98.69 531 TYR A O 1
ATOM 4113 N N . ALA A 1 532 ? 9.471 5.293 -22.563 1.00 98.69 532 ALA A N 1
ATOM 4114 C CA . ALA A 1 532 ? 8.753 4.050 -22.333 1.00 98.69 532 ALA A CA 1
ATOM 4115 C C . ALA A 1 532 ? 9.712 2.898 -22.671 1.00 98.69 532 ALA A C 1
ATOM 4117 O O . ALA A 1 532 ? 10.355 2.939 -23.724 1.00 98.69 532 ALA A O 1
ATOM 4118 N N . THR A 1 533 ? 9.882 1.929 -21.768 1.00 98.88 533 THR A N 1
ATOM 4119 C CA . THR A 1 533 ? 10.979 0.954 -21.881 1.00 98.88 533 THR A CA 1
ATOM 4120 C C . THR A 1 533 ? 10.527 -0.500 -21.908 1.00 98.88 533 THR A C 1
ATOM 4122 O O . THR A 1 533 ? 9.537 -0.868 -21.277 1.00 98.88 533 THR A O 1
ATOM 4125 N N . ARG A 1 534 ? 11.299 -1.335 -22.613 1.00 98.81 534 ARG A N 1
ATOM 4126 C CA . ARG A 1 534 ? 11.229 -2.801 -22.537 1.00 98.81 534 ARG A CA 1
ATOM 4127 C C . ARG A 1 534 ? 12.611 -3.381 -22.297 1.00 98.81 534 ARG A C 1
ATOM 4129 O O . ARG A 1 534 ? 13.577 -2.924 -22.908 1.00 98.81 534 ARG A O 1
ATOM 4136 N N . ALA A 1 535 ? 12.700 -4.412 -21.466 1.00 98.81 535 ALA A N 1
ATOM 4137 C CA . ALA A 1 535 ? 13.906 -5.217 -21.306 1.00 98.81 535 ALA A CA 1
ATOM 4138 C C . ALA A 1 535 ? 13.600 -6.676 -21.629 1.00 98.81 535 ALA A C 1
ATOM 4140 O O . ALA A 1 535 ? 12.734 -7.278 -21.000 1.00 98.81 535 ALA A O 1
ATOM 4141 N N . LEU A 1 536 ? 14.305 -7.221 -22.617 1.00 98.81 536 LEU A N 1
ATOM 4142 C CA . LEU A 1 536 ? 14.153 -8.592 -23.086 1.00 98.81 536 LEU A CA 1
ATOM 4143 C C . LEU A 1 536 ? 15.282 -9.460 -22.530 1.00 98.81 536 LEU A C 1
ATOM 4145 O O . LEU A 1 536 ? 16.449 -9.058 -22.531 1.00 98.81 536 LEU A O 1
ATOM 4149 N N . PHE A 1 537 ? 14.931 -10.665 -22.099 1.00 98.75 537 PHE A N 1
ATOM 4150 C CA . PHE A 1 537 ? 15.818 -11.595 -21.422 1.00 98.75 537 PHE A CA 1
ATOM 4151 C C . PHE A 1 537 ? 15.712 -13.015 -21.984 1.00 98.75 537 PHE A C 1
ATOM 4153 O O . PHE A 1 537 ? 14.685 -13.404 -22.541 1.00 98.75 537 PHE A O 1
ATOM 4160 N N . PHE A 1 538 ? 16.766 -13.799 -21.775 1.00 98.62 538 PHE A N 1
ATOM 4161 C CA . PHE A 1 538 ? 16.863 -15.209 -22.129 1.00 98.62 538 PHE A CA 1
ATOM 4162 C C . PHE A 1 538 ? 17.228 -16.059 -20.913 1.00 98.62 538 PHE A C 1
ATOM 4164 O O . PHE A 1 538 ? 18.163 -15.725 -20.187 1.00 98.62 538 PHE A O 1
ATOM 4171 N N . LEU A 1 539 ? 16.521 -17.169 -20.715 1.00 98.44 539 LEU A N 1
ATOM 4172 C CA . LEU A 1 539 ? 16.875 -18.198 -19.740 1.00 98.44 539 LEU A CA 1
ATOM 4173 C C . LEU A 1 539 ? 17.928 -19.138 -20.341 1.00 98.44 539 LEU A C 1
ATOM 4175 O O . LEU A 1 539 ? 17.600 -20.028 -21.144 1.00 98.44 539 LEU A O 1
ATOM 4179 N N . SER A 1 540 ? 19.184 -18.939 -19.946 1.00 96.75 540 SER A N 1
ATOM 4180 C CA . SER A 1 540 ? 20.331 -19.698 -20.446 1.00 96.75 540 SER A CA 1
ATOM 4181 C C . SER A 1 540 ? 20.378 -21.134 -19.939 1.00 96.75 540 SER A C 1
ATOM 4183 O O . SER A 1 540 ? 19.616 -21.553 -19.066 1.00 96.75 540 SER A O 1
ATOM 4185 N N . SER A 1 541 ? 21.262 -21.934 -20.534 1.00 95.75 541 SER A N 1
ATOM 4186 C CA . SER A 1 541 ? 21.500 -23.325 -20.140 1.00 95.75 541 SER A CA 1
ATOM 4187 C C . SER A 1 541 ? 22.047 -23.487 -18.720 1.00 95.75 541 SER A C 1
ATOM 4189 O O . SER A 1 541 ? 21.936 -24.570 -18.160 1.00 95.75 541 SER A O 1
ATOM 4191 N N . ASP A 1 542 ? 22.643 -22.438 -18.153 1.00 95.81 542 ASP A N 1
ATOM 4192 C CA . ASP A 1 542 ? 23.129 -22.390 -16.767 1.00 95.81 542 ASP A CA 1
ATOM 4193 C C . ASP A 1 542 ? 22.053 -21.942 -15.758 1.00 95.81 542 ASP A C 1
ATOM 4195 O O . ASP A 1 542 ? 22.375 -21.636 -14.613 1.00 95.81 542 ASP A O 1
ATOM 4199 N N . GLU A 1 543 ? 20.787 -21.891 -16.188 1.00 94.69 543 GLU A N 1
ATOM 4200 C CA . GLU A 1 543 ? 19.621 -21.500 -15.382 1.00 94.69 543 GLU A CA 1
ATOM 4201 C C . GLU A 1 543 ? 19.659 -20.054 -14.859 1.00 94.69 543 GLU A C 1
ATOM 4203 O O . GLU A 1 543 ? 18.903 -19.684 -13.960 1.00 94.69 543 GLU A O 1
ATOM 4208 N N . THR A 1 544 ? 20.494 -19.201 -15.457 1.00 96.62 544 THR A N 1
ATOM 4209 C CA . THR A 1 544 ? 20.502 -17.760 -15.187 1.00 96.62 544 THR A CA 1
ATOM 4210 C C . THR A 1 544 ? 19.716 -16.975 -16.234 1.00 96.62 544 THR A C 1
ATOM 4212 O O . THR A 1 544 ? 19.412 -17.451 -17.330 1.00 96.62 544 THR A O 1
ATOM 4215 N N . LEU A 1 545 ? 19.340 -15.746 -15.877 1.00 97.50 545 LEU A N 1
ATOM 4216 C CA . LEU A 1 545 ? 18.665 -14.833 -16.787 1.00 97.50 545 LEU A CA 1
ATOM 4217 C C . LEU A 1 545 ? 19.701 -13.905 -17.435 1.00 97.50 545 LEU A C 1
ATOM 4219 O O . LEU A 1 545 ? 20.391 -13.162 -16.739 1.00 97.50 545 LEU A O 1
ATOM 4223 N N . LYS A 1 546 ? 19.793 -13.917 -18.767 1.00 97.62 546 LYS A N 1
ATOM 4224 C CA . LYS A 1 546 ? 20.679 -13.045 -19.554 1.00 97.62 546 LYS A CA 1
ATOM 4225 C C . LYS A 1 546 ? 19.879 -11.929 -20.206 1.00 97.62 546 LYS A C 1
ATOM 4227 O O . LYS A 1 546 ? 18.900 -12.191 -20.896 1.00 97.62 546 LYS A O 1
ATOM 4232 N N . VAL A 1 547 ? 20.300 -10.680 -20.025 1.00 98.19 547 VAL A N 1
ATOM 4233 C CA . VAL A 1 547 ? 19.718 -9.540 -20.750 1.00 98.19 547 VAL A CA 1
ATOM 4234 C C . VAL A 1 547 ? 20.132 -9.589 -22.224 1.00 98.19 547 VAL A C 1
ATOM 4236 O O . VAL A 1 547 ? 21.316 -9.689 -22.537 1.00 98.19 547 VAL A O 1
ATOM 4239 N N . LEU A 1 548 ? 19.155 -9.521 -23.127 1.00 98.25 548 LEU A N 1
ATOM 4240 C CA . LEU A 1 548 ? 19.351 -9.596 -24.577 1.00 98.25 548 LEU A CA 1
ATOM 4241 C C . LEU A 1 548 ? 19.329 -8.218 -25.233 1.00 98.25 548 LEU A C 1
ATOM 4243 O O . LEU A 1 548 ? 20.216 -7.874 -26.011 1.00 98.25 548 LEU A O 1
ATOM 4247 N N . ALA A 1 549 ? 18.293 -7.436 -24.938 1.00 98.56 549 ALA A N 1
ATOM 4248 C CA . ALA A 1 549 ? 18.056 -6.152 -25.577 1.00 98.56 549 ALA A CA 1
ATOM 4249 C C . ALA A 1 549 ? 17.210 -5.242 -24.686 1.00 98.56 549 ALA A C 1
ATOM 4251 O O . ALA A 1 549 ? 16.349 -5.712 -23.942 1.00 98.56 549 ALA A O 1
ATOM 4252 N N . LEU A 1 550 ? 17.440 -3.938 -24.800 1.00 98.88 550 LEU A N 1
ATOM 4253 C CA . LEU A 1 550 ? 16.657 -2.885 -24.168 1.00 98.88 550 LEU A CA 1
ATOM 4254 C C . LEU A 1 550 ? 16.085 -1.983 -25.258 1.00 98.88 550 LEU A C 1
ATOM 4256 O O . LEU A 1 550 ? 16.828 -1.512 -26.119 1.00 98.88 550 LEU A O 1
ATOM 4260 N N . GLU A 1 551 ? 14.789 -1.717 -25.208 1.00 98.81 551 GLU A N 1
ATOM 4261 C CA . GLU A 1 551 ? 14.114 -0.778 -26.100 1.00 98.81 551 GLU A CA 1
ATOM 4262 C C . GLU A 1 551 ? 13.764 0.495 -25.327 1.00 98.81 551 GLU A C 1
ATOM 4264 O O . GLU A 1 551 ? 13.177 0.422 -24.247 1.00 98.81 551 GLU A O 1
ATOM 4269 N N . LEU A 1 552 ? 14.118 1.656 -25.883 1.00 98.81 552 LEU A N 1
ATOM 4270 C CA . LEU A 1 552 ? 13.723 2.972 -25.384 1.00 98.81 552 LEU A CA 1
ATOM 4271 C C . LEU A 1 552 ? 12.858 3.667 -26.436 1.00 98.81 552 LEU A C 1
ATOM 4273 O O . LEU A 1 552 ? 13.314 3.876 -27.563 1.00 98.81 552 LEU A O 1
ATOM 4277 N N . VAL A 1 553 ? 11.638 4.044 -26.058 1.00 98.69 553 VAL A N 1
ATOM 4278 C CA . VAL A 1 553 ? 10.624 4.570 -26.980 1.00 98.69 553 VAL A CA 1
ATOM 4279 C C . VAL A 1 553 ? 10.146 5.955 -26.546 1.00 98.69 553 VAL A C 1
ATOM 4281 O O . VAL A 1 553 ? 9.851 6.191 -25.370 1.00 98.69 553 VAL A O 1
ATOM 4284 N N . LEU A 1 554 ? 10.058 6.872 -27.510 1.00 98.50 554 LEU A N 1
ATOM 4285 C CA . LEU A 1 554 ? 9.328 8.137 -27.397 1.00 98.50 554 LEU A CA 1
ATOM 4286 C C . LEU A 1 554 ? 8.020 8.061 -28.201 1.00 98.50 554 LEU A C 1
ATOM 4288 O O . LEU A 1 554 ? 7.999 7.427 -29.262 1.00 98.50 554 LEU A O 1
ATOM 4292 N N . PRO A 1 555 ? 6.944 8.715 -27.724 1.00 96.88 555 PRO A N 1
ATOM 4293 C CA . PRO A 1 555 ? 5.664 8.747 -28.423 1.00 96.88 555 PRO A CA 1
ATOM 4294 C C . PRO A 1 555 ? 5.783 9.485 -29.765 1.00 96.88 555 PRO A C 1
ATOM 4296 O O . PRO A 1 555 ? 6.718 10.275 -29.949 1.00 96.88 555 PRO A O 1
ATOM 4299 N N . PRO A 1 556 ? 4.852 9.247 -30.705 1.00 95.44 556 PRO A N 1
ATOM 4300 C CA . PRO A 1 556 ? 4.825 9.997 -31.952 1.00 95.44 556 PRO A CA 1
ATOM 4301 C C . PRO A 1 556 ? 4.492 11.473 -31.690 1.00 95.44 556 PRO A C 1
ATOM 4303 O O . PRO A 1 556 ? 3.815 11.812 -30.722 1.00 95.44 556 PRO A O 1
ATOM 4306 N N . THR A 1 557 ? 4.943 12.369 -32.569 1.00 92.56 557 THR A N 1
ATOM 4307 C CA . THR A 1 557 ? 4.655 13.816 -32.470 1.00 92.56 557 THR A CA 1
ATOM 4308 C C . THR A 1 557 ? 3.248 14.193 -32.944 1.00 92.56 557 THR A C 1
ATOM 4310 O O . THR A 1 557 ? 2.827 15.338 -32.791 1.00 92.56 557 THR A O 1
ATOM 4313 N N . SER A 1 558 ? 2.524 13.248 -33.543 1.00 93.81 558 SER A N 1
ATOM 4314 C CA . SER A 1 558 ? 1.134 13.392 -33.979 1.00 93.81 558 SER A CA 1
ATOM 4315 C C . SER A 1 558 ? 0.398 12.053 -33.832 1.00 93.81 558 SER A C 1
ATOM 4317 O O . SER A 1 558 ? 1.054 11.009 -33.915 1.00 93.81 558 SER A O 1
ATOM 4319 N N . PRO A 1 559 ? -0.933 12.054 -33.615 1.00 95.19 559 PRO A N 1
ATOM 4320 C CA . PRO A 1 559 ? -1.706 10.823 -33.458 1.00 95.19 559 PRO A CA 1
ATOM 4321 C C . PRO A 1 559 ? -1.493 9.849 -34.620 1.00 95.19 559 PRO A C 1
ATOM 4323 O O . PRO A 1 559 ? -1.641 10.221 -35.786 1.00 95.19 559 PRO A O 1
ATOM 4326 N N . GLY A 1 560 ? -1.111 8.614 -34.295 1.00 93.62 560 GLY A N 1
ATOM 4327 C CA . GLY A 1 560 ? -0.888 7.544 -35.271 1.00 93.62 560 GLY A CA 1
ATOM 4328 C C . GLY A 1 560 ? 0.409 7.673 -36.075 1.00 93.62 560 GLY A C 1
ATOM 4329 O O . GLY A 1 560 ? 0.652 6.865 -36.970 1.00 93.62 560 GLY A O 1
ATOM 4330 N N . GLY A 1 561 ? 1.238 8.677 -35.773 1.00 95.12 561 GLY A N 1
ATOM 4331 C CA . GLY A 1 561 ? 2.528 8.899 -36.420 1.00 95.12 561 GLY A CA 1
ATOM 4332 C C . GLY A 1 561 ? 3.606 7.884 -36.025 1.00 95.12 561 GLY A C 1
ATOM 4333 O O . GLY A 1 561 ? 3.384 6.943 -35.262 1.00 95.12 561 GLY A O 1
ATOM 4334 N N . GLU A 1 562 ? 4.817 8.097 -36.537 1.00 94.88 562 GLU A N 1
ATOM 4335 C CA . GLU A 1 562 ? 5.973 7.246 -36.243 1.00 94.88 562 GLU A CA 1
ATOM 4336 C C . GLU A 1 562 ? 6.533 7.515 -34.835 1.00 94.88 562 GLU A C 1
ATOM 4338 O O . GLU A 1 562 ? 6.730 8.664 -34.432 1.00 94.88 562 GLU A O 1
ATOM 4343 N N . LYS A 1 563 ? 6.809 6.440 -34.087 1.00 95.88 563 LYS A N 1
ATOM 4344 C CA . LYS A 1 563 ? 7.508 6.502 -32.795 1.00 95.88 563 LYS A CA 1
ATOM 4345 C C . LYS A 1 563 ? 9.011 6.585 -33.007 1.00 95.88 563 LYS A C 1
ATOM 4347 O O . LYS A 1 563 ? 9.553 5.957 -33.909 1.00 95.88 563 LYS A O 1
ATOM 4352 N N . ILE A 1 564 ? 9.708 7.269 -32.104 1.00 97.06 564 ILE A N 1
ATOM 4353 C CA . ILE A 1 564 ? 11.173 7.226 -32.077 1.00 97.06 564 ILE A CA 1
ATOM 4354 C C . ILE A 1 564 ? 11.590 6.112 -31.119 1.00 97.06 564 ILE A C 1
ATOM 4356 O O . ILE A 1 564 ? 11.566 6.297 -29.900 1.00 97.06 564 ILE A O 1
ATOM 4360 N N . SER A 1 565 ? 11.995 4.974 -31.678 1.00 97.06 565 SER A N 1
ATOM 4361 C CA . SER A 1 565 ? 12.470 3.811 -30.922 1.00 97.06 565 SER A CA 1
ATOM 4362 C C . SER A 1 565 ? 13.966 3.587 -31.130 1.00 97.06 565 SER A C 1
ATOM 4364 O O . SER A 1 565 ? 14.480 3.691 -32.245 1.00 97.06 565 SER A O 1
ATOM 4366 N N . LYS A 1 566 ? 14.684 3.251 -30.056 1.00 98.06 566 LYS A N 1
ATOM 4367 C CA . LYS A 1 566 ? 16.086 2.811 -30.114 1.00 98.06 566 LYS A CA 1
ATOM 4368 C C . LYS A 1 566 ? 16.270 1.515 -29.344 1.00 98.06 566 LYS A C 1
ATOM 4370 O O . LYS A 1 566 ? 15.836 1.412 -28.198 1.00 98.06 566 LYS A O 1
ATOM 4375 N N . VAL A 1 567 ? 16.968 0.566 -29.961 1.00 98.38 567 VAL A N 1
ATOM 4376 C CA . VAL A 1 567 ? 17.325 -0.715 -29.347 1.00 98.38 567 VAL A CA 1
ATOM 4377 C C . VAL A 1 567 ? 18.803 -0.720 -28.982 1.00 98.38 567 VAL A C 1
ATOM 4379 O O . VAL A 1 567 ? 19.658 -0.332 -29.778 1.00 98.38 567 VAL A O 1
ATOM 4382 N N . PHE A 1 568 ? 19.097 -1.178 -27.772 1.00 97.94 568 PHE A N 1
ATOM 4383 C CA . PHE A 1 568 ? 20.442 -1.376 -27.254 1.00 97.94 568 PHE A CA 1
ATOM 4384 C C . PHE A 1 568 ? 20.624 -2.850 -26.913 1.00 97.94 568 PHE A C 1
ATOM 4386 O O . PHE A 1 568 ? 19.773 -3.440 -26.256 1.00 97.94 568 PHE A O 1
ATOM 4393 N N . THR A 1 569 ? 21.746 -3.437 -27.312 1.00 96.88 569 THR A N 1
ATOM 4394 C CA . THR A 1 569 ? 22.145 -4.799 -26.929 1.00 96.88 569 THR A CA 1
ATOM 4395 C C . THR A 1 569 ? 23.406 -4.733 -26.068 1.00 96.88 569 THR A C 1
ATOM 4397 O O . THR A 1 569 ? 24.160 -3.758 -26.191 1.00 96.88 569 THR A O 1
ATOM 4400 N N . PRO A 1 570 ? 23.697 -5.755 -25.240 1.00 94.94 570 PRO A N 1
ATOM 4401 C CA . PRO A 1 570 ? 24.981 -5.860 -24.563 1.00 94.94 570 PRO A CA 1
ATOM 4402 C C . PRO A 1 570 ? 26.140 -5.647 -25.552 1.00 94.94 570 PRO A C 1
ATOM 4404 O O . PRO A 1 570 ? 26.152 -6.263 -26.626 1.00 94.94 570 PRO A O 1
ATOM 4407 N N . PRO A 1 571 ? 27.092 -4.747 -25.249 1.00 90.62 571 PRO A N 1
ATOM 4408 C CA . PRO A 1 571 ? 28.159 -4.419 -26.182 1.00 90.62 571 PRO A CA 1
ATOM 4409 C C . PRO A 1 571 ? 29.080 -5.627 -26.385 1.00 90.62 571 PRO A C 1
ATOM 4411 O O . PRO A 1 571 ? 29.595 -6.191 -25.423 1.00 90.62 571 PRO A O 1
ATOM 4414 N N . LYS A 1 572 ? 29.310 -6.008 -27.648 1.00 82.62 572 LYS A N 1
ATOM 4415 C CA . LYS A 1 572 ? 30.290 -7.048 -28.016 1.00 82.62 572 LYS A CA 1
ATOM 4416 C C . LYS A 1 572 ? 31.727 -6.542 -27.873 1.00 82.62 572 LYS A C 1
ATOM 4418 O O . LYS A 1 572 ? 32.627 -7.307 -27.548 1.00 82.62 572 LYS A O 1
ATOM 4423 N N . ASP A 1 573 ? 31.931 -5.248 -28.110 1.00 80.19 573 ASP A N 1
ATOM 4424 C CA . ASP A 1 573 ? 33.184 -4.532 -27.919 1.00 80.19 573 ASP A CA 1
ATOM 4425 C C . ASP A 1 573 ? 33.063 -3.531 -26.764 1.00 80.19 573 ASP A C 1
ATOM 4427 O O . ASP A 1 573 ? 32.261 -2.596 -26.787 1.00 80.19 573 ASP A O 1
ATOM 4431 N N . TYR A 1 574 ? 33.912 -3.702 -25.756 1.00 80.94 574 TYR A N 1
ATOM 4432 C CA . TYR A 1 574 ? 33.923 -2.901 -24.529 1.00 80.94 574 TYR A CA 1
ATOM 4433 C C . TYR A 1 574 ? 34.587 -1.525 -24.712 1.00 80.94 574 TYR A C 1
ATOM 4435 O O . TYR A 1 574 ? 35.318 -1.046 -23.847 1.00 80.94 574 TYR A O 1
ATOM 4443 N N . SER A 1 575 ? 34.348 -0.866 -25.849 1.00 86.75 575 SER A N 1
ATOM 4444 C CA . SER A 1 575 ? 34.739 0.536 -26.000 1.00 86.75 575 SER A CA 1
ATOM 4445 C C . SER A 1 575 ? 33.974 1.398 -24.991 1.00 86.75 575 SER A C 1
ATOM 4447 O O . SER A 1 575 ? 32.779 1.195 -24.753 1.00 86.75 575 SER A O 1
ATOM 4449 N N . ALA A 1 576 ? 34.656 2.390 -24.413 1.00 84.62 576 ALA A N 1
ATOM 4450 C CA . ALA A 1 576 ? 34.091 3.226 -23.354 1.00 84.62 576 ALA A CA 1
ATOM 4451 C C . ALA A 1 576 ? 32.753 3.874 -23.762 1.00 84.62 576 ALA A C 1
ATOM 4453 O O . ALA A 1 576 ? 31.807 3.882 -22.979 1.00 84.62 576 ALA A O 1
ATOM 4454 N N . ALA A 1 577 ? 32.639 4.342 -25.011 1.00 88.19 577 ALA A N 1
ATOM 4455 C CA . ALA A 1 577 ? 31.416 4.959 -25.526 1.00 88.19 577 ALA A CA 1
ATOM 4456 C C . ALA A 1 577 ? 30.222 3.988 -25.559 1.00 88.19 577 ALA A C 1
ATOM 4458 O O . ALA A 1 577 ? 29.115 4.353 -25.163 1.00 88.19 577 ALA A O 1
ATOM 4459 N N . LYS A 1 578 ? 30.433 2.738 -25.991 1.00 88.75 578 LYS A N 1
ATOM 4460 C CA . LYS A 1 578 ? 29.363 1.732 -26.061 1.00 88.75 578 LYS A CA 1
ATOM 4461 C C . LYS A 1 578 ? 28.956 1.234 -24.681 1.00 88.75 578 LYS A C 1
ATOM 4463 O O . LYS A 1 578 ? 27.764 1.100 -24.418 1.00 88.75 578 LYS A O 1
ATOM 4468 N N . MET A 1 579 ? 29.922 1.026 -23.785 1.00 88.75 579 MET A N 1
ATOM 4469 C CA . MET A 1 579 ? 29.632 0.693 -22.388 1.00 88.75 579 MET A CA 1
ATOM 4470 C C . MET A 1 579 ? 28.834 1.800 -21.699 1.00 88.75 579 MET A C 1
ATOM 4472 O O . MET A 1 579 ? 27.878 1.504 -20.985 1.00 88.75 579 MET A O 1
ATOM 4476 N N . TYR A 1 580 ? 29.186 3.063 -21.949 1.00 90.88 580 TYR A N 1
ATOM 4477 C CA . TYR A 1 580 ? 28.475 4.212 -21.396 1.00 90.88 580 TYR A CA 1
ATOM 4478 C C . TYR A 1 580 ? 27.023 4.272 -21.885 1.00 90.88 580 TYR A C 1
ATOM 4480 O O . TYR A 1 580 ? 26.104 4.325 -21.072 1.00 90.88 580 TYR A O 1
ATOM 4488 N N . LEU A 1 581 ? 26.790 4.170 -23.200 1.00 94.44 581 LEU A N 1
ATOM 4489 C CA . LEU A 1 581 ? 25.432 4.146 -23.758 1.00 94.44 581 LEU A CA 1
ATOM 4490 C C . LEU A 1 581 ? 24.603 2.966 -23.227 1.00 94.44 581 LEU A C 1
ATOM 4492 O O . LEU A 1 581 ? 23.431 3.140 -22.897 1.00 94.44 581 LEU A O 1
ATOM 4496 N N . TRP A 1 582 ? 25.213 1.787 -23.088 1.00 96.19 582 TRP A N 1
ATOM 4497 C CA . TRP A 1 582 ? 24.571 0.615 -22.490 1.00 96.19 582 TRP A CA 1
ATOM 4498 C C . TRP A 1 582 ? 24.180 0.842 -21.023 1.00 96.19 582 TRP A C 1
ATOM 4500 O O . TRP A 1 582 ? 23.070 0.505 -20.606 1.00 96.19 582 TRP A O 1
ATOM 4510 N N . GLN A 1 583 ? 25.064 1.451 -20.229 1.00 94.38 583 GLN A N 1
ATOM 4511 C CA . GLN A 1 583 ? 24.762 1.834 -18.849 1.00 94.38 583 GLN A CA 1
ATOM 4512 C C . GLN A 1 583 ? 23.618 2.853 -18.779 1.00 94.38 583 GLN A C 1
ATOM 4514 O O . GLN A 1 583 ? 22.718 2.682 -17.958 1.00 94.38 583 GLN A O 1
ATOM 4519 N N . CYS A 1 584 ? 23.590 3.855 -19.664 1.00 96.31 584 CYS A N 1
ATOM 4520 C CA . CYS A 1 584 ? 22.481 4.809 -19.749 1.00 96.31 584 CYS A CA 1
ATOM 4521 C C . CYS A 1 584 ? 21.151 4.126 -20.100 1.00 96.31 584 CYS A C 1
ATOM 4523 O O . CYS A 1 584 ? 20.130 4.425 -19.482 1.00 96.31 584 CYS A O 1
ATOM 4525 N N . ALA A 1 585 ? 21.150 3.183 -21.047 1.00 98.19 585 ALA A N 1
ATOM 4526 C CA . ALA A 1 585 ? 19.947 2.433 -21.403 1.00 98.19 585 ALA A CA 1
ATOM 4527 C C . ALA A 1 585 ? 19.418 1.607 -20.217 1.00 98.19 585 ALA A C 1
ATOM 4529 O O . ALA A 1 585 ? 18.231 1.688 -19.895 1.00 98.19 585 ALA A O 1
ATOM 4530 N N . ARG A 1 586 ? 20.300 0.898 -19.495 1.00 97.69 586 ARG A N 1
ATOM 4531 C CA . ARG A 1 586 ? 19.931 0.183 -18.258 1.00 97.69 586 ARG A CA 1
ATOM 4532 C C . ARG A 1 586 ? 19.391 1.119 -17.185 1.00 97.69 586 ARG A C 1
ATOM 4534 O O . ARG A 1 586 ? 18.410 0.777 -16.534 1.00 97.69 586 ARG A O 1
ATOM 4541 N N . ALA A 1 587 ? 19.982 2.302 -17.023 1.00 97.12 587 ALA A N 1
ATOM 4542 C CA . ALA A 1 587 ? 19.507 3.292 -16.061 1.00 97.12 587 ALA A CA 1
ATOM 4543 C C . ALA A 1 587 ? 18.079 3.770 -16.377 1.00 97.12 587 ALA A C 1
ATOM 4545 O O . ALA A 1 587 ? 17.285 3.936 -15.455 1.00 97.12 587 ALA A O 1
ATOM 4546 N N . HIS A 1 588 ? 17.715 3.939 -17.654 1.00 98.38 588 HIS A N 1
ATOM 4547 C CA . HIS A 1 588 ? 16.341 4.284 -18.039 1.00 98.38 588 HIS A CA 1
ATOM 4548 C C . HIS A 1 588 ? 15.340 3.162 -17.744 1.00 98.38 588 HIS A C 1
ATOM 4550 O O . HIS A 1 588 ? 14.261 3.442 -17.221 1.00 98.38 588 HIS A O 1
ATOM 4556 N N . VAL A 1 589 ? 15.707 1.905 -18.008 1.00 98.62 589 VAL A N 1
ATOM 4557 C CA . VAL A 1 589 ? 14.869 0.747 -17.653 1.00 98.62 589 VAL A CA 1
ATOM 4558 C C . VAL A 1 589 ? 14.712 0.644 -16.137 1.00 98.62 589 VAL A C 1
ATOM 4560 O O . VAL A 1 589 ? 13.592 0.573 -15.643 1.00 98.62 589 VAL A O 1
ATOM 4563 N N . ALA A 1 590 ? 15.811 0.720 -15.382 1.00 97.69 590 ALA A N 1
ATOM 4564 C CA . ALA A 1 590 ? 15.775 0.698 -13.920 1.00 97.69 590 ALA A CA 1
ATOM 4565 C C . ALA A 1 590 ? 14.962 1.872 -13.346 1.00 97.69 590 ALA A C 1
ATOM 4567 O O . ALA A 1 590 ? 14.293 1.731 -12.327 1.00 97.69 590 ALA A O 1
ATOM 4568 N N . ASN A 1 591 ? 14.972 3.033 -14.013 1.00 97.56 591 ASN A N 1
ATOM 4569 C CA . ASN A 1 591 ? 14.154 4.181 -13.631 1.00 97.56 591 ASN A CA 1
ATOM 4570 C C . ASN A 1 591 ? 12.649 3.949 -13.860 1.00 97.56 591 ASN A C 1
ATOM 4572 O O . ASN A 1 591 ? 11.838 4.387 -13.045 1.00 97.56 591 ASN A O 1
ATOM 4576 N N . ASN A 1 592 ? 12.263 3.272 -14.946 1.00 98.62 592 ASN A N 1
ATOM 4577 C CA . ASN A 1 592 ? 10.878 2.835 -15.134 1.00 98.62 592 ASN A CA 1
ATOM 4578 C C . ASN A 1 592 ? 10.493 1.790 -14.075 1.00 98.62 592 ASN A C 1
ATOM 4580 O O . ASN A 1 592 ? 9.461 1.930 -13.421 1.00 98.62 592 ASN A O 1
ATOM 4584 N N . ASP A 1 593 ? 11.358 0.801 -13.839 1.00 98.56 593 ASP A N 1
ATOM 4585 C CA . ASP A 1 593 ? 11.099 -0.262 -12.870 1.00 98.56 593 ASP A CA 1
ATOM 4586 C C . ASP A 1 593 ? 10.933 0.267 -11.439 1.00 98.56 593 ASP A C 1
ATOM 4588 O O . ASP A 1 593 ? 9.968 -0.085 -10.769 1.00 98.56 593 ASP A O 1
ATOM 4592 N N . ILE A 1 594 ? 11.795 1.176 -10.970 1.00 96.38 594 ILE A N 1
ATOM 4593 C CA . ILE A 1 594 ? 11.709 1.692 -9.592 1.00 96.38 594 ILE A CA 1
ATOM 4594 C C . ILE A 1 594 ? 10.449 2.530 -9.348 1.00 96.38 594 ILE A C 1
ATOM 4596 O O . ILE A 1 594 ? 9.901 2.538 -8.244 1.00 96.38 594 ILE A O 1
ATOM 4600 N N . VAL A 1 595 ? 9.969 3.244 -10.364 1.00 96.50 595 VAL A N 1
ATOM 4601 C CA . VAL A 1 595 ? 8.702 3.977 -10.292 1.00 96.50 595 VAL A CA 1
ATOM 4602 C C . VAL A 1 595 ? 7.541 2.983 -10.291 1.00 96.50 595 VAL A C 1
ATOM 4604 O O . VAL A 1 595 ? 6.686 3.078 -9.413 1.00 96.50 595 VAL A O 1
ATOM 4607 N N . ALA A 1 596 ? 7.526 2.014 -11.215 1.00 97.88 596 ALA A N 1
ATOM 4608 C CA . ALA A 1 596 ? 6.504 0.970 -11.269 1.00 97.88 596 ALA A CA 1
ATOM 4609 C C . ALA A 1 596 ? 6.437 0.186 -9.949 1.00 97.88 596 ALA A C 1
ATOM 4611 O O . ALA A 1 596 ? 5.360 0.009 -9.388 1.00 97.88 596 ALA A O 1
ATOM 4612 N N . HIS A 1 597 ? 7.586 -0.181 -9.386 1.00 97.81 597 HIS A N 1
ATOM 4613 C CA . HIS A 1 597 ? 7.700 -0.735 -8.045 1.00 97.81 597 HIS A CA 1
ATOM 4614 C C . HIS A 1 597 ? 6.986 0.144 -7.021 1.00 97.81 597 HIS A C 1
ATOM 4616 O O . HIS A 1 597 ? 6.075 -0.321 -6.344 1.00 97.81 597 HIS A O 1
ATOM 4622 N N . GLN A 1 598 ? 7.377 1.418 -6.904 1.00 95.44 598 GLN A N 1
ATOM 4623 C CA . GLN A 1 598 ? 6.898 2.261 -5.812 1.00 95.44 598 GLN A CA 1
ATOM 4624 C C . GLN A 1 598 ? 5.408 2.565 -5.907 1.00 95.44 598 GLN A C 1
ATOM 4626 O O . GLN A 1 598 ? 4.707 2.470 -4.900 1.00 95.44 598 GLN A O 1
ATOM 4631 N N . VAL A 1 599 ? 4.908 2.930 -7.090 1.00 96.19 599 VAL A N 1
ATOM 4632 C CA . VAL A 1 599 ? 3.512 3.363 -7.226 1.00 96.19 599 VAL A CA 1
ATOM 4633 C C . VAL A 1 599 ? 2.559 2.247 -7.648 1.00 96.19 599 VAL A C 1
ATOM 4635 O O . VAL A 1 599 ? 1.397 2.307 -7.254 1.00 96.19 599 VAL A O 1
ATOM 4638 N N . PHE A 1 600 ? 3.004 1.213 -8.371 1.00 96.38 600 PHE A N 1
ATOM 4639 C CA . PHE A 1 600 ? 2.142 0.095 -8.790 1.00 96.38 600 PHE A CA 1
ATOM 4640 C C . PHE A 1 600 ? 2.243 -1.072 -7.806 1.00 96.38 600 PHE A C 1
ATOM 4642 O O . PHE A 1 600 ? 1.286 -1.350 -7.081 1.00 96.38 600 PHE A O 1
ATOM 4649 N N . SER A 1 601 ? 3.404 -1.729 -7.745 1.00 96.12 601 SER A N 1
ATOM 4650 C CA . SER A 1 601 ? 3.595 -2.970 -6.983 1.00 96.12 601 SER A CA 1
ATOM 4651 C C . SER A 1 601 ? 3.508 -2.761 -5.472 1.00 96.12 601 SER A C 1
ATOM 4653 O O . SER A 1 601 ? 2.937 -3.585 -4.769 1.00 96.12 601 SER A O 1
ATOM 4655 N N . HIS A 1 602 ? 4.052 -1.654 -4.970 1.00 96.81 602 HIS A N 1
ATOM 4656 C CA . HIS A 1 602 ? 4.164 -1.377 -3.544 1.00 96.81 602 HIS A CA 1
ATOM 4657 C C . HIS A 1 602 ? 2.971 -0.562 -3.034 1.00 96.81 602 HIS A C 1
ATOM 4659 O O . HIS A 1 602 ? 2.156 -1.064 -2.260 1.00 96.81 602 HIS A O 1
ATOM 4665 N N . PHE A 1 603 ? 2.813 0.691 -3.472 1.00 96.25 603 PHE A N 1
ATOM 4666 C CA . PHE A 1 603 ? 1.753 1.539 -2.928 1.00 96.25 603 PHE A CA 1
ATOM 4667 C C . PHE A 1 603 ? 0.346 1.078 -3.342 1.00 96.25 603 PHE A C 1
ATOM 4669 O O . PHE A 1 603 ? -0.513 0.910 -2.479 1.00 96.25 603 PHE A O 1
ATOM 4676 N N . SER A 1 604 ? 0.083 0.860 -4.635 1.00 96.25 604 SER A N 1
ATOM 4677 C CA . SER A 1 604 ? -1.275 0.511 -5.086 1.00 96.25 604 SER A CA 1
ATOM 4678 C C . SER A 1 604 ? -1.692 -0.884 -4.621 1.00 96.25 604 SER A C 1
ATOM 4680 O O . SER A 1 604 ? -2.703 -1.016 -3.930 1.00 96.25 604 SER A O 1
ATOM 4682 N N . LYS A 1 605 ? -0.912 -1.918 -4.968 1.00 94.81 605 LYS A N 1
ATOM 4683 C CA . LYS A 1 605 ? -1.281 -3.320 -4.705 1.00 94.81 605 LYS A CA 1
ATOM 4684 C C . LYS A 1 605 ? -1.208 -3.709 -3.224 1.00 94.81 605 LYS A C 1
ATOM 4686 O O . LYS A 1 605 ? -2.009 -4.538 -2.804 1.00 94.81 605 LYS A O 1
ATOM 4691 N N . CYS A 1 606 ? -0.326 -3.095 -2.426 1.00 94.81 606 CYS A N 1
ATOM 4692 C CA . CYS A 1 606 ? -0.245 -3.373 -0.987 1.00 94.81 606 CYS A CA 1
ATOM 4693 C C . CYS A 1 606 ? -1.008 -2.325 -0.172 1.00 94.81 606 CYS A C 1
ATOM 4695 O O . CYS A 1 606 ? -2.048 -2.629 0.410 1.00 94.81 606 CYS A O 1
ATOM 4697 N N . HIS A 1 607 ? -0.522 -1.083 -0.134 1.00 97.00 607 HIS A N 1
ATOM 4698 C CA . HIS A 1 607 ? -1.030 -0.068 0.794 1.00 97.00 607 HIS A CA 1
ATOM 4699 C C . HIS A 1 607 ? -2.485 0.332 0.518 1.00 97.00 607 HIS A C 1
ATOM 4701 O O . HIS A 1 607 ? -3.317 0.270 1.425 1.00 97.00 607 HIS A O 1
ATOM 4707 N N . ALA A 1 608 ? -2.800 0.751 -0.711 1.00 97.50 608 ALA A N 1
ATOM 4708 C CA . ALA A 1 608 ? -4.108 1.315 -1.048 1.00 97.50 608 ALA A CA 1
ATOM 4709 C C . ALA A 1 608 ? -5.223 0.255 -1.049 1.00 97.50 608 ALA A C 1
ATOM 4711 O O . ALA A 1 608 ? -6.305 0.495 -0.516 1.00 97.50 608 ALA A O 1
ATOM 4712 N N . VAL A 1 609 ? -4.961 -0.933 -1.606 1.00 96.81 609 VAL A N 1
ATOM 4713 C CA . VAL A 1 609 ? -5.930 -2.045 -1.609 1.00 96.81 609 VAL A CA 1
ATOM 4714 C C . VAL A 1 609 ? -6.190 -2.563 -0.194 1.00 96.81 609 VAL A C 1
ATOM 4716 O O . VAL A 1 609 ? -7.349 -2.757 0.176 1.00 96.81 609 VAL A O 1
ATOM 4719 N N . THR A 1 610 ? -5.146 -2.742 0.625 1.00 97.38 610 THR A N 1
ATOM 4720 C CA . THR A 1 610 ? -5.317 -3.253 1.995 1.00 97.38 610 THR A CA 1
ATOM 4721 C C . THR A 1 610 ? -6.128 -2.284 2.851 1.00 97.38 610 THR A C 1
ATOM 4723 O O . THR A 1 610 ? -7.013 -2.727 3.575 1.00 97.38 610 THR A O 1
ATOM 4726 N N . GLU A 1 611 ? -5.923 -0.967 2.727 1.00 98.38 611 GLU A N 1
ATOM 4727 C CA . GLU A 1 611 ? -6.711 0.043 3.457 1.00 98.38 611 GLU A CA 1
ATOM 4728 C C . GLU A 1 611 ? -8.227 -0.127 3.249 1.00 98.38 611 GLU A C 1
ATOM 4730 O O . GLU A 1 611 ? -8.982 -0.092 4.222 1.00 98.38 611 GLU A O 1
ATOM 4735 N N . ALA A 1 612 ? -8.683 -0.428 2.029 1.00 97.38 612 ALA A N 1
ATOM 4736 C CA . ALA A 1 612 ? -10.099 -0.697 1.766 1.00 97.38 612 ALA A CA 1
ATOM 4737 C C . ALA A 1 612 ? -10.624 -1.950 2.503 1.00 97.38 612 ALA A C 1
ATOM 4739 O O . ALA A 1 612 ? -11.753 -1.941 3.009 1.00 97.38 612 ALA A O 1
ATOM 4740 N N . LEU A 1 613 ? -9.806 -3.006 2.608 1.00 97.69 613 LEU A N 1
ATOM 4741 C CA . LEU A 1 613 ? -10.142 -4.241 3.331 1.00 97.69 613 LEU A CA 1
ATOM 4742 C C . LEU A 1 613 ? -10.194 -4.027 4.849 1.00 97.69 613 LEU A C 1
ATOM 4744 O O . LEU A 1 613 ? -11.069 -4.588 5.513 1.00 97.69 613 LEU A O 1
ATOM 4748 N N . ILE A 1 614 ? -9.313 -3.185 5.398 1.00 98.31 614 ILE A N 1
ATOM 4749 C CA . ILE A 1 614 ? -9.312 -2.817 6.825 1.00 98.31 614 ILE A CA 1
ATOM 4750 C C . ILE A 1 614 ? -10.618 -2.122 7.190 1.00 98.31 614 ILE A C 1
ATOM 4752 O O . ILE A 1 614 ? -11.269 -2.486 8.173 1.00 98.31 614 ILE A O 1
ATOM 4756 N N . ILE A 1 615 ? -11.015 -1.140 6.376 1.00 98.50 615 ILE A N 1
ATOM 4757 C CA . ILE A 1 615 ? -12.254 -0.388 6.577 1.00 98.50 615 ILE A CA 1
ATOM 4758 C C . ILE A 1 615 ? -13.454 -1.342 6.497 1.00 98.50 615 ILE A C 1
ATOM 4760 O O . ILE A 1 615 ? -14.310 -1.318 7.376 1.00 98.50 615 ILE A O 1
ATOM 4764 N N . ALA A 1 616 ? -13.501 -2.233 5.499 1.00 98.38 616 ALA A N 1
ATOM 4765 C CA . ALA A 1 616 ? -14.588 -3.209 5.361 1.00 98.38 616 ALA A CA 1
ATOM 4766 C C . ALA A 1 616 ? -14.681 -4.166 6.557 1.00 98.38 616 ALA A C 1
ATOM 4768 O O . ALA A 1 616 ? -15.770 -4.376 7.094 1.00 98.38 616 ALA A O 1
ATOM 4769 N N . THR A 1 617 ? -13.541 -4.700 6.999 1.00 98.38 617 THR A N 1
ATOM 4770 C CA . THR A 1 617 ? -13.463 -5.640 8.124 1.00 98.38 617 THR A CA 1
ATOM 4771 C C . THR A 1 617 ? -14.021 -5.003 9.390 1.00 98.38 617 THR A C 1
ATOM 4773 O O . THR A 1 617 ? -14.942 -5.555 9.983 1.00 98.38 617 THR A O 1
ATOM 4776 N N . ASN A 1 618 ? -13.543 -3.812 9.759 1.00 97.56 618 ASN A N 1
ATOM 4777 C CA . ASN A 1 618 ? -13.976 -3.143 10.988 1.00 97.56 618 ASN A CA 1
ATOM 4778 C C . ASN A 1 618 ? -15.433 -2.648 10.939 1.00 97.56 618 ASN A C 1
ATOM 4780 O O . ASN A 1 618 ? -16.057 -2.497 11.988 1.00 97.56 618 ASN A O 1
ATOM 4784 N N . ARG A 1 619 ? -15.988 -2.410 9.740 1.00 97.94 619 ARG A N 1
ATOM 4785 C CA . ARG A 1 619 ? -17.389 -1.991 9.544 1.00 97.94 619 ARG A CA 1
ATOM 4786 C C . ARG A 1 619 ? -18.393 -3.139 9.543 1.00 97.94 619 ARG A C 1
ATOM 4788 O O . ARG A 1 619 ? -19.576 -2.889 9.770 1.00 97.94 619 ARG A O 1
ATOM 4795 N N . GLN A 1 620 ? -17.979 -4.350 9.172 1.00 97.81 620 GLN A N 1
ATOM 4796 C CA . GLN A 1 620 ? -18.911 -5.452 8.882 1.00 97.81 620 GLN A CA 1
ATOM 4797 C C . GLN A 1 620 ? -18.675 -6.705 9.719 1.00 97.81 620 GLN A C 1
ATOM 4799 O O . GLN A 1 620 ? -19.590 -7.510 9.880 1.00 97.81 620 GLN A O 1
ATOM 4804 N N . LEU A 1 621 ? -17.480 -6.876 10.277 1.00 98.06 621 LEU A N 1
ATOM 4805 C CA . LEU A 1 621 ? -17.137 -8.018 11.109 1.00 98.06 621 LEU A CA 1
ATOM 4806 C C . LEU A 1 621 ? -16.886 -7.518 12.529 1.00 98.06 621 LEU A C 1
ATOM 4808 O O . LEU A 1 621 ? -15.919 -6.809 12.781 1.00 98.06 621 LEU A O 1
ATOM 4812 N N . SER A 1 622 ? -17.776 -7.882 13.458 1.00 97.12 622 SER A N 1
ATOM 4813 C CA . SER A 1 622 ? -17.572 -7.586 14.883 1.00 97.12 622 SER A CA 1
ATOM 4814 C C . SER A 1 622 ? -16.252 -8.195 15.339 1.00 97.12 622 SER A C 1
ATOM 4816 O O . SER A 1 622 ? -15.813 -9.205 14.778 1.00 97.12 622 SER A O 1
ATOM 4818 N N . LYS A 1 623 ? -15.665 -7.651 16.407 1.00 94.56 623 LYS A N 1
ATOM 4819 C CA . LYS A 1 623 ? -14.499 -8.262 17.041 1.00 94.56 623 LYS A CA 1
ATOM 4820 C C . LYS A 1 623 ? -14.734 -9.723 17.410 1.00 94.56 623 LYS A C 1
ATOM 4822 O O . LYS A 1 623 ? -13.795 -10.484 17.329 1.00 94.56 623 LYS A O 1
ATOM 4827 N N . LEU A 1 624 ? -15.971 -10.143 17.691 1.00 96.69 624 LEU A N 1
ATOM 4828 C CA . LEU A 1 624 ? -16.326 -11.550 17.924 1.00 96.69 624 LEU A CA 1
ATOM 4829 C C . LEU A 1 624 ? -16.195 -12.451 16.683 1.00 96.69 624 LEU A C 1
ATOM 4831 O O . LEU A 1 624 ? -16.227 -13.672 16.802 1.00 96.69 624 LEU A O 1
ATOM 4835 N N . HIS A 1 625 ? -16.139 -11.901 15.473 1.00 98.19 625 HIS A N 1
ATOM 4836 C CA . HIS A 1 625 ? -16.183 -12.700 14.256 1.00 98.19 625 HIS A CA 1
ATOM 4837 C C . HIS A 1 625 ? -14.849 -13.442 14.039 1.00 98.19 625 HIS A C 1
ATOM 4839 O O . HIS A 1 625 ? -13.794 -12.806 14.033 1.00 98.19 625 HIS A O 1
ATOM 4845 N N . PRO A 1 626 ? -14.850 -14.757 13.748 1.00 97.69 626 PRO A N 1
ATOM 4846 C CA . PRO A 1 626 ? -13.609 -15.521 13.576 1.00 97.69 626 PRO A CA 1
ATOM 4847 C C . PRO A 1 626 ? -12.717 -14.977 12.447 1.00 97.69 626 PRO A C 1
ATOM 4849 O O . PRO A 1 626 ? -11.498 -14.938 12.581 1.00 97.69 626 PRO A O 1
ATOM 4852 N N . ILE A 1 627 ? -13.310 -14.479 11.356 1.00 98.12 627 ILE A N 1
ATOM 4853 C CA . ILE A 1 627 ? -12.546 -13.820 10.280 1.00 98.12 627 ILE A CA 1
ATOM 4854 C C . ILE A 1 627 ? -11.963 -12.467 10.721 1.00 98.12 627 ILE A C 1
ATOM 4856 O O . ILE A 1 627 ? -10.873 -12.122 10.283 1.00 98.12 627 ILE A O 1
ATOM 4860 N N . HIS A 1 628 ? -12.614 -11.724 11.625 1.00 96.62 628 HIS A N 1
ATOM 4861 C CA . HIS A 1 628 ? -11.998 -10.517 12.187 1.00 96.62 628 HIS A CA 1
ATOM 4862 C C . HIS A 1 628 ? -10.744 -10.890 12.989 1.00 96.62 628 HIS A C 1
ATOM 4864 O O . HIS A 1 628 ? -9.692 -10.289 12.789 1.00 96.62 628 HIS A O 1
ATOM 4870 N N . HIS A 1 629 ? -10.826 -11.915 13.848 1.00 93.12 629 HIS A N 1
ATOM 4871 C CA . HIS A 1 629 ? -9.667 -12.430 14.591 1.00 93.12 629 HIS A CA 1
ATOM 4872 C C . HIS A 1 629 ? -8.524 -12.852 13.664 1.00 93.12 629 HIS A C 1
ATOM 4874 O O . HIS A 1 629 ? -7.372 -12.516 13.921 1.00 93.12 629 HIS A O 1
ATOM 4880 N N . LEU A 1 630 ? -8.850 -13.565 12.583 1.00 96.44 630 LEU A N 1
ATOM 4881 C CA . LEU A 1 630 ? 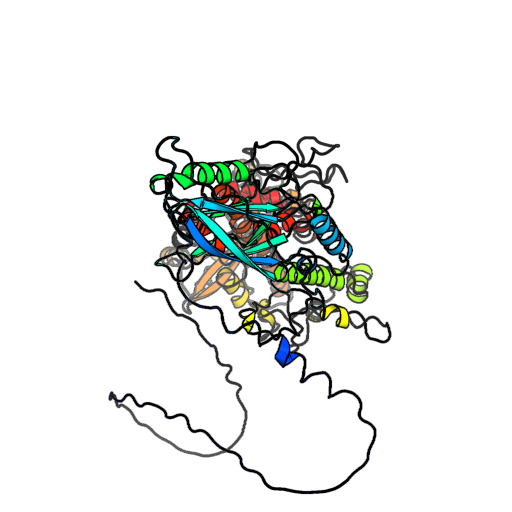-7.869 -14.019 11.602 1.00 96.44 630 LEU A CA 1
ATOM 4882 C C . LEU A 1 630 ? -7.180 -12.845 10.895 1.00 96.44 630 LEU A C 1
ATOM 4884 O O . LEU A 1 630 ? -5.968 -12.868 10.715 1.00 96.44 630 LEU A O 1
ATOM 4888 N N . MET A 1 631 ? -7.941 -11.825 10.497 1.00 96.50 631 MET A N 1
ATOM 4889 C CA . MET A 1 631 ? -7.436 -10.747 9.645 1.00 96.50 631 MET A CA 1
ATOM 4890 C C . MET A 1 631 ? -6.774 -9.600 10.417 1.00 96.50 631 MET A C 1
ATOM 4892 O O . MET A 1 631 ? -5.839 -8.991 9.901 1.00 96.50 631 MET A O 1
ATOM 4896 N N . ALA A 1 632 ? -7.209 -9.307 11.646 1.00 90.75 632 ALA A N 1
ATOM 4897 C CA . ALA A 1 632 ? -6.735 -8.151 12.414 1.00 90.75 632 ALA A CA 1
ATOM 4898 C C . ALA A 1 632 ? -5.195 -8.049 12.539 1.00 90.75 632 ALA A C 1
ATOM 4900 O O . ALA A 1 632 ? -4.665 -6.952 12.336 1.00 90.75 632 ALA A O 1
ATOM 4901 N N . PRO A 1 633 ? -4.434 -9.140 12.783 1.00 91.56 633 PRO A N 1
ATOM 4902 C CA . PRO A 1 633 ? -2.971 -9.067 12.837 1.00 91.56 633 PRO A CA 1
ATOM 4903 C C . PRO A 1 633 ? -2.323 -8.618 11.520 1.00 91.56 633 PRO A C 1
ATOM 4905 O O . PRO A 1 633 ? -1.297 -7.940 11.545 1.00 91.56 633 PRO A O 1
ATOM 4908 N N . HIS A 1 634 ? -2.930 -8.950 10.376 1.00 94.94 634 HIS A N 1
ATOM 4909 C CA . HIS A 1 634 ? -2.422 -8.615 9.040 1.00 94.94 634 HIS A CA 1
ATOM 4910 C C . HIS A 1 634 ? -2.665 -7.153 8.645 1.00 94.94 634 HIS A C 1
ATOM 4912 O O . HIS A 1 634 ? -2.097 -6.671 7.669 1.00 94.94 634 HIS A O 1
ATOM 4918 N N . PHE A 1 635 ? -3.490 -6.434 9.405 1.00 94.00 635 PHE A N 1
ATOM 4919 C CA . PHE A 1 635 ? -3.850 -5.041 9.142 1.00 94.00 635 PHE A CA 1
ATOM 4920 C C . PHE A 1 635 ? -3.055 -4.033 9.965 1.00 94.00 635 PHE A C 1
ATOM 4922 O O . PHE A 1 635 ? -3.001 -2.850 9.610 1.00 94.00 635 PHE A O 1
ATOM 4929 N N . LYS A 1 636 ? -2.401 -4.511 11.029 1.00 88.31 636 LYS A N 1
ATOM 4930 C CA . LYS A 1 636 ? -1.687 -3.698 12.011 1.00 88.31 636 LYS A CA 1
ATOM 4931 C C . LYS A 1 636 ? -0.814 -2.640 11.334 1.00 88.31 636 LYS A C 1
ATOM 4933 O O . LYS A 1 636 ? 0.034 -2.955 10.505 1.00 88.31 636 LYS A O 1
ATOM 4938 N N . SER A 1 637 ? -0.981 -1.385 11.758 1.00 85.25 637 SER A N 1
ATOM 4939 C CA . SER A 1 637 ? -0.161 -0.232 11.349 1.00 85.25 637 SER A CA 1
ATOM 4940 C C . SER A 1 637 ? -0.386 0.292 9.917 1.00 85.25 637 SER A C 1
ATOM 4942 O O . SER A 1 637 ? 0.161 1.341 9.580 1.00 85.25 637 SER A O 1
ATOM 4944 N N . THR A 1 638 ? -1.208 -0.357 9.085 1.00 91.75 638 THR A N 1
ATOM 4945 C CA . THR A 1 638 ? -1.392 0.050 7.676 1.00 91.75 638 THR A CA 1
ATOM 4946 C C . THR A 1 638 ? -2.092 1.408 7.538 1.00 91.75 638 THR A C 1
ATOM 4948 O O . THR A 1 638 ? -1.667 2.242 6.740 1.00 91.75 638 THR A O 1
ATOM 4951 N N . LEU A 1 639 ? -3.132 1.689 8.332 1.00 94.25 639 LEU A N 1
ATOM 4952 C CA . LEU A 1 639 ? -3.839 2.975 8.238 1.00 94.25 639 LEU A CA 1
ATOM 4953 C C . LEU A 1 639 ? -2.961 4.159 8.670 1.00 94.25 639 LEU A C 1
ATOM 4955 O O . LEU A 1 639 ? -2.976 5.195 8.006 1.00 94.25 639 LEU A O 1
ATOM 4959 N N . GLU A 1 640 ? -2.144 4.012 9.717 1.00 87.69 640 GLU A N 1
ATOM 4960 C CA . GLU A 1 640 ? -1.225 5.073 10.166 1.00 87.69 640 GLU A CA 1
ATOM 4961 C C . GLU A 1 640 ? -0.099 5.338 9.163 1.00 87.69 640 GLU A C 1
ATOM 4963 O O . GLU A 1 640 ? 0.199 6.503 8.874 1.00 87.69 640 GLU A O 1
ATOM 4968 N N . ILE A 1 641 ? 0.487 4.301 8.549 1.00 84.19 641 ILE A N 1
ATOM 4969 C CA . ILE A 1 641 ? 1.492 4.539 7.504 1.00 84.19 641 ILE A CA 1
ATOM 4970 C C . ILE A 1 641 ? 0.860 5.175 6.258 1.00 84.19 641 ILE A C 1
ATOM 4972 O O . ILE A 1 641 ? 1.431 6.113 5.697 1.00 84.19 641 ILE A O 1
ATOM 4976 N N . ASN A 1 642 ? -0.354 4.768 5.870 1.00 94.00 642 ASN A N 1
ATOM 4977 C CA . ASN A 1 642 ? -1.067 5.358 4.733 1.00 94.00 642 ASN A CA 1
ATOM 4978 C C . ASN A 1 642 ? -1.473 6.812 4.997 1.00 94.00 642 ASN A C 1
ATOM 4980 O O . ASN A 1 642 ? -1.335 7.665 4.116 1.00 94.00 642 ASN A O 1
ATOM 4984 N N . ARG A 1 643 ? -1.898 7.136 6.222 1.00 90.69 643 ARG A N 1
ATOM 4985 C CA . ARG A 1 643 ? -2.110 8.513 6.689 1.00 90.69 643 ARG A CA 1
ATOM 4986 C C . ARG A 1 643 ? -0.842 9.350 6.512 1.00 90.69 643 ARG A C 1
ATOM 4988 O O . ARG A 1 643 ? -0.895 10.439 5.933 1.00 90.69 643 ARG A O 1
ATOM 4995 N N . GLY A 1 644 ? 0.307 8.837 6.956 1.00 82.62 644 GLY A N 1
ATOM 4996 C CA . GLY A 1 644 ? 1.611 9.469 6.746 1.00 82.62 644 GLY A CA 1
ATOM 4997 C C . GLY A 1 644 ? 1.949 9.650 5.263 1.00 82.62 644 GLY A C 1
ATOM 4998 O O . GLY A 1 644 ? 2.419 10.721 4.858 1.00 82.62 644 GLY A O 1
ATOM 4999 N N . ALA A 1 645 ? 1.644 8.646 4.439 1.00 87.12 645 ALA A N 1
ATOM 5000 C CA . ALA A 1 645 ? 1.880 8.677 3.004 1.00 87.12 645 ALA A CA 1
ATOM 5001 C C . ALA A 1 645 ? 1.057 9.770 2.303 1.00 87.12 645 ALA A C 1
ATOM 5003 O O . ALA A 1 645 ? 1.633 10.581 1.575 1.00 87.12 645 ALA A O 1
ATOM 5004 N N . ARG A 1 646 ? -0.251 9.882 2.576 1.00 94.25 646 ARG A N 1
ATOM 5005 C CA . ARG A 1 646 ? -1.109 10.959 2.030 1.00 94.25 646 ARG A CA 1
ATOM 5006 C C . ARG A 1 646 ? -0.688 12.346 2.515 1.00 94.25 646 ARG A C 1
ATOM 5008 O O . ARG A 1 646 ? -0.789 13.339 1.789 1.00 94.25 646 ARG A O 1
ATOM 5015 N N . ALA A 1 647 ? -0.164 12.436 3.734 1.00 85.56 647 ALA A N 1
ATOM 5016 C CA . ALA A 1 647 ? 0.296 13.700 4.290 1.00 85.56 647 ALA A CA 1
ATOM 5017 C C . ALA A 1 647 ? 1.629 14.181 3.682 1.00 85.56 647 ALA A C 1
ATOM 5019 O O . ALA A 1 647 ? 1.811 15.393 3.547 1.00 85.56 647 ALA A O 1
ATOM 5020 N N . ARG A 1 648 ? 2.563 13.279 3.333 1.00 80.25 648 ARG A N 1
ATOM 5021 C CA . ARG A 1 648 ? 3.964 13.655 3.020 1.00 80.25 648 ARG A CA 1
ATOM 5022 C C . ARG A 1 648 ? 4.612 12.945 1.826 1.00 80.25 648 ARG A C 1
ATOM 5024 O O . ARG A 1 648 ? 5.501 13.526 1.210 1.00 80.25 648 ARG A O 1
ATOM 5031 N N . LEU A 1 649 ? 4.220 11.712 1.519 1.00 81.31 649 LEU A N 1
ATOM 5032 C CA . LEU A 1 649 ? 4.888 10.872 0.517 1.00 81.31 649 LEU A CA 1
ATOM 5033 C C . LEU A 1 649 ? 4.316 11.101 -0.886 1.00 81.31 649 LEU A C 1
ATOM 5035 O O . LEU A 1 649 ? 5.036 11.547 -1.772 1.00 81.31 649 LEU A O 1
ATOM 5039 N N . ILE A 1 650 ? 3.019 10.846 -1.058 1.00 91.44 650 ILE A N 1
ATOM 5040 C CA . ILE A 1 650 ? 2.318 10.886 -2.349 1.00 91.44 650 ILE A CA 1
ATOM 5041 C C . ILE A 1 650 ? 1.490 12.155 -2.675 1.00 91.44 650 ILE A C 1
ATOM 5043 O O . ILE A 1 650 ? 0.897 12.171 -3.753 1.00 91.44 650 ILE A O 1
ATOM 5047 N N . PRO A 1 651 ? 1.362 13.201 -1.823 1.00 92.19 651 PRO A N 1
ATOM 5048 C CA . PRO A 1 651 ? 0.600 14.387 -2.209 1.00 92.19 651 PRO A CA 1
ATOM 5049 C C . PRO A 1 651 ? 1.384 15.281 -3.174 1.00 92.19 651 PRO A C 1
ATOM 5051 O O . PRO A 1 651 ? 2.580 15.083 -3.392 1.00 92.19 651 PRO A O 1
ATOM 5054 N N . ALA A 1 652 ? 0.730 16.338 -3.655 1.00 93.12 652 ALA A N 1
ATOM 5055 C CA . ALA A 1 652 ? 1.366 17.396 -4.428 1.00 93.12 652 ALA A CA 1
ATOM 5056 C C . ALA A 1 652 ? 2.609 17.956 -3.705 1.00 93.12 652 ALA A C 1
ATOM 5058 O O . ALA A 1 652 ? 2.542 18.389 -2.542 1.00 93.12 652 ALA A O 1
ATOM 5059 N N . GLY A 1 653 ? 3.759 17.912 -4.385 1.00 83.50 653 GLY A N 1
ATOM 5060 C CA . GLY A 1 653 ? 5.060 18.306 -3.831 1.00 83.50 653 GLY A CA 1
ATOM 5061 C C . GLY A 1 653 ? 5.582 17.404 -2.702 1.00 83.50 653 GLY A C 1
ATOM 5062 O O . GLY A 1 653 ? 6.480 17.806 -1.965 1.00 83.50 653 GLY A O 1
ATOM 5063 N N . GLY A 1 654 ? 4.997 16.219 -2.514 1.00 80.50 654 GLY A N 1
ATOM 5064 C CA . GLY A 1 654 ? 5.486 15.190 -1.600 1.00 80.50 654 GLY A CA 1
ATOM 5065 C C . GLY A 1 654 ? 6.767 14.517 -2.097 1.00 80.50 654 GLY A C 1
ATOM 5066 O O . GLY A 1 654 ? 7.257 14.799 -3.190 1.00 80.50 654 GLY A O 1
ATOM 5067 N N . VAL A 1 655 ? 7.306 13.599 -1.293 1.00 81.50 655 VAL A N 1
ATOM 5068 C CA . VAL A 1 655 ? 8.584 12.916 -1.579 1.00 81.50 655 VAL A CA 1
ATOM 5069 C C . VAL A 1 655 ? 8.572 12.184 -2.928 1.00 81.50 655 VAL A C 1
ATOM 5071 O O . VAL A 1 655 ? 9.544 12.286 -3.671 1.00 81.50 655 VAL A O 1
ATOM 5074 N N . ILE A 1 656 ? 7.480 11.502 -3.294 1.00 84.12 656 ILE A N 1
ATOM 5075 C CA . ILE A 1 656 ? 7.390 10.819 -4.594 1.00 84.12 656 ILE A CA 1
ATOM 5076 C C . ILE A 1 656 ? 7.458 11.830 -5.739 1.00 84.12 656 ILE A C 1
ATOM 5078 O O . ILE A 1 656 ? 8.279 11.675 -6.637 1.00 84.12 656 ILE A O 1
ATOM 5082 N N . GLU A 1 657 ? 6.672 12.910 -5.696 1.00 89.62 657 GLU A N 1
ATOM 5083 C CA . GLU A 1 657 ? 6.707 13.913 -6.769 1.00 89.62 657 GLU A CA 1
ATOM 5084 C C . GLU A 1 657 ? 8.044 14.665 -6.853 1.00 89.62 657 GLU A C 1
ATOM 5086 O O . GLU A 1 657 ? 8.433 15.127 -7.927 1.00 89.62 657 GLU A O 1
ATOM 5091 N N . ALA A 1 658 ? 8.743 14.806 -5.725 1.00 81.69 658 ALA A N 1
ATOM 5092 C CA . ALA A 1 658 ? 10.024 15.495 -5.649 1.00 81.69 658 ALA A CA 1
ATOM 5093 C C . ALA A 1 658 ? 11.204 14.635 -6.131 1.00 81.69 658 ALA A C 1
ATOM 5095 O O . ALA A 1 658 ? 12.181 15.191 -6.636 1.00 81.69 658 ALA A O 1
ATOM 5096 N N . SER A 1 659 ? 11.131 13.310 -5.969 1.00 81.69 659 SER A N 1
ATOM 5097 C CA . SER A 1 659 ? 12.276 12.405 -6.161 1.00 81.69 659 SER A CA 1
ATOM 5098 C C . SER A 1 659 ? 12.113 11.389 -7.294 1.00 81.69 659 SER A C 1
ATOM 5100 O O . SER A 1 659 ? 13.105 10.784 -7.689 1.00 81.69 659 SER A O 1
ATOM 5102 N N . PHE A 1 660 ? 10.906 11.201 -7.838 1.00 89.50 660 PHE A N 1
ATOM 5103 C CA . PHE A 1 660 ? 10.639 10.246 -8.919 1.00 89.50 660 PHE A CA 1
ATOM 5104 C C . PHE A 1 660 ? 10.319 10.958 -10.234 1.00 89.50 660 PHE A C 1
ATOM 5106 O O . PHE A 1 660 ? 9.647 11.990 -10.266 1.00 89.50 660 PHE A O 1
ATOM 5113 N N . THR A 1 661 ? 10.772 10.369 -11.343 1.00 95.12 661 THR A N 1
ATOM 5114 C CA . THR A 1 661 ? 10.722 10.971 -12.686 1.00 95.12 661 THR A CA 1
ATOM 5115 C C . THR A 1 661 ? 9.330 11.431 -13.138 1.00 95.12 661 THR A C 1
ATOM 5117 O O . THR A 1 661 ? 9.256 12.508 -13.729 1.00 95.12 661 THR A O 1
ATOM 5120 N N . PRO A 1 662 ? 8.214 10.713 -12.869 1.00 96.25 662 PRO A N 1
ATOM 5121 C CA . PRO A 1 662 ? 6.898 11.173 -13.315 1.00 96.25 662 PRO A CA 1
ATOM 5122 C C . PRO A 1 662 ? 6.393 12.431 -12.602 1.00 96.25 662 PRO A C 1
ATOM 5124 O O . PRO A 1 662 ? 5.487 13.100 -13.110 1.00 96.25 662 PRO A O 1
ATOM 5127 N N . ARG A 1 663 ? 6.959 12.767 -11.434 1.00 93.19 663 ARG A N 1
ATOM 5128 C CA . ARG A 1 663 ? 6.571 13.926 -10.619 1.00 93.19 663 ARG A CA 1
ATOM 5129 C C . ARG A 1 663 ? 5.050 13.960 -10.391 1.00 93.19 663 ARG A C 1
ATOM 5131 O O . ARG A 1 663 ? 4.490 12.975 -9.908 1.00 93.19 663 ARG A O 1
ATOM 5138 N N . ALA A 1 664 ? 4.373 15.036 -10.800 1.00 93.88 664 ALA A N 1
ATOM 5139 C CA . ALA A 1 664 ? 2.929 15.250 -10.644 1.00 93.88 664 ALA A CA 1
ATOM 5140 C C . ALA A 1 664 ? 2.028 14.197 -11.326 1.00 93.88 664 ALA A C 1
ATOM 5142 O O . ALA A 1 664 ? 0.827 14.136 -11.049 1.00 93.88 664 ALA A O 1
ATOM 5143 N N . TYR A 1 665 ? 2.579 13.362 -12.212 1.00 96.69 665 TYR A N 1
ATOM 5144 C CA . TYR A 1 665 ? 1.838 12.297 -12.895 1.00 96.69 665 TYR A CA 1
ATOM 5145 C C . TYR A 1 665 ? 1.922 10.938 -12.190 1.00 96.69 665 TYR A C 1
ATOM 5147 O O . TYR A 1 665 ? 1.196 10.026 -12.575 1.00 96.69 665 TYR A O 1
ATOM 5155 N N . SER A 1 666 ? 2.733 10.800 -11.132 1.00 96.50 666 SER A N 1
ATOM 5156 C CA . SER A 1 666 ? 3.002 9.512 -10.466 1.00 96.50 666 SER A CA 1
ATOM 5157 C C . SER A 1 666 ? 1.724 8.782 -10.039 1.00 96.50 666 SER A C 1
ATOM 5159 O O . SER A 1 666 ? 1.517 7.623 -10.389 1.00 96.50 666 SER A O 1
ATOM 5161 N N . MET A 1 667 ? 0.812 9.475 -9.350 1.00 97.62 667 MET A N 1
ATOM 5162 C CA . MET A 1 667 ? -0.438 8.857 -8.893 1.00 97.62 667 MET A CA 1
ATOM 5163 C C . MET A 1 667 ? -1.500 8.715 -9.997 1.00 97.62 667 MET A C 1
ATOM 5165 O O . MET A 1 667 ? -2.400 7.889 -9.874 1.00 97.62 667 MET A O 1
ATOM 5169 N N . ARG A 1 668 ? -1.381 9.453 -11.112 1.00 96.69 668 ARG A N 1
ATOM 5170 C CA . ARG A 1 668 ? -2.230 9.231 -12.300 1.00 96.69 668 ARG A CA 1
ATOM 5171 C C . ARG A 1 668 ? -1.840 7.942 -13.008 1.00 96.69 668 ARG A C 1
ATOM 5173 O O . ARG A 1 668 ? -2.715 7.176 -13.394 1.00 96.69 668 ARG A O 1
ATOM 5180 N N . MET A 1 669 ? -0.536 7.694 -13.127 1.00 97.69 669 MET A N 1
ATOM 5181 C CA . MET A 1 669 ? -0.018 6.426 -13.637 1.00 97.69 669 MET A CA 1
ATOM 5182 C C . MET A 1 669 ? -0.468 5.262 -12.751 1.00 97.69 669 MET A C 1
ATOM 5184 O O . MET A 1 669 ? -0.873 4.233 -13.274 1.00 97.69 669 MET A O 1
ATOM 5188 N N . ALA A 1 670 ? -0.466 5.437 -11.423 1.00 97.50 670 ALA A N 1
ATOM 5189 C CA . ALA A 1 670 ? -0.968 4.425 -10.492 1.00 97.50 670 ALA A CA 1
ATOM 5190 C C . ALA A 1 670 ? -2.447 4.083 -10.741 1.00 97.50 670 ALA A C 1
ATOM 5192 O O . ALA A 1 670 ? -2.801 2.910 -10.823 1.00 97.50 670 ALA A O 1
ATOM 5193 N N . ALA A 1 671 ? -3.301 5.095 -10.923 1.00 97.88 671 ALA A N 1
ATOM 5194 C CA . ALA A 1 671 ? -4.718 4.886 -11.223 1.00 97.88 671 ALA A CA 1
ATOM 5195 C C . ALA A 1 671 ? -4.957 4.239 -12.597 1.00 97.88 671 ALA A C 1
ATOM 5197 O O . ALA A 1 671 ? -5.801 3.353 -12.716 1.00 97.88 671 ALA A O 1
ATOM 5198 N N . ALA A 1 672 ? -4.187 4.626 -13.619 1.00 96.69 672 ALA A N 1
ATOM 5199 C CA . ALA A 1 672 ? -4.234 3.976 -14.928 1.00 96.69 672 ALA A CA 1
ATOM 5200 C C . ALA A 1 672 ? -3.810 2.499 -14.836 1.00 96.69 672 ALA A C 1
ATOM 5202 O O . ALA A 1 672 ? -4.542 1.620 -15.273 1.00 96.69 672 ALA A O 1
ATOM 5203 N N . ASN A 1 673 ? -2.690 2.201 -14.170 1.00 95.81 673 ASN A N 1
ATOM 5204 C CA . ASN A 1 673 ? -2.245 0.823 -13.977 1.00 95.81 673 ASN A CA 1
ATOM 5205 C C . ASN A 1 673 ? -3.254 -0.015 -13.171 1.00 95.81 673 ASN A C 1
ATOM 5207 O O . ASN A 1 673 ? -3.495 -1.172 -13.517 1.00 95.81 673 ASN A O 1
ATOM 5211 N N . TYR A 1 674 ? -3.870 0.563 -12.134 1.00 96.25 674 TYR A N 1
ATOM 5212 C CA . TYR A 1 674 ? -4.936 -0.093 -11.375 1.00 96.25 674 TYR A CA 1
ATOM 5213 C C . TYR A 1 674 ? -6.127 -0.448 -12.273 1.00 96.25 674 TYR A C 1
ATOM 5215 O O . TYR A 1 674 ? -6.586 -1.586 -12.239 1.00 96.25 674 TYR A O 1
ATOM 5223 N N . ARG A 1 675 ? -6.589 0.489 -13.112 1.00 95.69 675 ARG A N 1
ATOM 5224 C CA . ARG A 1 675 ? -7.667 0.252 -14.087 1.00 95.69 675 ARG A CA 1
ATOM 5225 C C . ARG A 1 675 ? -7.353 -0.918 -15.016 1.00 95.69 675 ARG A C 1
ATOM 5227 O O . ARG A 1 675 ? -8.224 -1.746 -15.259 1.00 95.69 675 ARG A O 1
ATOM 5234 N N . ASP A 1 676 ? -6.132 -0.945 -15.537 1.00 92.19 676 ASP A N 1
ATOM 5235 C CA . ASP A 1 676 ? -5.787 -1.794 -16.676 1.00 92.19 676 ASP A CA 1
ATOM 5236 C C . ASP A 1 676 ? -5.300 -3.188 -16.246 1.00 92.19 676 ASP A C 1
ATOM 5238 O O . ASP A 1 676 ? -5.388 -4.136 -17.023 1.00 92.19 676 ASP A O 1
ATOM 5242 N N . THR A 1 677 ? -4.788 -3.338 -15.016 1.00 90.88 677 THR A N 1
ATOM 5243 C CA . THR A 1 677 ? -4.102 -4.575 -14.592 1.00 90.88 677 THR A CA 1
ATOM 5244 C C . THR A 1 677 ? -4.618 -5.197 -13.300 1.00 90.88 677 THR A C 1
ATOM 5246 O O . THR A 1 677 ? -4.324 -6.365 -13.037 1.00 90.88 677 THR A O 1
ATOM 5249 N N . TRP A 1 678 ? -5.358 -4.464 -12.462 1.00 93.88 678 TRP A N 1
ATOM 5250 C CA . TRP A 1 678 ? -5.715 -4.974 -11.142 1.00 93.88 678 TRP A CA 1
ATOM 5251 C C . TRP A 1 678 ? -7.008 -5.790 -11.165 1.00 93.88 678 TRP A C 1
ATOM 5253 O O . TRP A 1 678 ? -8.077 -5.307 -11.531 1.00 93.88 678 TRP A O 1
ATOM 5263 N N . THR A 1 679 ? -6.920 -7.024 -10.674 1.00 93.88 679 THR A N 1
ATOM 5264 C CA . THR A 1 679 ? -8.069 -7.854 -10.300 1.00 93.88 679 THR A CA 1
ATOM 5265 C C . THR A 1 679 ? -7.752 -8.571 -8.995 1.00 93.88 679 THR A C 1
ATOM 5267 O O . THR A 1 679 ? -6.601 -8.933 -8.753 1.00 93.88 679 THR A O 1
ATOM 5270 N N . PHE A 1 680 ? -8.751 -8.790 -8.142 1.00 94.44 680 PHE A N 1
ATOM 5271 C CA . PHE A 1 680 ? -8.516 -9.401 -6.832 1.00 94.44 680 PHE A CA 1
ATOM 5272 C C . PHE A 1 680 ? -7.926 -10.819 -6.947 1.00 94.44 680 PHE A C 1
ATOM 5274 O O . PHE A 1 680 ? -6.920 -11.123 -6.309 1.00 94.44 680 PHE A O 1
ATOM 5281 N N . ASP A 1 681 ? -8.476 -11.649 -7.837 1.00 93.31 681 ASP A N 1
ATOM 5282 C CA . ASP A 1 681 ? -8.062 -13.051 -7.989 1.00 93.31 681 ASP A CA 1
ATOM 5283 C C . ASP A 1 681 ? -6.652 -13.217 -8.576 1.00 93.31 681 ASP A C 1
ATOM 5285 O O . ASP A 1 681 ? -5.996 -14.233 -8.328 1.00 93.31 681 ASP A O 1
ATOM 5289 N N . SER A 1 682 ? -6.151 -12.221 -9.319 1.00 91.88 682 SER A N 1
ATOM 5290 C CA . SER A 1 682 ? -4.775 -12.242 -9.835 1.00 91.88 682 SER A CA 1
ATOM 5291 C C . SER A 1 682 ? -3.726 -11.927 -8.772 1.00 91.88 682 SER A C 1
ATOM 5293 O O . SER A 1 682 ? -2.551 -12.149 -9.022 1.00 91.88 682 SER A O 1
ATOM 5295 N N . GLN A 1 683 ? -4.110 -11.454 -7.579 1.00 94.31 683 GLN A N 1
ATOM 5296 C CA . GLN A 1 683 ? -3.141 -11.152 -6.516 1.00 94.31 683 GLN A CA 1
ATOM 5297 C C . GLN A 1 683 ? -2.657 -12.412 -5.781 1.00 94.31 683 GLN A C 1
ATOM 5299 O O . GLN A 1 683 ? -1.668 -12.364 -5.048 1.00 94.31 683 GLN A O 1
ATOM 5304 N N . ALA A 1 684 ? -3.335 -13.551 -5.958 1.00 96.56 684 ALA A N 1
ATOM 5305 C CA . ALA A 1 684 ? -2.849 -14.825 -5.449 1.00 96.56 684 ALA A CA 1
ATOM 5306 C C . ALA A 1 684 ? -1.558 -15.209 -6.185 1.00 96.56 684 ALA A C 1
ATOM 5308 O O . ALA A 1 684 ? -1.568 -15.344 -7.406 1.00 96.56 684 ALA A O 1
ATOM 5309 N N . LEU A 1 685 ? -0.469 -15.445 -5.443 1.00 97.06 685 LEU A N 1
ATOM 5310 C CA . LEU A 1 685 ? 0.852 -15.728 -6.019 1.00 97.06 685 LEU A CA 1
ATOM 5311 C C . LEU A 1 685 ? 0.835 -16.807 -7.127 1.00 97.06 685 LEU A C 1
ATOM 5313 O O . LEU A 1 685 ? 1.447 -16.572 -8.166 1.00 97.06 685 LEU A O 1
ATOM 5317 N N . PRO A 1 686 ? 0.128 -17.951 -6.990 1.00 97.94 686 PRO A N 1
ATOM 5318 C CA . PRO A 1 686 ? 0.049 -18.926 -8.079 1.00 97.94 686 PRO A CA 1
ATOM 5319 C C . PRO A 1 686 ? -0.617 -18.376 -9.347 1.00 97.94 686 PRO A C 1
ATOM 5321 O O . PRO A 1 686 ? -0.150 -18.654 -10.446 1.00 97.94 686 PRO A O 1
ATOM 5324 N N . ASN A 1 687 ? -1.681 -17.583 -9.207 1.00 97.38 687 ASN A N 1
ATOM 5325 C CA . ASN A 1 687 ? -2.401 -17.008 -10.344 1.00 97.38 687 ASN A CA 1
ATOM 5326 C C . ASN A 1 687 ? -1.575 -15.911 -11.023 1.00 97.38 687 ASN A C 1
ATOM 5328 O O . ASN A 1 687 ? -1.514 -15.878 -12.249 1.00 97.38 687 ASN A O 1
ATOM 5332 N N . ASP A 1 688 ? -0.909 -15.061 -10.237 1.00 96.44 688 ASP A N 1
ATOM 5333 C CA . ASP A 1 688 ? 0.022 -14.043 -10.737 1.00 96.44 688 ASP A CA 1
ATOM 5334 C C . ASP A 1 688 ? 1.147 -14.680 -11.572 1.00 96.44 688 ASP A C 1
ATOM 5336 O O . ASP A 1 688 ? 1.395 -14.263 -12.701 1.00 96.44 688 ASP A O 1
ATOM 5340 N N . LEU A 1 689 ? 1.768 -15.749 -11.058 1.00 97.19 689 LEU A N 1
ATOM 5341 C CA . LEU A 1 689 ? 2.832 -16.487 -11.751 1.00 97.19 689 LEU A CA 1
ATOM 5342 C C . LEU A 1 689 ? 2.364 -17.226 -13.012 1.00 97.19 689 LEU A C 1
ATOM 5344 O O . LEU A 1 689 ? 3.183 -17.491 -13.880 1.00 97.19 689 LEU A O 1
ATOM 5348 N N . ILE A 1 690 ? 1.090 -17.621 -13.099 1.00 96.19 690 ILE A N 1
ATOM 5349 C CA . ILE A 1 690 ? 0.520 -18.253 -14.302 1.00 96.19 690 ILE A CA 1
ATOM 5350 C C . ILE A 1 690 ? 0.166 -17.198 -15.357 1.00 96.19 690 ILE A C 1
ATOM 5352 O O . ILE A 1 690 ? 0.251 -17.464 -16.558 1.00 96.19 690 ILE A O 1
ATOM 5356 N N . ALA A 1 691 ? -0.299 -16.027 -14.917 1.00 94.25 691 ALA A N 1
ATOM 5357 C CA . ALA A 1 691 ? -0.703 -14.944 -15.803 1.00 94.25 691 ALA A CA 1
ATOM 5358 C C . ALA A 1 691 ? 0.504 -14.319 -16.521 1.00 94.25 691 ALA A C 1
ATOM 5360 O O . ALA A 1 691 ? 0.451 -14.114 -17.747 1.00 94.25 691 ALA A O 1
ATOM 5361 N N . ARG A 1 692 ? 1.563 -14.037 -15.752 1.00 95.06 692 ARG A N 1
ATOM 5362 C CA . ARG A 1 692 ? 2.864 -13.559 -16.235 1.00 95.06 692 ARG A CA 1
ATOM 5363 C C . ARG A 1 692 ? 3.619 -14.677 -16.938 1.00 95.06 692 ARG A C 1
ATOM 5365 O O . ARG A 1 692 ? 4.210 -14.372 -17.996 1.00 95.06 692 ARG A O 1
#

Radius of gyration: 32.97 Å; chains: 1; bounding box: 92×76×92 Å

Foldseek 3Di:
DDDDDDDDDDDDDDDDDDDDDDDDDDDDDDDDDDDDDDDDDDDDDDDDDDDDDDDDDDDDDDDDPPPPPVVVPVVVVPPPPPDDDQDPPPDWKTKKKKKWKWAFPCLFDDVPPPVQLVQQLVVVVVVFFKWKKFWALDADPPPLEIQIFPTWTFPCSNVDDPPDHDDIDMTMTMTMDTPPNHDGFKMFIAGQRQAKIFRCWMWICDPPDRIWTWDGRDIFHHQVPHRGDMIGIPAFDDLVRRRSRCNVVLVVLLCQQCDDPADADDLQGNHFDWDWLLAQFAVLVPVVRGADTAPPDDLQHAFTFGDGRAQARPRDNSHHHDDALNSLDDGNSQADGRLVVLLVVLVVVVVVLLVPPVVVVCCCVVPVDDPDPVSVVVLADPAPDDPPAPPPPDDPPVVDPPVRSPSCVVVCQQAPPVGDGDDNDHHYDDPCPNPPVCNCLDQQSLQVCCCVNLPVQQKDFDQDPPDFDPDDLQAFAGRGAPDDQVQFVVPAQNDRPVRQNVVRFKMKRFQQNLPAVQQVVLCPDDPFHAFRKMWMWGQDPVRGIGTRKMKGWHGAPGGNDDIDIDIQGDDPDVDVVNSVVVSVRSVRVVLSSVLCSPLAVNCRVPQSNLSSVVSVCSNPPGPSHVVNVVCVVVNRNSSVVVSVCSNADRHRVHVCLVPHSSRSCSNVSSSVCCSPPDDPVCVPPVNSRVVD

Secondary structure (DSSP, 8-state):
--------------------------------------PPPPPPPP-----------------SSSTTTGGGTSSSSSSS----S----SSSEEEEEEEEEEEETHHHH-TT-HHHHHHHHHHHHTT--EEEEEEEEEE-TTT-PEEEPPPEEPP-GGG----SSS--EEEEEEEEEEGGG--EEEEEEEE-SSS-EEEEEEEEEETTEEEEEB---EEE---TTSS-EEEEBS----STTS-GGGHHHHHHHHHHHH--S-SPPPTT-----EE-B-SS--TTT-GGG--PPBSSSSSS----EE---PPBPSS-TTSB---TGGGS---GGGSPPHHHHHHHHHHHHHHHHHHH-HHHHHHHHH-SS-S-HHHHHTTBPPTT-----TT-----GGGS-TTT--TTHHHHHHS-TTSPPPS--PBPPPTHHHH-TTGGGSHHHHHHHHHHSS-TTSEEE--SSS-B--S-HHHH---B-S--HHHHGGGSTT--HHHHHHTT-EEEEE-HHHHHHHHHHHHTSTT----EEEEEEEE-TTS-EEEEEEEEEE--SSTT---EEEEE---SS--HHHHHHHHHHHHHHHHHHHHIIIIIIIIIIIIIHHHHHHHHHHHHS-TTSHHHHHHHHHHTTHHHHHHHIIIIISSTTSHHHHHSTTGGGHHHHHHHHHHHH--SGGGSHHHHHHH-